Protein AF-A0A0G4FKI2-F1 (afdb_monomer_lite)

Organism: Vitrella brassicaformis (strain CCMP3155) (NCBI:txid1169540)

Structure (mmCIF, N/CA/C/O backbone):
data_AF-A0A0G4FKI2-F1
#
_entry.id   AF-A0A0G4FKI2-F1
#
loop_
_atom_site.group_PDB
_atom_site.id
_atom_site.type_symbol
_atom_site.label_atom_id
_atom_site.label_alt_id
_atom_site.label_comp_id
_atom_site.label_asym_id
_atom_site.label_entity_id
_atom_site.label_seq_id
_atom_site.pdbx_PDB_ins_code
_atom_site.Cartn_x
_atom_site.Cartn_y
_atom_site.Cartn_z
_atom_site.occupancy
_atom_site.B_iso_or_equiv
_atom_site.auth_seq_id
_atom_site.auth_comp_id
_atom_site.auth_asym_id
_atom_site.auth_atom_id
_atom_site.pdbx_PDB_model_num
ATOM 1 N N . MET A 1 1 ? -44.006 -4.034 19.458 1.00 37.88 1 MET A N 1
ATOM 2 C CA . MET A 1 1 ? -44.004 -4.702 20.776 1.00 37.88 1 MET A CA 1
ATOM 3 C C . MET A 1 1 ? -44.097 -3.619 21.831 1.00 37.88 1 MET A C 1
ATOM 5 O O . MET A 1 1 ? -43.308 -2.687 21.784 1.00 37.88 1 MET A O 1
ATOM 9 N N . SER A 1 2 ? -45.089 -3.683 22.710 1.00 34.66 2 SER A N 1
ATOM 10 C CA . SER A 1 2 ? -45.204 -2.807 23.878 1.00 34.66 2 SER A CA 1
ATOM 11 C C . SER A 1 2 ? -44.000 -3.041 24.798 1.00 34.66 2 SER A C 1
ATOM 13 O O . SER A 1 2 ? -43.858 -4.140 25.332 1.00 34.66 2 SER A O 1
ATOM 15 N N . ARG A 1 3 ? -43.107 -2.047 24.930 1.00 47.41 3 ARG A N 1
ATOM 16 C CA . ARG A 1 3 ? -42.022 -2.058 25.925 1.00 47.41 3 ARG A CA 1
ATOM 17 C C . ARG A 1 3 ? -42.677 -2.118 27.305 1.00 47.41 3 ARG A C 1
ATOM 19 O O . ARG A 1 3 ? -43.332 -1.163 27.707 1.00 47.41 3 ARG A O 1
ATOM 26 N N . LEU A 1 4 ? -42.561 -3.253 27.990 1.00 45.19 4 LEU A N 1
ATOM 27 C CA . LEU A 1 4 ? -42.877 -3.343 29.412 1.00 45.19 4 LEU A CA 1
ATOM 28 C C . LEU A 1 4 ? -41.845 -2.479 30.139 1.00 45.19 4 LEU A C 1
ATOM 30 O O . LEU A 1 4 ? -40.680 -2.856 30.227 1.00 45.19 4 LEU A O 1
ATOM 34 N N . GLU A 1 5 ? -42.261 -1.299 30.598 1.00 56.59 5 GLU A N 1
ATOM 35 C CA . GLU A 1 5 ? -41.474 -0.489 31.525 1.00 56.59 5 GLU A CA 1
ATOM 36 C C . GLU A 1 5 ? -41.411 -1.249 32.854 1.00 56.59 5 GLU A C 1
ATOM 38 O O . GLU A 1 5 ? -42.304 -1.165 33.697 1.00 56.59 5 GLU A O 1
ATOM 43 N N . VAL A 1 6 ? -40.372 -2.068 33.018 1.00 60.53 6 VAL A N 1
ATOM 44 C CA . VAL A 1 6 ? -40.040 -2.640 34.319 1.00 60.53 6 VAL A CA 1
ATOM 45 C C . VAL A 1 6 ? -39.485 -1.495 35.151 1.00 60.53 6 VAL A C 1
ATOM 47 O O . VAL A 1 6 ? -38.331 -1.101 35.000 1.00 60.53 6 VAL A O 1
ATOM 50 N N . VAL A 1 7 ? -40.330 -0.929 36.009 1.00 67.56 7 VAL A N 1
ATOM 51 C CA . VAL A 1 7 ? -39.899 0.041 37.014 1.00 67.56 7 VAL A CA 1
ATOM 52 C C . VAL A 1 7 ? -39.034 -0.716 38.016 1.00 67.56 7 VAL A C 1
ATOM 54 O O . VAL A 1 7 ? -39.537 -1.378 38.925 1.00 67.56 7 VAL A O 1
ATOM 57 N N . LEU A 1 8 ? -37.718 -0.669 37.818 1.00 68.62 8 LEU A N 1
ATOM 58 C CA . LEU A 1 8 ? -36.781 -1.134 38.824 1.00 68.62 8 LEU A CA 1
ATOM 59 C C . LEU A 1 8 ? -36.953 -0.262 40.065 1.00 68.62 8 LEU A C 1
ATOM 61 O O . LEU A 1 8 ? -36.817 0.957 40.008 1.00 68.62 8 LEU A O 1
ATOM 65 N N . THR A 1 9 ? -37.243 -0.886 41.203 1.00 75.75 9 THR A N 1
ATOM 66 C CA . THR A 1 9 ? -37.163 -0.182 42.483 1.00 75.75 9 THR A CA 1
ATOM 67 C C . THR A 1 9 ? -35.711 0.243 42.714 1.00 75.75 9 THR A C 1
ATOM 69 O O . THR A 1 9 ? -34.811 -0.558 42.442 1.00 75.75 9 THR A O 1
ATOM 72 N N . GLU A 1 10 ? -35.480 1.419 43.303 1.00 76.25 10 GLU A N 1
ATOM 73 C CA . GLU A 1 10 ? -34.148 1.957 43.673 1.00 76.25 10 GLU A CA 1
ATOM 74 C C . GLU A 1 10 ? -33.291 0.986 44.515 1.00 76.25 10 GLU A C 1
ATOM 76 O O . GLU A 1 10 ? -32.087 1.146 44.685 1.00 76.25 10 GLU A O 1
ATOM 81 N N . ARG A 1 11 ? -33.908 -0.067 45.057 1.00 82.94 11 ARG A N 1
ATOM 82 C CA . ARG A 1 11 ? -33.245 -1.111 45.843 1.00 82.94 11 ARG A CA 1
ATOM 83 C C . ARG A 1 11 ? -32.760 -2.310 45.032 1.00 82.94 11 ARG A C 1
ATOM 85 O O . ARG A 1 11 ? -32.169 -3.212 45.617 1.00 82.94 11 ARG A O 1
ATOM 92 N N . SER A 1 12 ? -33.029 -2.373 43.728 1.00 93.38 12 SER A N 1
ATOM 93 C CA . SER A 1 12 ? -32.546 -3.492 42.915 1.00 93.38 12 SER A CA 1
ATOM 94 C C . SER A 1 12 ? -31.028 -3.374 42.692 1.00 93.38 12 SER A C 1
ATOM 96 O O . SER A 1 12 ? -30.548 -2.277 42.397 1.00 93.38 12 SER A O 1
ATOM 98 N N . PRO A 1 13 ? -30.260 -4.476 42.786 1.00 95.19 13 PRO A N 1
ATOM 99 C CA . PRO A 1 13 ? -28.821 -4.456 42.515 1.00 95.19 13 PRO A CA 1
ATOM 100 C C . PRO A 1 13 ? -28.477 -3.931 41.114 1.00 95.19 13 PRO A C 1
ATOM 102 O O . PRO A 1 13 ? -27.499 -3.213 40.950 1.00 95.19 13 PRO A O 1
ATOM 105 N N . THR A 1 14 ? -29.312 -4.214 40.107 1.00 94.50 14 THR A N 1
ATOM 106 C CA . THR A 1 14 ? -29.141 -3.688 38.742 1.00 94.50 14 THR A CA 1
ATOM 107 C C . THR A 1 14 ? -29.259 -2.167 38.686 1.00 94.50 14 THR A C 1
ATOM 109 O O . THR A 1 14 ? -28.455 -1.524 38.018 1.00 94.50 14 THR A O 1
ATOM 112 N N . TRP A 1 15 ? -30.208 -1.576 39.420 1.00 92.25 15 TRP A N 1
ATOM 113 C CA . TRP A 1 15 ? -30.325 -0.120 39.513 1.00 92.25 15 TRP A CA 1
ATOM 114 C C . TRP A 1 15 ? -29.137 0.500 40.260 1.00 92.25 15 TRP A C 1
ATOM 116 O O . TRP A 1 15 ? -28.594 1.502 39.806 1.00 92.25 15 TRP A O 1
ATOM 126 N N . GLN A 1 16 ? -28.686 -0.121 41.357 1.00 94.38 16 GLN A N 1
ATOM 127 C CA . GLN A 1 16 ? -27.513 0.343 42.112 1.00 94.38 16 GLN A CA 1
ATOM 128 C C . GLN A 1 16 ? -26.242 0.326 41.259 1.00 94.38 16 GLN A C 1
ATOM 130 O O . GLN A 1 16 ? -25.488 1.296 41.270 1.00 94.38 16 GLN A O 1
ATOM 135 N N . LEU A 1 17 ? -26.035 -0.747 40.488 1.00 95.38 17 LEU A N 1
ATOM 136 C CA . LEU A 1 17 ? -24.935 -0.860 39.533 1.00 95.38 17 LEU A CA 1
ATOM 137 C C . LEU A 1 17 ? -24.999 0.263 38.498 1.00 95.38 17 LEU A C 1
ATOM 139 O O . LEU A 1 17 ? -24.032 0.986 38.292 1.00 95.38 17 LEU A O 1
ATOM 143 N N . ALA A 1 18 ? -26.162 0.428 37.877 1.00 92.94 18 ALA A N 1
ATOM 144 C CA . ALA A 1 18 ? -26.388 1.400 36.826 1.00 92.94 18 ALA A CA 1
ATOM 145 C C . ALA A 1 18 ? -26.214 2.855 37.271 1.00 92.94 18 ALA A C 1
ATOM 147 O O . ALA A 1 18 ? -25.455 3.593 36.649 1.00 92.94 18 ALA A O 1
ATOM 148 N N . SER A 1 19 ? -26.900 3.267 38.343 1.00 91.12 19 SER A N 1
ATOM 149 C CA . SER A 1 19 ? -26.770 4.622 38.891 1.00 91.12 19 SER A CA 1
ATOM 150 C C . SER A 1 19 ? -25.347 4.856 39.384 1.00 91.12 19 SER A C 1
ATOM 152 O O . SER A 1 19 ? -24.770 5.903 39.123 1.00 91.12 19 SER A O 1
ATOM 154 N N . GLY A 1 20 ? -24.746 3.854 40.033 1.00 94.38 20 GLY A N 1
ATOM 155 C CA . GLY A 1 20 ? -23.379 3.928 40.528 1.00 94.38 20 GLY A CA 1
ATOM 156 C C . GLY A 1 20 ? -22.346 4.176 39.427 1.00 94.38 20 GLY A C 1
ATOM 157 O O . GLY A 1 20 ? -21.466 5.023 39.591 1.00 94.38 20 GLY A O 1
ATOM 158 N N . ILE A 1 21 ? -22.471 3.464 38.301 1.00 93.38 21 ILE A N 1
ATOM 159 C CA . ILE A 1 21 ? -21.640 3.662 37.106 1.00 93.38 21 ILE A CA 1
ATOM 160 C C . ILE A 1 21 ? -21.891 5.050 36.518 1.00 93.38 21 ILE A C 1
ATOM 162 O O . ILE A 1 21 ? -20.947 5.812 36.325 1.00 93.38 21 ILE A O 1
ATOM 166 N N . GLU A 1 22 ? -23.155 5.390 36.257 1.00 89.38 22 GLU A N 1
ATOM 167 C CA . GLU A 1 22 ? -23.526 6.630 35.574 1.00 89.38 22 GLU A CA 1
ATOM 168 C C . GLU A 1 22 ? -23.114 7.873 36.359 1.00 89.38 22 GLU A C 1
ATOM 170 O O . GLU A 1 22 ? -22.601 8.822 35.773 1.00 89.38 22 GLU A O 1
ATOM 175 N N . ASP A 1 23 ? -23.285 7.864 37.679 1.00 89.69 23 ASP A N 1
ATOM 176 C CA . ASP A 1 23 ? -22.895 8.971 38.550 1.00 89.69 23 ASP A CA 1
ATOM 177 C C . ASP A 1 23 ? -21.381 8.960 38.860 1.00 89.69 23 ASP A C 1
ATOM 179 O O . ASP A 1 23 ? -20.876 9.868 39.518 1.00 89.69 23 ASP A O 1
ATOM 183 N N . GLY A 1 24 ? -20.640 7.935 38.410 1.00 91.31 24 GLY A N 1
ATOM 184 C CA . GLY A 1 24 ? -19.208 7.763 38.681 1.00 91.31 24 GLY A CA 1
ATOM 185 C C . GLY A 1 24 ? -18.881 7.484 40.153 1.00 91.31 24 GLY A C 1
ATOM 186 O O . GLY A 1 24 ? -17.737 7.635 40.576 1.00 91.31 24 GLY A O 1
ATOM 187 N N . THR A 1 25 ? -19.880 7.102 40.950 1.00 95.25 25 THR A N 1
ATOM 188 C CA . THR A 1 25 ? -19.738 6.859 42.395 1.00 95.25 25 THR A CA 1
ATOM 189 C C . THR A 1 25 ? -19.280 5.438 42.710 1.00 95.25 25 THR A C 1
ATOM 191 O O . THR A 1 25 ? -18.770 5.180 43.801 1.00 95.25 25 THR A O 1
ATOM 194 N N . LEU A 1 26 ? -19.438 4.513 41.762 1.00 95.81 26 LEU A N 1
ATOM 195 C CA . LEU A 1 26 ? -19.095 3.107 41.926 1.00 95.81 26 LEU A CA 1
ATOM 196 C C . LEU A 1 26 ? -17.753 2.792 41.259 1.00 95.81 26 LEU A C 1
ATOM 198 O O . LEU A 1 26 ? -17.617 2.915 40.041 1.00 95.81 26 LEU A O 1
ATOM 202 N N . SER A 1 27 ? -16.767 2.341 42.041 1.00 96.75 27 SER A N 1
ATOM 203 C CA . SER A 1 27 ? -15.491 1.866 41.486 1.00 96.75 27 SER A CA 1
ATOM 204 C C . SER A 1 27 ? -15.686 0.579 40.675 1.00 96.75 27 SER A C 1
ATOM 206 O O . SER A 1 27 ? -16.659 -0.151 40.874 1.00 96.75 27 SER A O 1
ATOM 208 N N . ALA A 1 28 ? -14.749 0.271 39.777 1.00 96.50 28 ALA A N 1
ATOM 209 C CA . ALA A 1 28 ? -14.812 -0.947 38.971 1.00 96.50 28 ALA A CA 1
ATOM 210 C C . ALA A 1 28 ? -14.780 -2.225 39.837 1.00 96.50 28 ALA A C 1
ATOM 212 O O . ALA A 1 28 ? -15.500 -3.178 39.554 1.00 96.50 28 ALA A O 1
ATOM 213 N N . GLU A 1 29 ? -14.013 -2.239 40.932 1.00 97.38 29 GLU A N 1
ATOM 214 C CA . GLU A 1 29 ? -13.969 -3.365 41.876 1.00 97.38 29 GLU A CA 1
ATOM 215 C C . GLU A 1 29 ? -15.298 -3.538 42.613 1.00 97.38 29 GLU A C 1
ATOM 217 O O . GLU A 1 29 ? -15.773 -4.660 42.774 1.00 97.38 29 GLU A O 1
ATOM 222 N N . ALA A 1 30 ? -15.920 -2.431 43.030 1.00 97.44 30 ALA A N 1
ATOM 223 C CA . ALA A 1 30 ? -17.227 -2.460 43.677 1.00 97.44 30 ALA A CA 1
ATOM 224 C C . ALA A 1 30 ? -18.325 -2.924 42.705 1.00 97.44 30 ALA A C 1
ATOM 226 O O . ALA A 1 30 ? -19.216 -3.676 43.094 1.00 97.44 30 ALA A O 1
ATOM 227 N N . ALA A 1 31 ? -18.236 -2.527 41.433 1.00 97.38 31 ALA A N 1
ATOM 228 C CA . ALA A 1 31 ? -19.122 -3.003 40.379 1.00 97.38 31 ALA A CA 1
ATOM 229 C C . ALA A 1 31 ? -18.983 -4.518 40.150 1.00 97.38 31 ALA A C 1
ATOM 231 O O . ALA A 1 31 ? -19.992 -5.218 40.064 1.00 97.38 31 ALA A O 1
ATOM 232 N N . LEU A 1 32 ? -17.749 -5.035 40.102 1.00 97.56 32 LEU A N 1
ATOM 233 C CA . LEU A 1 32 ? -17.469 -6.472 39.993 1.00 97.56 32 LEU A CA 1
ATOM 234 C C . LEU A 1 32 ? -18.019 -7.257 41.191 1.00 97.56 32 LEU A C 1
ATOM 236 O O . LEU A 1 32 ? -18.747 -8.227 40.998 1.00 97.56 32 LEU A O 1
ATOM 240 N N . ASP A 1 33 ? -17.753 -6.796 42.414 1.00 97.69 33 ASP A N 1
ATOM 241 C CA . ASP A 1 33 ? -18.260 -7.418 43.643 1.00 97.69 33 ASP A CA 1
ATOM 242 C C . ASP A 1 33 ? -19.799 -7.459 43.677 1.00 97.69 33 ASP A C 1
ATOM 244 O O . ASP A 1 33 ? -20.398 -8.466 44.065 1.00 97.69 33 ASP A O 1
ATOM 248 N N . LEU A 1 34 ? -20.456 -6.396 43.202 1.00 96.88 34 LEU A N 1
ATOM 249 C CA . LEU A 1 34 ? -21.912 -6.343 43.092 1.00 96.88 34 LEU A CA 1
ATOM 250 C C . LEU A 1 34 ? -22.448 -7.346 42.052 1.00 96.88 34 LEU A C 1
ATOM 252 O O . LEU A 1 34 ? -23.438 -8.025 42.326 1.00 96.88 34 LEU A O 1
ATOM 256 N N . MET A 1 35 ? -21.789 -7.472 40.893 1.00 97.50 35 MET A N 1
ATOM 257 C CA . MET A 1 35 ? -22.131 -8.457 39.853 1.00 97.50 35 MET A CA 1
ATOM 258 C C . MET A 1 35 ? -21.905 -9.907 40.303 1.00 97.50 35 MET A C 1
ATOM 260 O O . MET A 1 35 ? -22.603 -10.805 39.839 1.00 97.50 35 MET A O 1
ATOM 264 N N . ASP A 1 36 ? -20.956 -10.151 41.206 1.00 97.00 36 ASP A N 1
ATOM 265 C CA . ASP A 1 36 ? -20.682 -11.489 41.738 1.00 97.00 36 ASP A CA 1
ATOM 266 C C . ASP A 1 36 ? -21.651 -11.893 42.854 1.00 97.00 36 ASP A C 1
ATOM 268 O O . ASP A 1 36 ? -22.004 -13.068 42.982 1.00 97.00 36 ASP A O 1
ATOM 272 N N . LYS A 1 37 ? -22.116 -10.927 43.653 1.00 97.31 37 LYS A N 1
ATOM 273 C CA . LYS A 1 37 ? -23.054 -11.165 44.760 1.00 97.31 37 LYS A CA 1
ATOM 274 C C . LYS A 1 37 ? -24.515 -11.218 44.329 1.00 97.31 37 LYS A C 1
ATOM 276 O O . LYS A 1 37 ? -25.339 -11.782 45.054 1.00 97.31 37 LYS A O 1
ATOM 281 N N . HIS A 1 38 ? -24.857 -10.619 43.192 1.00 97.00 38 HIS A N 1
ATOM 282 C CA . HIS A 1 38 ? -26.243 -10.420 42.789 1.00 97.00 38 HIS A CA 1
ATOM 283 C C . HIS A 1 38 ? -26.492 -10.798 41.333 1.00 97.00 38 HIS A C 1
ATOM 285 O O . HIS A 1 38 ? -25.645 -10.636 40.464 1.00 97.00 38 HIS A O 1
ATOM 291 N N . THR A 1 39 ? -27.710 -11.259 41.047 1.00 95.44 39 THR A N 1
ATOM 292 C CA . THR A 1 39 ? -28.173 -11.424 39.668 1.00 95.44 39 THR A CA 1
ATOM 293 C C . THR A 1 39 ? -28.426 -10.047 39.066 1.00 95.44 39 THR A C 1
ATOM 295 O O . THR A 1 39 ? -29.318 -9.325 39.512 1.00 95.44 39 THR A O 1
ATOM 298 N N . ILE A 1 40 ? -27.629 -9.687 38.065 1.00 96.44 40 ILE A N 1
ATOM 299 C CA . ILE A 1 40 ? -27.759 -8.442 37.312 1.00 96.44 40 ILE A CA 1
ATOM 300 C C . ILE A 1 40 ? -28.384 -8.762 35.957 1.00 96.44 40 ILE A C 1
ATOM 302 O O . ILE A 1 40 ? -27.922 -9.671 35.273 1.00 96.44 40 ILE A O 1
ATOM 306 N N . ASP A 1 41 ? -29.413 -8.010 35.566 1.00 94.81 41 ASP A N 1
ATOM 307 C CA . ASP A 1 41 ? -29.927 -8.024 34.195 1.00 94.81 41 ASP A CA 1
ATOM 308 C C . ASP A 1 41 ? -29.173 -6.971 33.356 1.00 94.81 41 ASP A C 1
ATOM 310 O O . ASP A 1 41 ? -29.374 -5.769 33.563 1.00 94.81 41 ASP A O 1
ATOM 314 N N . PRO A 1 42 ? -28.294 -7.376 32.419 1.00 94.12 42 PRO A N 1
ATOM 315 C CA . PRO A 1 42 ? -27.523 -6.437 31.608 1.00 94.12 42 PRO A CA 1
ATOM 316 C C . PRO A 1 42 ? -28.345 -5.757 30.500 1.00 94.12 42 PRO A C 1
ATOM 318 O O . PRO A 1 42 ? -27.842 -4.847 29.837 1.00 94.12 42 PRO A O 1
ATOM 321 N N . HIS A 1 43 ? -29.587 -6.189 30.254 1.00 90.62 43 HIS A N 1
ATOM 322 C CA . HIS A 1 43 ? -30.409 -5.678 29.157 1.00 90.62 43 HIS A CA 1
ATOM 323 C C . HIS A 1 43 ? -31.273 -4.477 29.534 1.00 90.62 43 HIS A C 1
ATOM 325 O O . HIS A 1 43 ? -31.838 -3.846 28.628 1.00 90.62 43 HIS A O 1
ATOM 331 N N . VAL A 1 44 ? -31.362 -4.156 30.826 1.00 85.19 44 VAL A N 1
ATOM 332 C CA . VAL A 1 44 ? -32.157 -3.041 31.341 1.00 85.19 44 VAL A CA 1
ATOM 333 C C . VAL A 1 44 ? -31.707 -1.733 30.687 1.00 85.19 44 VAL A C 1
ATOM 335 O O . VAL A 1 44 ? -30.540 -1.351 30.750 1.00 85.19 44 VAL A O 1
ATOM 338 N N . GLU A 1 45 ? -32.658 -1.037 30.063 1.00 82.31 45 GLU A N 1
ATOM 339 C CA . GLU A 1 45 ? -32.495 0.370 29.697 1.00 82.31 45 GLU A CA 1
ATOM 340 C C . GLU A 1 45 ? -32.942 1.213 30.880 1.00 82.31 45 GLU A C 1
ATOM 342 O O . GLU A 1 45 ? -34.097 1.118 31.302 1.00 82.31 45 GLU A O 1
ATOM 347 N N . LEU A 1 46 ? -32.045 2.035 31.416 1.00 76.88 46 LEU A N 1
ATOM 348 C CA . LEU A 1 46 ? -32.425 2.945 32.486 1.00 76.88 46 LEU A CA 1
ATOM 349 C C . LEU A 1 46 ? -32.846 4.279 31.893 1.00 76.88 46 LEU A C 1
ATOM 351 O O . LEU A 1 46 ? -32.228 4.815 30.972 1.00 76.88 46 LEU A O 1
ATOM 355 N N . VAL A 1 47 ? -33.930 4.809 32.436 1.00 80.88 47 VAL A N 1
ATOM 356 C CA . VAL A 1 47 ? -34.446 6.125 32.091 1.00 80.88 47 VAL A CA 1
ATOM 357 C C . VAL A 1 47 ? -34.394 6.942 33.365 1.00 80.88 47 VAL A C 1
ATOM 359 O O . VAL A 1 47 ? -35.082 6.615 34.333 1.00 80.88 47 VAL A O 1
ATOM 362 N N . ARG A 1 48 ? -33.568 7.991 33.379 1.00 77.50 48 ARG A N 1
ATOM 363 C CA . ARG A 1 48 ? -33.555 8.932 34.495 1.00 77.50 48 ARG A CA 1
ATOM 364 C C . ARG A 1 48 ? -34.772 9.833 34.326 1.00 77.50 48 ARG A C 1
ATOM 366 O O . ARG A 1 48 ? -34.897 10.552 33.331 1.00 77.50 48 ARG A O 1
ATOM 373 N N . VAL A 1 49 ? -35.710 9.733 35.261 1.00 76.81 49 VAL A N 1
ATOM 374 C CA . VAL A 1 49 ? -36.825 10.676 35.348 1.00 76.81 49 VAL A CA 1
ATOM 375 C C . VAL A 1 49 ? -36.258 11.927 36.007 1.00 76.81 49 VAL A C 1
ATOM 377 O O . VAL A 1 49 ? -35.754 11.853 37.122 1.00 76.81 49 VAL A O 1
ATOM 380 N N . SER A 1 50 ? -36.242 13.036 35.273 1.00 76.31 50 SER A N 1
ATOM 381 C CA . SER A 1 50 ? -35.905 14.338 35.844 1.00 76.31 50 SER A CA 1
ATOM 382 C C . SER A 1 50 ? -37.003 14.751 36.826 1.00 76.31 50 SER A C 1
ATOM 384 O O . SER A 1 50 ? -38.183 14.571 36.525 1.00 76.31 50 SER A O 1
ATOM 386 N N . ASP A 1 51 ? -36.621 15.306 37.979 1.00 77.12 51 ASP A N 1
ATOM 387 C CA . ASP A 1 51 ? -37.557 15.873 38.963 1.00 77.12 51 ASP A CA 1
ATOM 388 C C . ASP A 1 51 ? -38.234 17.166 38.457 1.00 77.12 51 ASP A C 1
ATOM 390 O O . ASP A 1 51 ? -39.155 17.676 39.095 1.00 77.12 51 ASP A O 1
ATOM 394 N N . GLY A 1 52 ? -37.786 17.717 37.321 1.00 80.19 52 GLY A N 1
ATOM 395 C CA . GLY A 1 52 ? -38.385 18.884 36.679 1.00 80.19 52 GLY A CA 1
ATOM 396 C C . GLY A 1 52 ? -39.313 18.501 35.527 1.00 80.19 52 GLY A C 1
ATOM 397 O O . GLY A 1 52 ? -38.886 17.824 34.594 1.00 80.19 52 GLY A O 1
ATOM 398 N N . ASP A 1 53 ? -40.549 19.013 35.549 1.00 77.38 53 ASP A N 1
ATOM 399 C CA . ASP A 1 53 ? -41.584 18.775 34.523 1.00 77.38 53 ASP A CA 1
ATOM 400 C C . ASP A 1 53 ? -41.162 19.171 33.085 1.00 77.38 53 ASP A C 1
ATOM 402 O O . ASP A 1 53 ? -41.791 18.728 32.123 1.00 77.38 53 ASP A O 1
ATOM 406 N N . ASP A 1 54 ? -40.092 19.960 32.920 1.00 83.50 54 ASP A N 1
ATOM 407 C CA . ASP A 1 54 ? -39.649 20.507 31.629 1.00 83.50 54 ASP A CA 1
ATOM 408 C C . ASP A 1 54 ? -38.383 19.856 31.032 1.00 83.50 54 ASP A C 1
ATOM 410 O O . ASP A 1 54 ? -38.050 20.142 29.877 1.00 83.50 54 ASP A O 1
ATOM 414 N N . GLU A 1 55 ? -37.662 18.979 31.747 1.00 73.44 55 GLU A N 1
ATOM 415 C CA . GLU A 1 55 ? -36.482 18.331 31.155 1.00 73.44 55 GLU A CA 1
ATOM 416 C C . GLU A 1 55 ? -36.838 17.008 30.460 1.00 73.44 55 GLU A C 1
ATOM 418 O O . GLU A 1 55 ? -37.461 16.122 31.057 1.00 73.44 55 GLU A O 1
ATOM 423 N N . PRO A 1 56 ? -36.428 16.820 29.190 1.00 75.44 56 PRO A N 1
ATOM 424 C CA . PRO A 1 56 ? -36.676 15.574 28.484 1.00 75.44 56 PRO A CA 1
ATOM 425 C C . PRO A 1 56 ? -36.018 14.412 29.234 1.00 75.44 56 PRO A C 1
ATOM 427 O O . PRO A 1 56 ? -34.850 14.488 29.614 1.00 75.44 56 PRO A O 1
ATOM 430 N N . ARG A 1 57 ? -36.768 13.315 29.421 1.00 75.88 57 ARG A N 1
ATOM 431 C CA . ARG A 1 57 ? -36.265 12.071 30.026 1.00 75.88 57 ARG A CA 1
ATOM 432 C C . ARG A 1 57 ? -34.937 11.678 29.372 1.00 75.88 57 ARG A C 1
ATOM 434 O O . ARG A 1 57 ? -34.908 11.340 28.187 1.00 75.88 57 ARG A O 1
ATOM 441 N N . LYS A 1 58 ? -33.856 11.704 30.152 1.00 78.81 58 LYS A N 1
ATOM 442 C CA . LYS A 1 58 ? -32.517 11.325 29.699 1.00 78.81 58 LYS A CA 1
ATOM 443 C C . LYS A 1 58 ? -32.403 9.805 29.797 1.00 78.81 58 LYS A C 1
ATOM 445 O O . LYS A 1 58 ? -32.418 9.234 30.890 1.00 78.81 58 LYS A O 1
ATOM 450 N N . ALA A 1 59 ? -32.373 9.132 28.651 1.00 81.25 59 ALA A N 1
ATOM 451 C CA . ALA A 1 59 ? -32.110 7.699 28.607 1.00 81.25 59 ALA A CA 1
ATOM 452 C C . ALA A 1 59 ? -30.634 7.472 28.964 1.00 81.25 59 ALA A C 1
ATOM 454 O O . ALA A 1 59 ? -29.765 7.964 28.259 1.00 81.25 59 ALA A O 1
ATOM 455 N N . MET A 1 60 ? -30.347 6.722 30.028 1.00 74.56 60 MET A N 1
ATOM 456 C CA . MET A 1 60 ? -28.973 6.414 30.471 1.00 74.56 60 MET A CA 1
ATOM 457 C C . MET A 1 60 ? -28.286 5.364 29.575 1.00 74.56 60 MET A C 1
ATOM 459 O O . MET A 1 60 ? -27.127 5.018 29.771 1.00 74.56 60 MET A O 1
ATOM 463 N N . GLY A 1 61 ? -29.010 4.834 28.586 1.00 87.00 61 GLY A N 1
ATOM 464 C CA . GLY A 1 61 ? -28.528 3.797 27.685 1.00 87.00 61 GLY A CA 1
ATOM 465 C C . GLY A 1 61 ? -28.416 2.412 28.324 1.00 87.00 61 GLY A C 1
ATOM 466 O O . GLY A 1 61 ? -28.817 2.200 29.472 1.00 87.00 61 GLY A O 1
ATOM 467 N N . PRO A 1 62 ? -27.946 1.420 27.552 1.00 93.19 62 PRO A N 1
ATOM 468 C CA . PRO A 1 62 ? -27.640 0.092 28.062 1.00 93.19 62 PRO A CA 1
ATOM 469 C C . PRO A 1 62 ? -26.481 0.147 29.057 1.00 93.19 62 PRO A C 1
ATOM 471 O O . PRO A 1 62 ? -25.523 0.898 28.867 1.00 93.19 62 PRO A O 1
ATOM 474 N N . LEU A 1 63 ? -26.520 -0.721 30.070 1.00 94.56 63 LEU A N 1
ATOM 475 C CA . LEU A 1 63 ? -25.502 -0.782 31.125 1.00 94.56 63 LEU A CA 1
ATOM 476 C C . LEU A 1 63 ? -24.070 -0.932 30.579 1.00 94.56 63 LEU A C 1
ATOM 478 O O . LEU A 1 63 ? -23.128 -0.362 31.123 1.00 94.56 63 LEU A O 1
ATOM 482 N N . LEU A 1 64 ? -23.919 -1.661 29.468 1.00 95.94 64 LEU A N 1
ATOM 483 C CA . LEU A 1 64 ? -22.637 -1.857 28.795 1.00 95.94 64 LEU A CA 1
ATOM 484 C C . LEU A 1 64 ? -22.080 -0.553 28.187 1.00 95.94 64 LEU A C 1
ATOM 486 O O . LEU A 1 64 ? -20.877 -0.319 28.271 1.00 95.94 64 LEU A O 1
ATOM 490 N N . HIS A 1 65 ? -22.931 0.323 27.636 1.00 94.94 65 HIS A N 1
ATOM 491 C CA . HIS A 1 65 ? -22.521 1.639 27.122 1.00 94.94 65 HIS A CA 1
ATOM 492 C C . HIS A 1 65 ? -22.100 2.573 28.255 1.00 94.94 65 HIS A C 1
ATOM 494 O O . HIS A 1 65 ? -21.059 3.217 28.1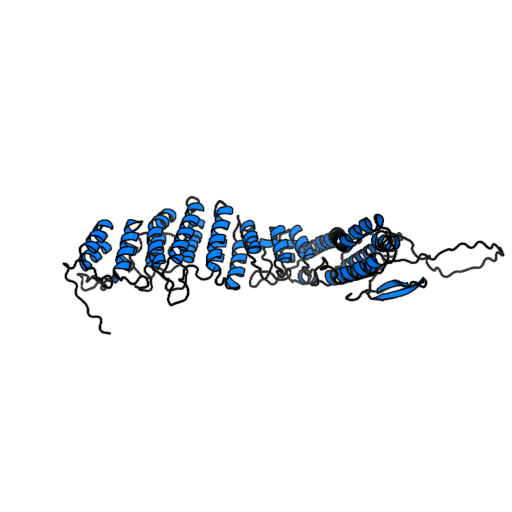45 1.00 94.94 65 HIS A O 1
ATOM 500 N N . ALA A 1 66 ? -22.860 2.603 29.355 1.00 93.12 66 ALA A N 1
ATOM 501 C CA . ALA A 1 66 ? -22.527 3.411 30.529 1.00 93.12 66 ALA A CA 1
ATOM 502 C C . ALA A 1 66 ? -21.185 2.977 31.148 1.00 93.12 66 ALA A C 1
ATOM 504 O O . ALA A 1 66 ? -20.317 3.809 31.417 1.00 93.12 66 ALA A O 1
ATOM 505 N N . ALA A 1 67 ? -20.965 1.665 31.295 1.00 95.19 67 ALA A N 1
ATOM 506 C CA . ALA A 1 67 ? -19.705 1.118 31.794 1.00 95.19 67 ALA A CA 1
ATOM 507 C C . ALA A 1 67 ? -18.520 1.460 30.877 1.00 95.19 67 ALA A C 1
ATOM 509 O O . ALA A 1 67 ? -17.461 1.853 31.362 1.00 95.19 67 ALA A O 1
ATOM 510 N N . ALA A 1 68 ? -18.706 1.349 29.559 1.00 94.81 68 ALA A N 1
ATOM 511 C CA . ALA A 1 68 ? -17.676 1.650 28.566 1.00 94.81 68 ALA A CA 1
ATOM 512 C C . ALA A 1 68 ? -17.324 3.141 28.495 1.00 94.81 68 ALA A C 1
ATOM 514 O O . ALA A 1 68 ? -16.200 3.494 28.149 1.00 94.81 68 ALA A O 1
ATOM 515 N N . HIS A 1 69 ? -18.281 4.007 28.823 1.00 91.06 69 HIS A N 1
ATOM 516 C CA . HIS A 1 69 ? -18.076 5.445 28.918 1.00 91.06 69 HIS A CA 1
ATOM 517 C C . HIS A 1 69 ? -17.305 5.840 30.187 1.00 91.06 69 HIS A C 1
ATOM 519 O O . HIS A 1 69 ? -16.447 6.720 30.155 1.00 91.06 69 HIS A O 1
ATOM 525 N N . ARG A 1 70 ? -17.617 5.195 31.317 1.00 91.81 70 ARG A N 1
ATOM 526 C CA . ARG A 1 70 ? -17.159 5.623 32.646 1.00 91.81 70 ARG A CA 1
ATOM 527 C C . ARG A 1 70 ? -15.872 4.962 33.106 1.00 91.81 70 ARG A C 1
ATOM 529 O O . ARG A 1 70 ? -15.070 5.605 33.780 1.00 91.81 70 ARG A O 1
ATOM 536 N N . TYR A 1 71 ? -15.669 3.693 32.773 1.00 94.25 71 TYR A N 1
ATOM 537 C CA . TYR A 1 71 ? -14.485 2.971 33.209 1.00 94.25 71 TYR A CA 1
ATOM 538 C C . TYR A 1 71 ? -13.366 3.011 32.175 1.00 94.25 71 TYR A C 1
ATOM 540 O O . TYR A 1 71 ? -13.592 3.122 30.976 1.00 94.25 71 TYR A O 1
ATOM 548 N N . GLN A 1 72 ? -12.132 2.895 32.662 1.00 93.56 72 GLN A N 1
ATOM 549 C CA . GLN A 1 72 ? -10.923 2.843 31.847 1.00 93.56 72 GLN A CA 1
ATOM 550 C C . GLN A 1 72 ? -9.964 1.776 32.388 1.00 93.56 72 GLN A C 1
ATOM 552 O O . GLN A 1 72 ? -10.108 1.279 33.511 1.00 93.56 72 GLN A O 1
ATOM 557 N N . GLY A 1 73 ? -8.964 1.428 31.586 1.00 95.06 73 GLY A N 1
ATOM 558 C CA . GLY A 1 73 ? -7.903 0.499 31.942 1.00 95.06 73 GLY A CA 1
ATOM 559 C C . GLY A 1 73 ? -8.386 -0.936 32.157 1.00 95.06 73 GLY A C 1
ATOM 560 O O . GLY A 1 73 ? -9.467 -1.343 31.737 1.00 95.06 73 GLY A O 1
ATOM 561 N N . GLN A 1 74 ? -7.558 -1.728 32.835 1.00 96.25 74 GLN A N 1
ATOM 562 C CA . GLN A 1 74 ? -7.822 -3.153 33.066 1.00 96.25 74 GLN A CA 1
ATOM 563 C C . GLN A 1 74 ? -9.067 -3.403 33.928 1.00 96.25 74 GLN A C 1
ATOM 565 O O . GLN A 1 74 ? -9.805 -4.353 33.681 1.00 96.25 74 GLN A O 1
ATOM 570 N N . ALA A 1 75 ? -9.331 -2.537 34.908 1.00 94.94 75 ALA A N 1
ATOM 571 C CA . ALA A 1 75 ? -10.499 -2.675 35.771 1.00 94.94 75 ALA A CA 1
ATOM 572 C C . ALA A 1 75 ? -11.804 -2.437 34.988 1.00 94.94 75 ALA A C 1
ATOM 574 O O . ALA A 1 75 ? -12.748 -3.213 35.114 1.00 94.94 75 ALA A O 1
ATOM 575 N N . GLY A 1 76 ? -11.831 -1.433 34.102 1.00 96.12 76 GLY A N 1
ATOM 576 C CA . GLY A 1 76 ? -12.959 -1.221 33.194 1.00 96.12 76 GLY A CA 1
ATOM 577 C C . GLY A 1 76 ? -13.161 -2.371 32.215 1.00 96.12 76 GLY A C 1
ATOM 578 O O . GLY A 1 76 ? -14.285 -2.832 32.033 1.00 96.12 76 GLY A O 1
ATOM 579 N N . ALA A 1 77 ? -12.073 -2.894 31.648 1.00 97.19 77 ALA A N 1
ATOM 580 C CA . ALA A 1 77 ? -12.123 -4.068 30.782 1.00 97.19 77 ALA A CA 1
ATOM 581 C C . ALA A 1 77 ? -12.735 -5.289 31.490 1.00 97.19 77 ALA A C 1
ATOM 583 O O . ALA A 1 77 ? -13.576 -5.965 30.904 1.00 97.19 77 ALA A O 1
ATOM 584 N N . ALA A 1 78 ? -12.386 -5.528 32.759 1.00 97.44 78 ALA A N 1
ATOM 585 C CA . ALA A 1 78 ? -12.969 -6.604 33.562 1.00 97.44 78 ALA A CA 1
ATOM 586 C C . ALA A 1 78 ? -14.476 -6.411 33.805 1.00 97.44 78 ALA A C 1
ATOM 588 O O . ALA A 1 78 ? -15.236 -7.377 33.736 1.00 97.44 78 ALA A O 1
ATOM 589 N N . VAL A 1 79 ? -14.931 -5.172 34.040 1.00 97.56 79 VAL A N 1
ATOM 590 C CA . VAL A 1 79 ? -16.367 -4.868 34.166 1.00 97.56 79 VAL A CA 1
ATOM 591 C C . VAL A 1 79 ? -17.106 -5.167 32.860 1.00 97.56 79 VAL A C 1
ATOM 593 O O . VAL A 1 79 ? -18.141 -5.832 32.892 1.00 97.56 79 VAL A O 1
ATOM 596 N N . LEU A 1 80 ? -16.577 -4.724 31.712 1.00 97.62 80 LEU A N 1
ATOM 597 C CA . LEU A 1 80 ? -17.182 -5.010 30.404 1.00 97.62 80 LEU A CA 1
ATOM 598 C C . LEU A 1 80 ? -17.233 -6.512 30.126 1.00 97.62 80 LEU A C 1
ATOM 600 O O . LEU A 1 80 ? -18.275 -7.023 29.724 1.00 97.62 80 LEU A O 1
ATOM 604 N N . ASP A 1 81 ? -16.135 -7.219 30.388 1.00 97.81 81 ASP A N 1
ATOM 605 C CA . ASP A 1 81 ? -16.046 -8.666 30.208 1.00 97.81 81 ASP A CA 1
ATOM 606 C C . ASP A 1 81 ? -17.114 -9.381 31.043 1.00 97.81 81 ASP A C 1
ATOM 608 O O . ASP A 1 81 ? -17.853 -10.224 30.532 1.00 97.81 81 ASP A O 1
ATOM 612 N N . ARG A 1 82 ? -17.277 -8.987 32.313 1.00 97.75 82 ARG A N 1
ATOM 613 C CA . ARG A 1 82 ? -18.294 -9.556 33.202 1.00 97.75 82 ARG A CA 1
ATOM 614 C C . ARG A 1 82 ? -19.714 -9.283 32.711 1.00 97.75 82 ARG A C 1
ATOM 616 O O . ARG A 1 82 ? -20.523 -10.207 32.699 1.00 97.75 82 ARG A O 1
ATOM 623 N N . LEU A 1 83 ? -20.012 -8.058 32.275 1.00 97.19 83 LEU A N 1
ATOM 624 C CA . LEU A 1 83 ? -21.323 -7.704 31.719 1.00 97.19 83 LEU A CA 1
ATOM 625 C C . LEU A 1 83 ? -21.652 -8.527 30.467 1.00 97.19 83 LEU A C 1
ATOM 627 O O . LEU A 1 83 ? -22.775 -9.015 30.337 1.00 97.19 83 LEU A O 1
ATOM 631 N N . ILE A 1 84 ? -20.681 -8.733 29.574 1.00 97.06 84 ILE A N 1
ATOM 632 C CA . ILE A 1 84 ? -20.861 -9.555 28.369 1.00 97.06 84 ILE A CA 1
ATOM 633 C C . ILE A 1 84 ? -21.115 -11.021 28.746 1.00 97.06 84 ILE A C 1
ATOM 635 O O . ILE A 1 84 ? -22.057 -11.625 28.236 1.00 97.06 84 ILE A O 1
ATOM 639 N N . HIS A 1 85 ? -20.373 -11.578 29.711 1.00 96.50 85 HIS A N 1
ATOM 640 C CA . HIS A 1 85 ? -20.618 -12.934 30.226 1.00 96.50 85 HIS A CA 1
ATOM 641 C C . HIS A 1 85 ? -21.986 -13.096 30.910 1.00 96.50 85 HIS A C 1
ATOM 643 O O . HIS A 1 85 ? -22.525 -14.202 30.943 1.00 96.50 85 HIS A O 1
ATOM 649 N N . LEU A 1 86 ? -22.560 -12.014 31.444 1.00 96.62 86 LEU A N 1
ATOM 650 C CA . LEU A 1 86 ? -23.927 -11.989 31.976 1.00 96.62 86 LEU A CA 1
ATOM 651 C C . LEU A 1 86 ? -25.001 -11.883 30.879 1.00 96.62 86 LEU A C 1
ATOM 653 O O . LEU A 1 86 ? -26.188 -11.944 31.19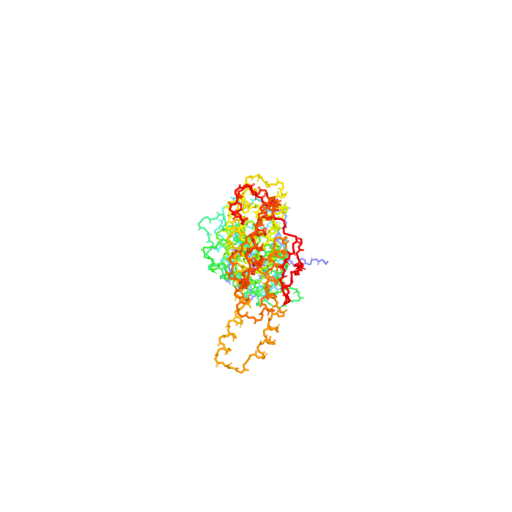1 1.00 96.62 86 LEU A O 1
ATOM 657 N N . GLY A 1 87 ? -24.606 -11.751 29.610 1.00 96.38 87 GLY A N 1
ATOM 658 C CA . GLY A 1 87 ? -25.501 -11.707 28.454 1.00 96.38 87 GLY A CA 1
ATOM 659 C C . GLY A 1 87 ? -25.635 -10.333 27.798 1.00 96.38 87 GLY A C 1
ATOM 660 O O . GLY A 1 87 ? -26.462 -10.191 26.901 1.00 96.38 87 GLY A O 1
ATOM 661 N N . ALA A 1 88 ? -24.857 -9.318 28.199 1.00 96.19 88 ALA A N 1
ATOM 662 C CA . ALA A 1 88 ? -24.906 -8.015 27.537 1.00 96.19 88 ALA A CA 1
ATOM 663 C C . ALA A 1 88 ? -24.585 -8.144 26.037 1.00 96.19 88 ALA A C 1
ATOM 665 O O . ALA A 1 88 ? -23.556 -8.698 25.653 1.00 96.19 88 ALA A O 1
ATOM 666 N N . ASP A 1 89 ? -25.449 -7.589 25.186 1.00 94.94 89 ASP A N 1
ATOM 667 C CA . ASP A 1 89 ? -25.225 -7.567 23.740 1.00 94.94 89 ASP A CA 1
ATOM 668 C C . ASP A 1 89 ? -24.158 -6.520 23.383 1.00 94.94 89 ASP A C 1
ATOM 670 O O . ASP A 1 89 ? -24.412 -5.312 23.407 1.00 94.94 89 ASP A O 1
ATOM 674 N N . VAL A 1 90 ? -22.962 -7.001 23.035 1.00 94.44 90 VAL A N 1
ATOM 675 C CA . VAL A 1 90 ? -21.801 -6.182 22.654 1.00 94.44 90 VAL A CA 1
ATOM 676 C C . VAL A 1 90 ? -22.053 -5.324 21.406 1.00 94.44 90 VAL A C 1
ATOM 678 O O . VAL A 1 90 ? -21.430 -4.276 21.231 1.00 94.44 90 VAL A O 1
ATOM 681 N N . ASN A 1 91 ? -22.993 -5.742 20.554 1.00 93.12 91 ASN A N 1
ATOM 682 C CA . ASN A 1 91 ? -23.348 -5.078 19.303 1.00 93.12 91 ASN A CA 1
ATOM 683 C C . ASN A 1 91 ? -24.624 -4.241 19.417 1.00 93.12 91 ASN A C 1
ATOM 685 O O . ASN A 1 91 ? -25.111 -3.713 18.413 1.00 93.12 91 ASN A O 1
ATOM 689 N N . ARG A 1 92 ? -25.158 -4.071 20.634 1.00 93.31 92 ARG A N 1
ATOM 690 C CA . ARG A 1 92 ? -26.326 -3.227 20.860 1.00 93.31 92 ARG A CA 1
ATOM 691 C C . ARG A 1 92 ? -26.025 -1.797 20.424 1.00 93.31 92 ARG A C 1
ATOM 693 O O . ARG A 1 92 ? -25.052 -1.179 20.854 1.00 93.31 92 ARG A O 1
ATOM 700 N N . VAL A 1 93 ? -26.899 -1.256 19.585 1.00 92.81 93 VAL A N 1
ATOM 701 C CA . VAL A 1 93 ? -26.818 0.133 19.134 1.00 92.81 93 VAL A CA 1
ATOM 702 C C . VAL A 1 93 ? -27.649 1.004 20.070 1.00 92.81 93 VAL A C 1
ATOM 704 O O . VAL A 1 93 ? -28.836 0.747 20.271 1.00 92.81 93 VAL A O 1
ATOM 707 N N . PHE A 1 94 ? -27.038 2.048 20.620 1.00 92.12 94 PHE A N 1
ATOM 708 C CA . PHE A 1 94 ? -27.702 3.077 21.412 1.00 92.12 94 PHE A CA 1
ATOM 709 C C . PHE A 1 94 ? -27.345 4.449 20.842 1.00 92.12 94 PHE A C 1
ATOM 711 O O . PHE A 1 94 ? -26.178 4.729 20.586 1.00 92.12 94 PHE A O 1
ATOM 718 N N . GLU A 1 95 ? -28.364 5.262 20.547 1.00 90.88 95 GLU A N 1
ATOM 719 C CA . GLU A 1 95 ? -28.205 6.578 19.901 1.00 90.88 95 GLU A CA 1
ATOM 720 C C . GLU A 1 95 ? -27.338 6.538 18.621 1.00 90.88 95 GLU A C 1
ATOM 722 O O . GLU A 1 95 ? -26.560 7.442 18.322 1.00 90.88 95 GLU A O 1
ATOM 727 N N . GLY A 1 96 ? -27.471 5.453 17.849 1.00 91.00 96 GLY A N 1
ATOM 728 C CA . GLY A 1 96 ? -26.728 5.250 16.603 1.00 91.00 96 GLY A CA 1
ATOM 729 C C . GLY A 1 96 ? -25.273 4.806 16.784 1.00 91.00 96 GLY A C 1
ATOM 730 O O . GLY A 1 96 ? -24.545 4.783 15.795 1.00 91.00 96 GLY A O 1
ATOM 731 N N . LYS A 1 97 ? -24.856 4.450 18.007 1.00 92.62 97 LYS A N 1
ATOM 732 C CA . LYS A 1 97 ? -23.495 4.009 18.333 1.00 92.62 97 LYS A CA 1
ATOM 733 C C . LYS A 1 97 ? -23.481 2.636 19.008 1.00 92.62 97 LYS A C 1
ATOM 735 O O . LYS A 1 97 ? -24.284 2.337 19.895 1.00 92.62 97 LYS A O 1
ATOM 740 N N . THR A 1 98 ? -22.536 1.802 18.612 1.00 93.81 9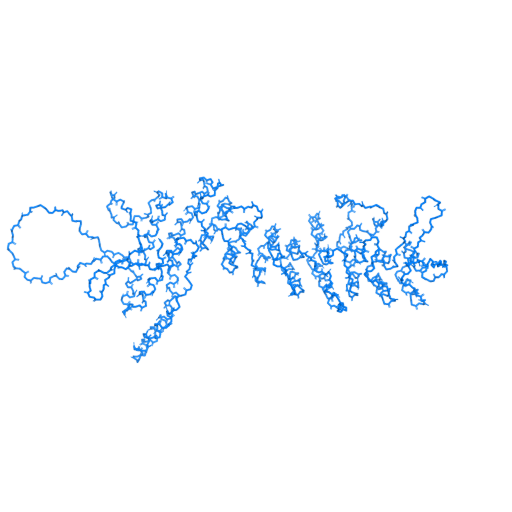8 THR A N 1
ATOM 741 C CA . THR A 1 98 ? -22.124 0.597 19.343 1.00 93.81 98 THR A CA 1
ATOM 742 C C . THR A 1 98 ? -21.303 0.963 20.580 1.00 93.81 98 THR A C 1
ATOM 744 O O . THR A 1 98 ? -20.783 2.073 20.696 1.00 93.81 98 THR A O 1
ATOM 747 N N . VAL A 1 99 ? -21.133 0.010 21.497 1.00 94.62 99 VAL A N 1
ATOM 748 C CA . VAL A 1 99 ? -20.256 0.177 22.670 1.00 94.62 99 VAL A CA 1
ATOM 749 C C . VAL A 1 99 ? -18.816 0.477 22.241 1.00 94.62 99 VAL A C 1
ATOM 751 O O . VAL A 1 99 ? -18.155 1.331 22.827 1.00 94.62 99 VAL A O 1
ATOM 754 N N . LEU A 1 100 ? -18.343 -0.175 21.177 1.00 93.88 100 LEU A N 1
ATOM 755 C CA . LEU A 1 100 ? -17.008 0.049 20.630 1.00 93.88 100 LEU A CA 1
ATOM 756 C C . LEU A 1 100 ? -16.831 1.482 20.104 1.00 93.88 100 LEU A C 1
ATOM 758 O O . LEU A 1 100 ? -15.804 2.109 20.360 1.00 93.88 100 LEU A O 1
ATOM 762 N N . GLU A 1 101 ? -17.846 2.035 19.435 1.00 92.50 101 GLU A N 1
ATOM 763 C CA . GLU A 1 101 ? -17.846 3.440 19.006 1.00 92.50 101 GLU A CA 1
ATOM 764 C C . GLU A 1 101 ? -17.833 4.405 20.194 1.00 92.50 101 GLU A C 1
ATOM 766 O O . GLU A 1 101 ? -17.156 5.428 20.120 1.00 92.50 101 GLU A O 1
ATOM 771 N N . VAL A 1 102 ? -18.519 4.081 21.297 1.00 92.81 102 VAL A N 1
ATOM 772 C CA . VAL A 1 102 ? -18.473 4.887 22.530 1.00 92.81 102 VAL A CA 1
ATOM 773 C C . VAL A 1 102 ? -17.057 4.927 23.108 1.00 92.81 102 VAL A C 1
ATOM 775 O O . VAL A 1 102 ? -16.552 6.018 23.367 1.00 92.81 102 VAL A O 1
ATOM 778 N N . VAL A 1 103 ? -16.376 3.781 23.229 1.00 93.25 103 VAL A N 1
ATOM 779 C CA . VAL A 1 103 ? -14.985 3.735 23.725 1.00 93.25 103 VAL A CA 1
ATOM 780 C C . VAL A 1 103 ? -14.046 4.527 22.811 1.00 93.25 103 VAL A C 1
ATOM 782 O O . VAL A 1 103 ? -13.231 5.316 23.284 1.00 93.25 103 VAL A O 1
ATOM 785 N N . LEU A 1 104 ? -14.172 4.370 21.491 1.00 90.94 104 LEU A N 1
ATOM 786 C CA . LEU A 1 104 ? -13.327 5.080 20.523 1.00 90.94 104 LEU A CA 1
ATOM 787 C C . LEU A 1 104 ? -13.574 6.595 20.508 1.00 90.94 104 LEU A C 1
ATOM 789 O O . LEU A 1 104 ? -12.645 7.364 20.263 1.00 90.94 104 LEU A O 1
ATOM 793 N N . LEU A 1 105 ? -14.805 7.040 20.765 1.00 88.69 105 LEU A N 1
ATOM 794 C CA . LEU A 1 105 ? -15.105 8.459 20.945 1.00 88.69 105 LEU A CA 1
ATOM 795 C C . LEU A 1 105 ? -14.526 8.992 22.256 1.00 88.69 105 LEU A C 1
ATOM 797 O O . LEU A 1 105 ? -14.005 10.104 22.258 1.00 88.69 105 LEU A O 1
ATOM 801 N N . ALA A 1 106 ? -14.530 8.198 23.331 1.00 88.06 106 ALA A N 1
ATOM 802 C CA . ALA A 1 106 ? -13.928 8.589 24.607 1.00 88.06 106 ALA A CA 1
ATOM 803 C C . ALA A 1 106 ? -12.412 8.785 24.499 1.00 88.06 106 ALA A C 1
ATOM 805 O O . ALA A 1 106 ? -11.868 9.702 25.111 1.00 88.06 106 ALA A O 1
ATOM 806 N N . VAL A 1 107 ? -11.735 8.007 23.647 1.00 86.00 107 VAL A N 1
ATOM 807 C CA . VAL A 1 107 ? -10.319 8.238 23.310 1.00 86.00 107 VAL A CA 1
ATOM 808 C C . VAL A 1 107 ? -10.109 9.601 22.643 1.00 86.00 107 VAL A C 1
ATOM 810 O O . VAL A 1 107 ? -9.109 10.266 22.901 1.00 86.00 107 VAL A O 1
ATOM 813 N N . ARG A 1 108 ? -11.041 10.024 21.781 1.00 83.88 108 ARG A N 1
ATOM 814 C CA . ARG A 1 108 ? -10.939 11.278 21.022 1.00 83.88 108 ARG A CA 1
ATOM 815 C C . ARG A 1 108 ? -11.268 12.503 21.872 1.00 83.88 108 ARG A C 1
ATOM 817 O O . ARG A 1 108 ? -10.566 13.507 21.795 1.00 83.88 108 ARG A O 1
ATOM 824 N N . GLU A 1 109 ? -12.379 12.448 22.593 1.00 82.44 109 GLU A N 1
ATOM 825 C CA . GLU A 1 109 ? -12.965 13.601 23.283 1.00 82.44 109 GLU A CA 1
ATOM 826 C C . GLU A 1 109 ? -12.503 13.684 24.746 1.00 82.44 109 GLU A C 1
ATOM 828 O O . GLU A 1 109 ? -12.566 14.744 25.357 1.00 82.44 109 GLU A O 1
ATOM 833 N N . GLY A 1 110 ? -11.947 12.603 25.296 1.00 76.56 110 GLY A N 1
ATOM 834 C CA . GLY A 1 110 ? -11.677 12.484 26.723 1.00 76.56 110 GLY A CA 1
ATOM 835 C C . GLY A 1 110 ? -12.953 12.167 27.519 1.00 76.56 110 GLY A C 1
ATOM 836 O O . GLY A 1 110 ? -14.067 12.364 27.030 1.00 76.56 110 GLY A O 1
ATOM 837 N N . PRO A 1 111 ? -12.809 11.666 28.758 1.00 66.00 111 PRO A N 1
ATOM 838 C CA . PRO A 1 111 ? -13.942 11.219 29.574 1.00 66.00 111 PRO A CA 1
ATOM 839 C C . PRO A 1 111 ? -14.891 12.352 29.994 1.00 66.00 111 PRO A C 1
ATOM 841 O O . PRO A 1 111 ? -16.058 12.093 30.268 1.00 66.00 111 PRO A O 1
ATOM 844 N N . ASP A 1 112 ? -14.411 13.599 30.028 1.00 62.22 112 ASP A N 1
ATOM 845 C CA . ASP A 1 112 ? -15.170 14.739 30.559 1.00 62.22 112 ASP A CA 1
ATOM 846 C C . ASP A 1 112 ? -16.003 15.483 29.496 1.00 62.22 112 ASP A C 1
ATOM 848 O O . ASP A 1 112 ? -16.846 16.306 29.848 1.00 62.22 112 ASP A O 1
ATOM 852 N N . ILE A 1 113 ? -15.777 15.228 28.198 1.00 54.22 113 ILE A N 1
ATOM 853 C CA . ILE A 1 113 ? -16.418 15.977 27.094 1.00 54.22 113 ILE A CA 1
ATOM 854 C C . ILE A 1 113 ? -17.647 15.245 26.530 1.00 54.22 113 ILE A C 1
ATOM 856 O O . ILE A 1 113 ? -18.532 15.870 25.941 1.00 54.22 113 ILE A O 1
ATOM 860 N N . LEU A 1 114 ? -17.761 13.940 26.771 1.00 52.38 114 LEU A N 1
ATOM 861 C CA . LEU A 1 114 ? -18.882 13.119 26.323 1.00 52.38 114 LEU A CA 1
ATOM 862 C C . LEU A 1 114 ? -20.078 13.216 27.281 1.00 52.38 114 LEU A C 1
ATOM 864 O O . LEU A 1 114 ? -20.522 12.229 27.859 1.00 52.38 114 LEU A O 1
ATOM 868 N N . ASP A 1 115 ? -20.687 14.395 27.404 1.00 58.75 115 ASP A N 1
ATOM 869 C CA . ASP A 1 115 ? -22.109 14.399 27.753 1.00 58.75 115 ASP A CA 1
ATOM 870 C C . ASP A 1 115 ? -22.871 13.960 26.494 1.00 58.75 115 ASP A C 1
ATOM 872 O O . ASP A 1 115 ? -23.200 14.780 25.634 1.00 58.75 115 ASP A O 1
ATOM 876 N N . ILE A 1 116 ? -23.069 12.640 26.359 1.00 51.62 116 ILE A N 1
ATOM 877 C CA . ILE A 1 116 ? -23.548 11.907 25.164 1.00 51.62 116 ILE A CA 1
ATOM 878 C C . ILE A 1 116 ? -24.834 12.519 24.566 1.00 51.62 116 ILE A C 1
ATOM 880 O O . ILE A 1 116 ? -25.123 12.360 23.382 1.00 51.62 116 ILE A O 1
ATOM 884 N N . HIS A 1 117 ? -25.552 13.319 25.353 1.00 53.38 117 HIS A N 1
ATOM 885 C CA . HIS A 1 117 ? -26.847 13.900 25.023 1.00 53.38 117 HIS A CA 1
ATOM 886 C C . HIS A 1 117 ? -26.788 15.373 24.562 1.00 53.38 117 HIS A C 1
ATOM 888 O O . HIS A 1 117 ? -27.811 15.954 24.187 1.00 53.38 117 HIS A O 1
ATOM 894 N N . SER A 1 118 ? -25.606 15.994 24.530 1.00 48.25 118 SER A N 1
ATOM 895 C CA . SER A 1 118 ? -25.426 17.418 24.210 1.00 48.25 118 SER A CA 1
ATOM 896 C C . SER A 1 118 ? -25.259 17.697 22.711 1.00 48.25 118 SER A C 1
ATOM 898 O O . SER A 1 118 ? -24.204 18.144 22.284 1.00 48.25 118 SER A O 1
ATOM 900 N N . ARG A 1 119 ? -26.330 17.514 21.920 1.00 45.75 119 ARG A N 1
ATOM 901 C CA . ARG A 1 119 ? -26.459 17.854 20.475 1.00 45.75 119 ARG A CA 1
ATOM 902 C C . ARG A 1 119 ? -25.418 17.208 19.523 1.00 45.75 119 ARG A C 1
ATOM 904 O O . ARG A 1 119 ? -24.259 17.010 19.860 1.00 45.75 119 ARG A O 1
ATOM 911 N N . PRO A 1 120 ? -25.789 16.919 18.259 1.00 42.94 120 PRO A N 1
ATOM 912 C CA . PRO A 1 120 ? -24.820 16.486 17.256 1.00 42.94 120 PRO A CA 1
ATOM 913 C C . PRO A 1 120 ? -23.822 17.619 16.988 1.00 42.94 120 PRO A C 1
ATOM 915 O O . PRO A 1 120 ? -24.150 18.600 16.319 1.00 42.94 120 PRO A O 1
ATOM 918 N N . VAL A 1 121 ? -22.604 17.504 17.520 1.00 46.38 121 VAL A N 1
ATOM 919 C CA . VAL A 1 121 ? -21.512 18.415 17.172 1.00 46.38 121 VAL A CA 1
ATOM 920 C C . VAL A 1 121 ? -21.124 18.128 15.716 1.00 46.38 121 VAL A C 1
ATOM 922 O O . VAL A 1 121 ? -20.799 16.983 15.387 1.00 46.38 121 VAL A O 1
ATOM 925 N N . PRO A 1 122 ? -21.177 19.119 14.806 1.00 41.25 122 PRO A N 1
ATOM 926 C CA . PRO A 1 122 ? -20.777 18.906 13.426 1.00 41.25 122 PRO A CA 1
ATOM 927 C C . PRO A 1 122 ? -19.313 18.434 13.370 1.00 41.25 122 PRO A C 1
ATOM 929 O O . PRO A 1 122 ? -18.473 18.997 14.079 1.00 41.25 122 PRO A O 1
ATOM 932 N N . PRO A 1 123 ? -18.961 17.466 12.500 1.00 42.62 123 PRO A N 1
ATOM 933 C CA . PRO A 1 123 ? -17.625 16.862 12.460 1.00 42.62 123 PRO A CA 1
ATOM 934 C C . PRO A 1 123 ? -16.467 17.858 12.254 1.00 42.62 123 PRO A C 1
ATOM 936 O O . PRO A 1 123 ? -15.315 17.517 12.503 1.00 42.62 123 PRO A O 1
ATOM 939 N N . HIS A 1 124 ? -16.766 19.082 11.818 1.00 39.56 124 HIS A N 1
ATOM 940 C CA . HIS A 1 124 ? -15.815 20.148 11.498 1.00 39.56 124 HIS A CA 1
ATOM 941 C C . HIS A 1 124 ? -15.468 21.063 12.694 1.00 39.56 124 HIS A C 1
ATOM 943 O O . HIS A 1 124 ? -14.536 21.851 12.583 1.00 39.56 124 HIS A O 1
ATOM 949 N N . PHE A 1 125 ? -16.186 20.983 13.825 1.00 40.53 125 PHE A N 1
ATOM 950 C CA . PHE A 1 125 ? -16.091 21.974 14.915 1.00 40.53 125 PHE A CA 1
ATOM 951 C C . PHE A 1 125 ? -15.147 21.613 16.082 1.00 40.53 125 PHE A C 1
ATOM 953 O O . PHE A 1 125 ? -15.020 22.394 17.020 1.00 40.53 125 PHE A O 1
ATOM 960 N N . LEU A 1 126 ? -14.446 20.474 16.035 1.00 46.47 126 LEU A N 1
ATOM 961 C CA . LEU A 1 126 ? -13.664 19.940 17.170 1.00 46.47 126 LEU A CA 1
ATOM 962 C C . LEU A 1 126 ? -12.133 20.098 17.053 1.00 46.47 126 LEU A C 1
ATOM 964 O O . LEU A 1 126 ? -11.393 19.407 17.743 1.00 46.47 126 LEU A O 1
ATOM 968 N N . LEU A 1 127 ? -11.629 20.994 16.199 1.00 47.44 127 LEU A N 1
ATOM 969 C CA . LEU A 1 127 ? -10.178 21.200 16.023 1.00 47.44 127 LEU A CA 1
ATOM 970 C C . LEU A 1 127 ? -9.541 22.176 17.039 1.00 47.44 127 LEU A C 1
ATOM 972 O O . LEU A 1 127 ? -8.346 22.441 16.942 1.00 47.44 127 LEU A O 1
ATOM 976 N N . HIS A 1 128 ? -10.299 22.724 18.001 1.00 44.34 128 HIS A N 1
ATOM 977 C CA . HIS A 1 128 ? -9.824 23.836 18.848 1.00 44.34 128 HIS A CA 1
ATOM 978 C C . HIS A 1 128 ? -9.963 23.663 20.370 1.00 44.34 128 HIS A C 1
ATOM 980 O O . HIS A 1 128 ? -9.567 24.559 21.111 1.00 44.34 128 HIS A O 1
ATOM 986 N N . SER A 1 129 ? -10.483 22.543 20.871 1.00 48.66 129 SER A N 1
ATOM 987 C CA . SER A 1 129 ? -10.545 22.269 22.315 1.00 48.66 129 SER A CA 1
ATOM 988 C C . SER A 1 129 ? -9.267 21.574 22.797 1.00 48.66 129 SER A C 1
ATOM 990 O O . SER A 1 129 ? -8.739 20.715 22.100 1.00 48.66 129 SER A O 1
ATOM 992 N N . SER A 1 130 ? -8.761 21.957 23.973 1.00 49.75 130 SER A N 1
ATOM 993 C CA . SER A 1 130 ? -7.542 21.421 24.597 1.00 49.75 130 SER A CA 1
ATOM 994 C C . SER A 1 130 ? -7.630 19.904 24.779 1.00 49.75 130 SER A C 1
ATOM 996 O O . SER A 1 130 ? -8.273 19.414 25.706 1.00 49.75 130 SER A O 1
ATOM 998 N N . VAL A 1 131 ? -7.020 19.167 23.857 1.00 57.09 131 VAL A N 1
ATOM 999 C CA . VAL A 1 131 ? -7.088 17.709 23.793 1.00 57.09 131 VAL A CA 1
ATOM 1000 C C . VAL A 1 131 ? -6.166 17.120 24.862 1.00 57.09 131 VAL A C 1
ATOM 1002 O O . VAL A 1 131 ? -4.991 17.479 24.935 1.00 57.09 131 VAL A O 1
ATOM 1005 N N . SER A 1 132 ? -6.692 16.207 25.681 1.00 57.88 132 SER A N 1
ATOM 1006 C CA . SER A 1 132 ? -5.877 15.294 26.495 1.00 57.88 132 SER A CA 1
ATOM 1007 C C . SER A 1 132 ? -4.829 14.592 25.609 1.00 57.88 132 SER A C 1
ATOM 1009 O O . SER A 1 132 ? -5.121 14.337 24.436 1.00 57.88 132 SER A O 1
ATOM 1011 N N . PRO A 1 133 ? -3.614 14.270 26.097 1.00 69.38 133 PRO A N 1
ATOM 1012 C CA . PRO A 1 133 ? -2.627 13.569 25.282 1.00 69.38 133 PRO A CA 1
ATOM 1013 C C . PRO A 1 133 ? -3.184 12.211 24.827 1.00 69.38 133 PRO A C 1
ATOM 1015 O O . PRO A 1 133 ? -3.294 11.270 25.610 1.00 69.38 133 PRO A O 1
ATOM 1018 N N . LEU A 1 134 ? -3.507 12.108 23.534 1.00 75.25 134 LEU A N 1
ATOM 1019 C CA . LEU A 1 134 ? -4.063 10.914 22.888 1.00 75.25 134 LEU A CA 1
ATOM 1020 C C . LEU A 1 134 ? -3.353 9.593 23.272 1.00 75.25 134 LEU A C 1
ATOM 1022 O O . LEU A 1 134 ? -4.060 8.597 23.431 1.00 75.25 134 LEU A O 1
ATOM 1026 N N . PRO A 1 135 ? -2.012 9.541 23.458 1.00 82.44 135 PRO A N 1
ATOM 1027 C CA . PRO A 1 135 ? -1.333 8.318 23.877 1.00 82.44 135 PRO A CA 1
ATOM 1028 C C . PRO A 1 135 ? -1.884 7.703 25.160 1.00 82.44 135 PRO A C 1
ATOM 1030 O O . PRO A 1 135 ? -2.208 6.518 25.166 1.00 82.44 135 PRO A O 1
ATOM 1033 N N . SER A 1 136 ? -2.076 8.498 26.215 1.00 86.81 136 SER A N 1
ATOM 1034 C CA . SER A 1 136 ? -2.555 7.968 27.495 1.00 86.81 136 SER A CA 1
ATOM 1035 C C . SER A 1 136 ? -4.024 7.556 27.430 1.00 86.81 136 SER A C 1
ATOM 1037 O O . SER A 1 136 ? -4.401 6.551 28.029 1.00 86.81 136 SER A O 1
ATOM 1039 N N . ALA A 1 137 ? -4.843 8.287 26.666 1.00 88.69 137 ALA A N 1
ATOM 1040 C CA . ALA A 1 137 ? -6.249 7.951 26.458 1.00 88.69 137 ALA A CA 1
ATOM 1041 C C . ALA A 1 137 ? -6.413 6.643 25.667 1.00 88.69 137 ALA A C 1
ATOM 1043 O O . ALA A 1 137 ? -7.260 5.816 26.001 1.00 88.69 137 ALA A O 1
ATOM 1044 N N . LEU A 1 138 ? -5.590 6.416 24.636 1.00 89.38 138 LEU A N 1
ATOM 1045 C CA . LEU A 1 138 ? -5.613 5.146 23.913 1.00 89.38 138 LEU A CA 1
ATOM 1046 C C . LEU A 1 138 ? -5.078 4.006 24.782 1.00 89.38 138 LEU A C 1
ATOM 1048 O O . LEU A 1 138 ? -5.670 2.934 24.777 1.00 89.38 138 LEU A O 1
ATOM 1052 N N . GLU A 1 139 ? -3.993 4.215 25.533 1.00 90.69 139 GLU A N 1
ATOM 1053 C CA . GLU A 1 139 ? -3.449 3.201 26.447 1.00 90.69 139 GLU A CA 1
ATOM 1054 C C . GLU A 1 139 ? -4.463 2.806 27.528 1.00 90.69 139 GLU A C 1
ATOM 1056 O O . GLU A 1 139 ? -4.592 1.621 27.844 1.00 90.69 139 GLU A O 1
ATOM 1061 N N . SER A 1 140 ? -5.230 3.767 28.055 1.00 91.94 140 SER A N 1
ATOM 1062 C CA . SER A 1 140 ? -6.287 3.489 29.027 1.00 91.94 140 SER A CA 1
ATOM 1063 C C . SER A 1 140 ? -7.503 2.806 28.391 1.00 91.94 140 SER A C 1
ATOM 1065 O O . SER A 1 140 ? -8.114 1.946 29.023 1.00 91.94 140 SER A O 1
ATOM 1067 N N . ALA A 1 141 ? -7.841 3.114 27.139 1.00 93.25 141 ALA A N 1
ATOM 1068 C CA . ALA A 1 141 ? -8.961 2.490 26.434 1.00 93.25 141 ALA A CA 1
ATOM 1069 C C . ALA A 1 141 ? -8.627 1.125 25.812 1.00 93.25 141 ALA A C 1
ATOM 1071 O O . ALA A 1 141 ? -9.527 0.308 25.614 1.00 93.25 141 ALA A O 1
ATOM 1072 N N . LEU A 1 142 ? -7.356 0.848 25.505 1.00 93.50 142 LEU A N 1
ATOM 1073 C CA . LEU A 1 142 ? -6.928 -0.356 24.789 1.00 93.50 142 LEU A CA 1
ATOM 1074 C C . LEU A 1 142 ? -7.433 -1.657 25.442 1.00 93.50 142 LEU A C 1
ATOM 1076 O O . LEU A 1 142 ? -7.973 -2.488 24.709 1.00 93.50 142 LEU A O 1
ATOM 1080 N N . PRO A 1 143 ? -7.372 -1.845 26.779 1.00 96.19 143 PRO A N 1
ATOM 1081 C CA . PRO A 1 143 ? -7.926 -3.037 27.420 1.00 96.19 143 PRO A CA 1
ATOM 1082 C C . PRO A 1 143 ? -9.430 -3.224 27.169 1.00 96.19 143 PRO A C 1
ATOM 1084 O O . PRO A 1 143 ? -9.877 -4.349 26.949 1.00 96.19 143 PRO A O 1
ATOM 1087 N N . LEU A 1 144 ? -10.207 -2.133 27.158 1.00 96.00 144 LEU A N 1
ATOM 1088 C CA . LEU A 1 144 ? -11.648 -2.175 26.892 1.00 96.00 144 LEU A CA 1
ATOM 1089 C C . LEU A 1 144 ? -11.905 -2.583 25.439 1.00 96.00 144 LEU A C 1
ATOM 1091 O O . LEU A 1 144 ? -12.713 -3.473 25.184 1.00 96.00 144 LEU A O 1
ATOM 1095 N N . ILE A 1 145 ? -11.182 -1.974 24.494 1.00 94.38 145 ILE A N 1
ATOM 1096 C CA . ILE A 1 145 ? -11.288 -2.292 23.063 1.00 94.38 145 ILE A CA 1
ATOM 1097 C C . ILE A 1 145 ? -10.945 -3.769 22.819 1.00 94.38 145 ILE A C 1
ATOM 1099 O O . ILE A 1 145 ? -11.664 -4.451 22.093 1.00 94.38 145 ILE A O 1
ATOM 1103 N N . VAL A 1 146 ? -9.886 -4.280 23.453 1.00 94.62 146 VAL A N 1
ATOM 1104 C CA . VAL A 1 146 ? -9.467 -5.688 23.359 1.00 94.62 146 VAL A CA 1
ATOM 1105 C C . VAL A 1 146 ? -10.564 -6.636 23.843 1.00 94.62 146 VAL A C 1
ATOM 1107 O O . VAL A 1 146 ? -10.864 -7.608 23.152 1.00 94.62 146 VAL A O 1
ATOM 1110 N N . VAL A 1 147 ? -11.195 -6.360 24.989 1.00 95.94 147 VAL A N 1
ATOM 1111 C CA . VAL A 1 147 ? -12.319 -7.172 25.488 1.00 95.94 147 VAL A CA 1
ATOM 1112 C C . VAL A 1 147 ? -13.491 -7.138 24.511 1.00 95.94 147 VAL A C 1
ATOM 1114 O O . VAL A 1 147 ? -13.998 -8.190 24.131 1.00 95.94 147 VAL A O 1
ATOM 1117 N N . LEU A 1 148 ? -13.888 -5.954 24.042 1.00 94.62 148 LEU A N 1
ATOM 1118 C CA . LEU A 1 148 ? -14.994 -5.817 23.092 1.00 94.62 148 LEU A CA 1
ATOM 1119 C C . LEU A 1 148 ? -14.727 -6.593 21.791 1.00 94.62 148 LEU A C 1
ATOM 1121 O O . LEU A 1 148 ? -15.596 -7.329 21.325 1.00 94.62 148 LEU A O 1
ATOM 1125 N N . LEU A 1 149 ? -13.518 -6.492 21.226 1.00 92.50 149 LEU A N 1
ATOM 1126 C CA . LEU A 1 149 ? -13.142 -7.223 20.012 1.00 92.50 149 LEU A CA 1
ATOM 1127 C C . LEU A 1 149 ? -13.123 -8.742 20.221 1.00 92.50 149 LEU A C 1
ATOM 1129 O O . LEU A 1 149 ? -13.649 -9.453 19.369 1.00 92.50 149 LEU A O 1
ATOM 1133 N N . ARG A 1 150 ? -12.609 -9.239 21.359 1.00 93.69 150 ARG A N 1
ATOM 1134 C CA . ARG A 1 150 ? -12.661 -10.674 21.722 1.00 93.69 150 ARG A CA 1
ATOM 1135 C C . ARG A 1 150 ? -14.079 -11.227 21.791 1.00 93.69 150 ARG A C 1
ATOM 1137 O O . ARG A 1 150 ? -14.279 -12.414 21.570 1.00 93.69 150 ARG A O 1
ATOM 1144 N N . HIS A 1 151 ? -15.061 -10.380 22.077 1.00 93.25 151 HIS A N 1
ATOM 1145 C CA . HIS A 1 151 ? -16.474 -10.761 22.106 1.00 93.25 151 HIS A CA 1
ATOM 1146 C C . HIS A 1 151 ? -17.207 -10.493 20.787 1.00 93.25 151 HIS A C 1
ATOM 1148 O O . HIS A 1 151 ? -18.423 -10.640 20.717 1.00 93.25 151 HIS A O 1
ATOM 1154 N N . GLY A 1 152 ? -16.490 -10.133 19.717 1.00 91.00 152 GLY A N 1
ATOM 1155 C CA . GLY A 1 152 ? -17.080 -9.924 18.394 1.00 91.00 152 GLY A CA 1
ATOM 1156 C C . GLY A 1 152 ? -17.814 -8.589 18.248 1.00 91.00 152 GLY A C 1
ATOM 1157 O O . GLY A 1 152 ? -18.794 -8.508 17.502 1.00 91.00 152 GLY A O 1
ATOM 1158 N N . ALA A 1 153 ? -17.364 -7.544 18.950 1.00 91.12 153 ALA A N 1
ATOM 1159 C CA . ALA A 1 153 ? -17.865 -6.191 18.738 1.00 91.12 153 ALA A CA 1
ATOM 1160 C C . ALA A 1 153 ? -17.680 -5.740 17.280 1.00 91.12 153 ALA A C 1
ATOM 1162 O O . ALA A 1 153 ? -16.638 -5.949 16.653 1.00 91.12 153 ALA A O 1
ATOM 1163 N N . THR A 1 154 ? -18.697 -5.068 16.757 1.00 89.75 154 THR A N 1
ATOM 1164 C CA . THR A 1 154 ? -18.763 -4.502 15.411 1.00 89.75 154 THR A CA 1
ATOM 1165 C C . THR A 1 154 ? -19.032 -3.000 15.486 1.00 89.75 154 THR A C 1
ATOM 1167 O O . THR A 1 154 ? -19.342 -2.458 16.543 1.00 89.75 154 THR A O 1
ATOM 1170 N N . MET A 1 155 ? -18.875 -2.318 14.354 1.00 87.25 155 MET A N 1
ATOM 1171 C CA . MET A 1 155 ? -19.088 -0.877 14.204 1.00 87.25 155 MET A CA 1
ATOM 1172 C C . MET A 1 155 ? -20.282 -0.661 13.268 1.00 87.25 155 MET A C 1
ATOM 1174 O O . MET A 1 155 ? -20.399 -1.383 12.274 1.00 87.25 155 MET A O 1
ATOM 1178 N N . VAL A 1 156 ? -21.136 0.340 13.519 1.00 83.00 156 VAL A N 1
ATOM 1179 C CA . VAL A 1 156 ? -22.372 0.543 12.730 1.00 83.00 156 VAL A CA 1
ATOM 1180 C C . VAL A 1 156 ? -22.060 0.908 11.274 1.00 83.00 156 VAL A C 1
ATOM 1182 O O . VAL A 1 156 ? -22.788 0.524 10.362 1.00 83.00 156 VAL A O 1
ATOM 1185 N N . GLN A 1 157 ? -20.969 1.640 11.032 1.00 78.81 157 GLN A N 1
ATOM 1186 C CA . GLN A 1 157 ? -20.671 2.231 9.719 1.00 78.81 157 GLN A CA 1
ATOM 1187 C C . GLN A 1 157 ? -19.660 1.445 8.869 1.00 78.81 157 GLN A C 1
ATOM 1189 O O . GLN A 1 157 ? -19.135 1.988 7.897 1.00 78.81 157 GLN A O 1
ATOM 1194 N N . GLY A 1 158 ? -19.302 0.211 9.245 1.00 73.81 158 GLY A N 1
ATOM 1195 C CA . GLY A 1 158 ? -18.237 -0.543 8.557 1.00 73.81 158 GLY A CA 1
ATOM 1196 C C . GLY A 1 158 ? -16.862 0.149 8.589 1.00 73.81 158 GLY A C 1
ATOM 1197 O O . GLY A 1 158 ? -15.927 -0.240 7.884 1.00 73.81 158 GLY A O 1
ATOM 1198 N N . MET A 1 159 ? -16.724 1.206 9.396 1.00 76.81 159 MET A N 1
ATOM 1199 C CA . MET A 1 159 ? -15.451 1.836 9.703 1.00 76.81 159 MET A CA 1
ATOM 1200 C C . MET A 1 159 ? -14.733 0.901 10.662 1.00 76.81 159 MET A C 1
ATOM 1202 O O . MET A 1 159 ? -15.113 0.789 11.819 1.00 76.81 159 MET A O 1
ATOM 1206 N N . GLY A 1 160 ? -13.740 0.183 10.154 1.00 83.62 160 GLY A N 1
ATOM 1207 C CA . GLY A 1 160 ? -12.949 -0.760 10.929 1.00 83.62 160 GLY A CA 1
ATOM 1208 C C . GLY A 1 160 ? -12.514 -0.203 12.290 1.00 83.62 160 GLY A C 1
ATOM 1209 O O . GLY A 1 160 ? -12.126 0.964 12.357 1.00 83.62 160 GLY A O 1
ATOM 1210 N N . ALA A 1 161 ? -12.512 -1.000 13.360 1.00 83.56 161 ALA A N 1
ATOM 1211 C CA . ALA A 1 161 ? -11.972 -0.557 14.650 1.00 83.56 161 ALA A CA 1
ATOM 1212 C C . ALA A 1 161 ? -10.504 -0.102 14.516 1.00 83.56 161 ALA A C 1
ATOM 1214 O O . ALA A 1 161 ? -10.143 0.987 14.966 1.00 83.56 161 ALA A O 1
ATOM 1215 N N . LEU A 1 162 ? -9.679 -0.878 13.792 1.00 85.25 162 LEU A N 1
ATOM 1216 C CA . LEU A 1 162 ? -8.298 -0.492 13.475 1.00 85.25 162 LEU A CA 1
ATOM 1217 C C . LEU A 1 162 ? -8.257 0.766 12.617 1.00 85.25 162 LEU A C 1
ATOM 1219 O O . LEU A 1 162 ? -7.423 1.637 12.851 1.00 85.25 162 LEU A O 1
ATOM 1223 N N . ARG A 1 163 ? -9.176 0.905 11.655 1.00 87.94 163 ARG A N 1
ATOM 1224 C CA . ARG A 1 163 ? -9.251 2.107 10.818 1.00 87.94 163 ARG A CA 1
ATOM 1225 C C . ARG A 1 163 ? -9.503 3.347 11.652 1.00 87.94 163 ARG A C 1
ATOM 1227 O O . ARG A 1 163 ? -8.870 4.359 11.382 1.00 87.94 163 ARG A O 1
ATOM 1234 N N . MET A 1 164 ? -10.396 3.289 12.633 1.00 86.81 164 MET A N 1
ATOM 1235 C CA . MET A 1 164 ? -10.671 4.424 13.512 1.00 86.81 164 MET A CA 1
ATOM 1236 C C . MET A 1 164 ? -9.463 4.770 14.377 1.00 86.81 164 MET A C 1
ATOM 1238 O O . MET A 1 164 ? -9.104 5.939 14.470 1.00 86.81 164 MET A O 1
ATOM 1242 N N . ILE A 1 165 ? -8.788 3.769 14.939 1.00 85.88 165 ILE A N 1
ATOM 1243 C CA . ILE A 1 165 ? -7.586 3.984 15.754 1.00 85.88 165 ILE A CA 1
ATOM 1244 C C . ILE A 1 165 ? -6.465 4.600 14.909 1.00 85.88 165 ILE A C 1
ATOM 1246 O O . ILE A 1 165 ? -5.949 5.658 15.258 1.00 85.88 165 ILE A O 1
ATOM 1250 N N . ILE A 1 166 ? -6.153 4.017 13.747 1.00 86.62 166 ILE A N 1
ATOM 1251 C CA . ILE A 1 166 ? -5.155 4.557 12.809 1.00 86.62 166 ILE A CA 1
ATOM 1252 C C . ILE A 1 166 ? -5.572 5.938 12.288 1.00 86.62 166 ILE A C 1
ATOM 1254 O O . ILE A 1 166 ? -4.727 6.809 12.088 1.00 86.62 166 ILE A O 1
ATOM 1258 N N . TYR A 1 167 ? -6.866 6.176 12.067 1.00 87.31 167 TYR A N 1
ATOM 1259 C CA . TYR A 1 167 ? -7.380 7.486 11.679 1.00 87.31 167 TYR A CA 1
ATOM 1260 C C . TYR A 1 167 ? -7.125 8.529 12.766 1.00 87.31 167 TYR A C 1
ATOM 1262 O O . TYR A 1 167 ? -6.605 9.595 12.452 1.00 87.31 167 TYR A O 1
ATOM 1270 N N . TYR A 1 168 ? -7.444 8.229 14.026 1.00 82.88 168 TYR A N 1
ATOM 1271 C CA . TYR A 1 168 ? -7.200 9.154 15.129 1.00 82.88 168 TYR A CA 1
ATOM 1272 C C . TYR A 1 168 ? -5.716 9.411 15.338 1.00 82.88 168 TYR A C 1
ATOM 1274 O O . TYR A 1 168 ? -5.328 10.562 15.505 1.00 82.88 168 TYR A O 1
ATOM 1282 N N . ILE A 1 169 ? -4.877 8.383 15.235 1.00 81.94 169 ILE A N 1
ATOM 1283 C CA . ILE A 1 169 ? -3.426 8.554 15.324 1.00 81.94 169 ILE A CA 1
ATOM 1284 C C . ILE A 1 169 ? -2.917 9.445 14.192 1.00 81.94 169 ILE A C 1
ATOM 1286 O O . ILE A 1 169 ? -2.174 10.378 14.459 1.00 81.94 169 ILE A O 1
ATOM 1290 N N . ASN A 1 170 ? -3.357 9.228 12.950 1.00 81.50 170 ASN A N 1
ATOM 1291 C CA . ASN A 1 170 ? -2.959 10.073 11.821 1.00 81.50 170 ASN A CA 1
ATOM 1292 C C . ASN A 1 170 ? -3.430 11.520 11.971 1.00 81.50 170 ASN A C 1
ATOM 1294 O O . ASN A 1 170 ? -2.663 12.450 11.742 1.00 81.50 170 ASN A O 1
ATOM 1298 N N . VAL A 1 171 ? -4.705 11.725 12.316 1.00 80.81 171 VAL A N 1
ATOM 1299 C CA . VAL A 1 171 ? -5.259 13.074 12.453 1.00 80.81 171 VAL A CA 1
ATOM 1300 C C . VAL A 1 171 ? -4.531 13.805 13.568 1.00 80.81 171 VAL A C 1
ATOM 1302 O O . VAL A 1 171 ? -4.088 14.919 13.347 1.00 80.81 171 VAL A O 1
ATOM 1305 N N . MET A 1 172 ? -4.360 13.184 14.730 1.00 72.31 172 MET A N 1
ATOM 1306 C CA . MET A 1 172 ? -3.869 13.868 15.925 1.00 72.31 172 MET A CA 1
ATOM 1307 C C . MET A 1 172 ? -2.341 13.904 16.017 1.00 72.31 172 MET A C 1
ATOM 1309 O 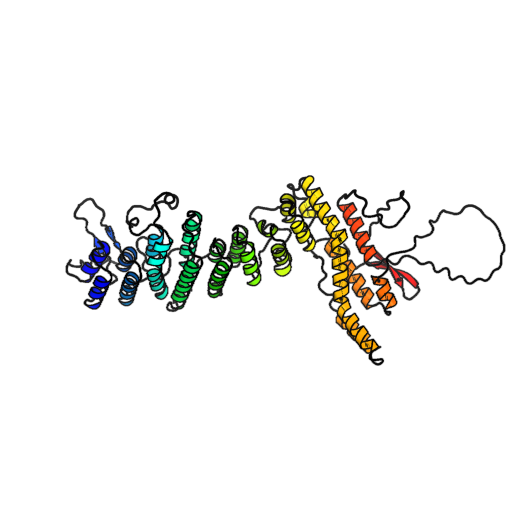O . MET A 1 172 ? -1.790 14.898 16.482 1.00 72.31 172 MET A O 1
ATOM 1313 N N . GLY A 1 173 ? -1.655 12.858 15.547 1.00 69.56 173 GLY A N 1
ATOM 1314 C CA . GLY A 1 173 ? -0.193 12.785 15.507 1.00 69.56 173 GLY A CA 1
ATOM 1315 C C . GLY A 1 173 ? 0.413 13.875 14.626 1.00 69.56 173 GLY A C 1
ATOM 1316 O O . GLY A 1 173 ? 1.421 14.465 14.991 1.00 69.56 173 GLY A O 1
ATOM 1317 N N . ASN A 1 174 ? -0.270 14.248 13.540 1.00 66.00 174 ASN A N 1
ATOM 1318 C CA . ASN A 1 174 ? 0.149 15.358 12.681 1.00 66.00 174 ASN A CA 1
ATOM 1319 C C . ASN A 1 174 ? 0.030 16.744 13.344 1.00 66.00 174 ASN A C 1
ATOM 1321 O O . ASN A 1 174 ? 0.621 17.700 12.846 1.00 66.00 174 ASN A O 1
ATOM 1325 N N . PHE A 1 175 ? -0.727 16.885 14.440 1.00 64.19 175 PHE A N 1
ATOM 1326 C CA . PHE A 1 175 ? -0.933 18.172 15.118 1.00 64.19 175 PHE A CA 1
ATOM 1327 C C . PHE A 1 175 ? -0.075 18.368 16.372 1.00 64.19 175 PHE A C 1
ATOM 1329 O O . PHE A 1 175 ? -0.043 19.483 16.894 1.00 64.19 175 PHE A O 1
ATOM 1336 N N . SER A 1 176 ? 0.614 17.336 16.870 1.00 65.44 176 SER A N 1
ATOM 1337 C CA . SER A 1 176 ? 1.402 17.440 18.101 1.00 65.44 176 SER A CA 1
ATOM 1338 C C . SER A 1 176 ? 2.900 17.258 17.829 1.00 65.44 176 SER A C 1
ATOM 1340 O O . SER A 1 176 ? 3.341 16.123 17.662 1.00 65.44 176 SER A O 1
ATOM 1342 N N . PRO A 1 177 ? 3.703 18.340 17.816 1.00 62.50 177 PRO A N 1
ATOM 1343 C CA . PRO A 1 177 ? 5.152 18.243 17.614 1.00 62.50 177 PRO A CA 1
ATOM 1344 C C . PRO A 1 177 ? 5.875 17.481 18.740 1.00 62.50 177 PRO A C 1
ATOM 1346 O O . PRO A 1 177 ? 6.945 16.934 18.498 1.00 62.50 177 PRO A O 1
ATOM 1349 N N . ASP A 1 178 ? 5.271 17.396 19.932 1.00 66.31 178 ASP A N 1
ATOM 1350 C CA . ASP A 1 178 ? 5.849 16.749 21.122 1.00 66.31 178 ASP A CA 1
ATOM 1351 C C . ASP A 1 178 ? 5.131 15.437 21.514 1.00 66.31 178 ASP A C 1
ATOM 1353 O O . ASP A 1 178 ? 5.502 14.787 22.490 1.00 66.31 178 ASP A O 1
ATOM 1357 N N . GLY A 1 179 ? 4.076 15.054 20.785 1.00 58.53 179 GLY A N 1
ATOM 1358 C CA . GLY A 1 179 ? 3.140 13.984 21.157 1.00 58.53 179 GLY A CA 1
ATOM 1359 C C . GLY A 1 179 ? 3.098 12.808 20.185 1.00 58.53 179 GLY A C 1
ATOM 1360 O O . GLY A 1 179 ? 2.070 12.130 20.108 1.00 58.53 179 GLY A O 1
ATOM 1361 N N . ALA A 1 180 ? 4.171 12.584 19.422 1.00 64.44 180 ALA A N 1
ATOM 1362 C CA . ALA A 1 180 ? 4.255 11.458 18.502 1.00 64.44 180 ALA A CA 1
ATOM 1363 C C . ALA A 1 180 ? 4.039 10.142 19.266 1.00 64.44 180 ALA A C 1
ATOM 1365 O O . ALA A 1 180 ? 4.688 9.858 20.277 1.00 64.44 180 ALA A O 1
ATOM 1366 N N . PHE A 1 181 ? 3.092 9.334 18.792 1.00 75.19 181 PHE A N 1
ATOM 1367 C CA . PHE A 1 181 ? 2.953 7.966 19.269 1.00 75.19 181 PHE A CA 1
ATOM 1368 C C . PHE A 1 181 ? 4.269 7.240 19.020 1.00 75.19 181 PHE A C 1
ATOM 1370 O O . PHE A 1 181 ? 4.711 7.167 17.874 1.00 75.19 181 PHE A O 1
ATOM 1377 N N . SER A 1 182 ? 4.864 6.653 20.063 1.00 85.69 182 SER A N 1
ATOM 1378 C CA . SER A 1 182 ? 6.006 5.776 19.827 1.00 85.69 182 SER A CA 1
ATOM 1379 C C . SER A 1 182 ? 5.545 4.634 18.920 1.00 85.69 182 SER A C 1
ATOM 1381 O O . SER A 1 182 ? 4.500 4.012 19.159 1.00 85.69 182 SER A O 1
ATOM 1383 N N . ALA A 1 183 ? 6.309 4.364 17.868 1.00 85.19 183 ALA A N 1
ATOM 1384 C CA . ALA A 1 183 ? 5.977 3.325 16.904 1.00 85.19 183 ALA A CA 1
ATOM 1385 C C . ALA A 1 183 ? 5.822 1.951 17.591 1.00 85.19 183 ALA A C 1
ATOM 1387 O O . ALA A 1 183 ? 4.914 1.185 17.268 1.00 85.19 183 ALA A O 1
ATOM 1388 N N . LYS A 1 184 ? 6.586 1.719 18.666 1.00 88.56 184 LYS A N 1
ATOM 1389 C CA . LYS A 1 184 ? 6.447 0.576 19.577 1.00 88.56 184 LYS A CA 1
ATOM 1390 C C . LYS A 1 184 ? 5.083 0.500 20.275 1.00 88.56 184 LYS A C 1
ATOM 1392 O O . LYS A 1 184 ? 4.504 -0.585 20.334 1.00 88.56 184 LYS A O 1
ATOM 1397 N N . THR A 1 185 ? 4.560 1.609 20.806 1.00 88.56 185 THR A N 1
ATOM 1398 C CA . THR A 1 185 ? 3.222 1.650 21.432 1.00 88.56 185 THR A CA 1
ATOM 1399 C C . THR A 1 185 ? 2.146 1.331 20.399 1.00 88.56 185 THR A C 1
ATOM 1401 O O . THR A 1 185 ? 1.250 0.532 20.671 1.00 88.56 185 THR A O 1
ATOM 1404 N N . LEU A 1 186 ? 2.258 1.896 19.193 1.00 88.56 186 LEU A N 1
ATOM 1405 C CA . LEU A 1 186 ? 1.312 1.625 18.114 1.00 88.56 186 LEU A CA 1
ATOM 1406 C C . LEU A 1 186 ? 1.360 0.164 17.662 1.00 88.56 186 LEU A C 1
ATOM 1408 O O . LEU A 1 186 ? 0.321 -0.485 17.573 1.00 88.56 186 LEU A O 1
ATOM 1412 N N . LEU A 1 187 ? 2.554 -0.376 17.426 1.00 89.81 187 LEU A N 1
ATOM 1413 C CA . LEU A 1 187 ? 2.749 -1.773 17.052 1.00 89.81 187 LEU A CA 1
ATOM 1414 C C . LEU A 1 187 ? 2.193 -2.724 18.120 1.00 89.81 187 LEU A C 1
ATOM 1416 O O . LEU A 1 187 ? 1.554 -3.728 17.789 1.00 89.81 187 LEU A O 1
ATOM 1420 N N . HIS A 1 188 ? 2.399 -2.400 19.398 1.00 90.50 188 HIS A N 1
ATOM 1421 C CA . HIS A 1 188 ? 1.836 -3.153 20.509 1.00 90.50 188 HIS A CA 1
ATOM 1422 C C . HIS A 1 188 ? 0.304 -3.114 20.503 1.00 90.50 188 HIS A C 1
ATOM 1424 O O . HIS A 1 188 ? -0.324 -4.169 20.575 1.00 90.50 188 HIS A O 1
ATOM 1430 N N . ALA A 1 189 ? -0.293 -1.927 20.352 1.00 90.50 189 ALA A N 1
ATOM 1431 C CA . ALA A 1 189 ? -1.740 -1.763 20.270 1.00 90.50 189 ALA A CA 1
ATOM 1432 C C . ALA A 1 189 ? -2.327 -2.527 19.076 1.00 90.50 189 ALA A C 1
ATOM 1434 O O . ALA A 1 189 ? -3.230 -3.336 19.255 1.00 90.50 189 ALA A O 1
ATOM 1435 N N . VAL A 1 190 ? -1.771 -2.345 17.874 1.00 91.00 190 VAL A N 1
ATOM 1436 C CA . VAL A 1 190 ? -2.190 -3.056 16.657 1.00 91.00 190 VAL A CA 1
ATOM 1437 C C . VAL A 1 190 ? -2.110 -4.564 16.872 1.00 91.00 190 VAL A C 1
ATOM 1439 O O . VAL A 1 190 ? -3.096 -5.249 16.635 1.00 91.00 190 VAL A O 1
ATOM 1442 N N . THR A 1 191 ? -1.005 -5.080 17.415 1.00 91.62 191 THR A N 1
ATOM 1443 C CA . THR A 1 191 ? -0.862 -6.516 17.709 1.00 91.62 191 THR A CA 1
ATOM 1444 C C . THR A 1 191 ? -1.939 -7.019 18.671 1.00 91.62 191 THR A C 1
ATOM 1446 O O . THR A 1 191 ? -2.597 -8.008 18.370 1.00 91.62 191 THR A O 1
ATOM 1449 N N . GLN A 1 192 ? -2.186 -6.323 19.786 1.00 92.56 192 GLN A N 1
ATOM 1450 C CA . GLN A 1 192 ? -3.225 -6.741 20.733 1.00 92.56 192 GLN A CA 1
ATOM 1451 C C . GLN A 1 192 ? -4.623 -6.762 20.104 1.00 92.56 192 GLN A C 1
ATOM 1453 O O . GLN A 1 192 ? -5.412 -7.659 20.388 1.00 92.56 192 GLN A O 1
ATOM 1458 N N . LEU A 1 193 ? -4.941 -5.774 19.266 1.00 90.69 193 LEU A N 1
ATOM 1459 C CA . LEU A 1 193 ? -6.245 -5.660 18.608 1.00 90.69 193 LEU A CA 1
ATOM 1460 C C . LEU A 1 193 ? -6.452 -6.763 17.568 1.00 90.69 193 LEU A C 1
ATOM 1462 O O . LEU A 1 193 ? -7.550 -7.302 17.451 1.00 90.69 193 LEU A O 1
ATOM 1466 N N . ILE A 1 194 ? -5.390 -7.103 16.842 1.00 89.25 194 ILE A N 1
ATOM 1467 C CA . ILE A 1 194 ? -5.345 -8.225 15.907 1.00 89.25 194 ILE A CA 1
ATOM 1468 C C . ILE A 1 194 ? -5.605 -9.536 16.649 1.00 89.25 194 ILE A C 1
ATOM 1470 O O . ILE A 1 194 ? -6.540 -10.256 16.300 1.00 89.25 194 ILE A O 1
ATOM 1474 N N . ASP A 1 195 ? -4.831 -9.809 17.702 1.00 90.69 195 ASP A N 1
ATOM 1475 C CA . ASP A 1 195 ? -4.938 -11.044 18.482 1.00 90.69 195 ASP A CA 1
ATOM 1476 C C . ASP A 1 195 ? -6.332 -11.168 19.116 1.00 90.69 195 ASP A C 1
ATOM 1478 O O . ASP A 1 195 ? -6.945 -12.236 19.107 1.00 90.69 195 ASP A O 1
ATOM 1482 N N . ALA A 1 196 ? -6.866 -10.058 19.634 1.00 90.62 196 ALA A N 1
ATOM 1483 C CA . ALA A 1 196 ? -8.211 -9.979 20.190 1.00 90.62 196 ALA A CA 1
ATOM 1484 C C . ALA A 1 196 ? -9.287 -10.322 19.153 1.00 90.62 196 ALA A C 1
ATOM 1486 O O . ALA A 1 196 ? -10.185 -11.112 19.431 1.00 90.62 196 ALA A O 1
ATOM 1487 N N . ALA A 1 197 ? -9.183 -9.759 17.949 1.00 86.50 197 ALA A N 1
ATOM 1488 C CA . ALA A 1 197 ? -10.138 -10.010 16.879 1.00 86.50 197 ALA A CA 1
ATOM 1489 C C . ALA A 1 197 ? -10.036 -11.431 16.303 1.00 86.50 197 ALA A C 1
ATOM 1491 O O . ALA A 1 197 ? -11.048 -11.985 15.886 1.00 86.50 197 ALA A O 1
ATOM 1492 N N . GLN A 1 198 ? -8.847 -12.040 16.300 1.00 86.75 198 GLN A N 1
ATOM 1493 C CA . GLN A 1 198 ? -8.659 -13.442 15.907 1.00 86.75 198 GLN A CA 1
ATOM 1494 C C . GLN A 1 198 ? -9.213 -14.426 16.948 1.00 86.75 198 GLN A C 1
ATOM 1496 O O . GLN A 1 198 ? -9.651 -15.516 16.590 1.00 86.75 198 GLN A O 1
ATOM 1501 N N . GLN A 1 199 ? -9.206 -14.045 18.229 1.00 90.00 199 GLN A N 1
ATOM 1502 C CA . GLN A 1 199 ? -9.814 -14.816 19.319 1.00 90.00 199 GLN A CA 1
ATOM 1503 C C . GLN A 1 199 ? -11.341 -14.704 19.351 1.00 90.00 199 GLN A C 1
ATOM 1505 O O . GLN A 1 199 ? -11.984 -15.487 20.052 1.00 90.00 199 GLN A O 1
ATOM 1510 N N . ALA A 1 200 ? -11.915 -13.743 18.619 1.00 87.19 200 ALA A N 1
ATOM 1511 C CA . ALA A 1 200 ? -13.353 -13.567 18.569 1.00 87.19 200 ALA A CA 1
ATOM 1512 C C . ALA A 1 200 ? -14.034 -14.849 18.074 1.00 87.19 200 ALA A C 1
ATOM 1514 O O . ALA A 1 200 ? -13.560 -15.465 17.111 1.00 87.19 200 ALA A O 1
ATOM 1515 N N . PRO A 1 201 ? -15.148 -15.267 18.701 1.00 85.38 201 PRO A N 1
ATOM 1516 C CA . PRO A 1 201 ? -15.889 -16.428 18.238 1.00 85.38 201 PRO A CA 1
ATOM 1517 C C . PRO A 1 201 ? -16.245 -16.230 16.756 1.00 85.38 201 PRO A C 1
ATOM 1519 O O . PRO A 1 201 ? -16.692 -15.139 16.386 1.00 85.38 201 PRO A O 1
ATOM 1522 N N . PRO A 1 202 ? -16.019 -17.244 15.893 1.00 76.19 202 PRO A N 1
ATOM 1523 C CA . PRO A 1 202 ? -16.220 -17.111 14.458 1.00 76.19 202 PRO A CA 1
ATOM 1524 C C . PRO A 1 202 ? -17.657 -16.639 14.209 1.00 76.19 202 PRO A C 1
ATOM 1526 O O . PRO A 1 202 ? -18.600 -17.315 14.634 1.00 76.19 202 PRO A O 1
ATOM 1529 N N . PRO A 1 203 ? -17.851 -15.465 13.590 1.00 63.53 203 PRO A N 1
ATOM 1530 C CA . PRO A 1 203 ? -19.185 -14.913 13.433 1.00 63.53 203 PRO A CA 1
ATOM 1531 C C . PRO A 1 203 ? -20.042 -15.800 12.524 1.00 63.53 203 PRO A C 1
ATOM 1533 O O . PRO A 1 203 ? -19.554 -16.431 11.588 1.00 63.53 203 PRO A O 1
ATOM 1536 N N . ALA A 1 204 ? -21.358 -15.776 12.747 1.00 54.69 204 ALA A N 1
ATOM 1537 C CA . ALA A 1 204 ? -22.350 -16.305 11.805 1.00 54.69 204 ALA A CA 1
ATOM 1538 C C . ALA A 1 204 ? -22.502 -15.428 10.531 1.00 54.69 204 ALA A C 1
ATOM 1540 O O . ALA A 1 204 ? -23.331 -15.715 9.671 1.00 54.69 204 ALA A O 1
ATOM 1541 N N . SER A 1 205 ? -21.719 -14.350 10.412 1.00 52.66 205 SER A N 1
ATOM 1542 C CA . SER A 1 205 ? -21.717 -13.332 9.349 1.00 52.66 205 SER A CA 1
ATOM 1543 C C . SER A 1 205 ? -20.261 -12.995 8.962 1.00 52.66 205 SER A C 1
ATOM 1545 O O . SER A 1 205 ? -19.365 -13.406 9.691 1.00 52.66 205 SER A O 1
ATOM 1547 N N . PRO A 1 206 ? -19.951 -12.290 7.852 1.00 56.84 206 PRO A N 1
ATOM 1548 C CA . PRO A 1 206 ? -18.558 -12.055 7.449 1.00 56.84 206 PRO A CA 1
ATOM 1549 C C . PRO A 1 206 ? -17.756 -11.354 8.557 1.00 56.84 206 PRO A C 1
ATOM 1551 O O . PRO A 1 206 ? -18.328 -10.595 9.342 1.00 56.84 206 PRO A O 1
ATOM 1554 N N . ARG A 1 207 ? -16.454 -11.684 8.632 1.00 58.62 207 ARG A N 1
ATOM 1555 C CA . ARG A 1 207 ? -15.493 -11.299 9.684 1.00 58.62 207 ARG A CA 1
ATOM 1556 C C . ARG A 1 207 ? -15.709 -9.860 10.187 1.00 58.62 207 ARG A C 1
ATOM 1558 O O . ARG A 1 207 ? -16.026 -8.987 9.378 1.00 58.62 207 ARG A O 1
ATOM 1565 N N . PRO A 1 208 ? -15.520 -9.604 11.499 1.00 53.81 208 PRO A N 1
ATOM 1566 C CA . PRO A 1 208 ? -15.806 -8.309 12.097 1.00 53.81 208 PRO A CA 1
ATOM 1567 C C . PRO A 1 208 ? -15.142 -7.167 11.326 1.00 53.81 208 PRO A C 1
ATOM 1569 O O . PRO A 1 208 ? -14.067 -7.331 10.747 1.00 53.81 208 PRO A O 1
ATOM 1572 N N . SER A 1 209 ? -15.791 -6.000 11.375 1.00 66.50 209 SER A N 1
ATOM 1573 C CA . SER A 1 209 ? -15.313 -4.688 10.919 1.00 66.50 209 SER A CA 1
ATOM 1574 C C . SER A 1 209 ? -14.051 -4.270 11.692 1.00 66.50 209 SER A C 1
ATOM 1576 O O . SER A 1 209 ? -14.036 -3.270 12.404 1.00 66.50 209 SER A O 1
ATOM 1578 N N . LEU A 1 210 ? -12.986 -5.060 11.614 1.00 75.00 210 LEU A N 1
ATOM 1579 C CA . LEU A 1 210 ? -11.681 -4.749 12.167 1.00 75.00 210 LEU A CA 1
ATOM 1580 C C . LEU A 1 210 ? -10.932 -3.878 11.167 1.00 75.00 210 LEU A C 1
ATOM 1582 O O . LEU A 1 210 ? -10.474 -2.793 11.517 1.00 75.00 210 LEU A O 1
ATOM 1586 N N . MET A 1 211 ? -10.882 -4.344 9.915 1.00 77.44 211 MET A N 1
ATOM 1587 C CA . MET A 1 211 ? -10.100 -3.720 8.860 1.00 77.44 211 MET A CA 1
ATOM 1588 C C . MET A 1 211 ? -10.794 -2.456 8.350 1.00 77.44 211 MET A C 1
ATOM 1590 O O . MET A 1 211 ? -10.262 -1.362 8.487 1.00 77.44 211 MET A O 1
ATOM 1594 N N . GLY A 1 212 ? -12.043 -2.560 7.891 1.00 76.88 212 GLY A N 1
ATOM 1595 C CA . GLY A 1 212 ? -12.737 -1.450 7.235 1.00 76.88 212 GLY A CA 1
ATOM 1596 C C . GLY A 1 212 ? -12.062 -1.037 5.923 1.00 76.88 212 GLY A C 1
ATOM 1597 O O . GLY A 1 212 ? -10.871 -1.255 5.709 1.00 76.88 212 GLY A O 1
ATOM 1598 N N . GLU A 1 213 ? -12.815 -0.409 5.023 1.00 81.25 213 GLU A N 1
ATOM 1599 C CA . GLU A 1 213 ? -12.243 0.039 3.745 1.00 81.25 213 GLU A CA 1
ATOM 1600 C C . GLU A 1 213 ? -11.083 1.016 3.971 1.00 81.25 213 GLU A C 1
ATOM 1602 O O . GLU A 1 213 ? -11.159 1.850 4.879 1.00 81.25 213 GLU A O 1
ATOM 1607 N N . LYS A 1 214 ? -10.069 1.014 3.100 1.00 87.12 214 LYS A N 1
ATOM 1608 C CA . LYS A 1 214 ? -8.968 1.997 3.107 1.00 87.12 214 LYS A CA 1
ATOM 1609 C C . LYS A 1 214 ? -8.008 1.898 4.297 1.00 87.12 214 LYS A C 1
ATOM 1611 O O . LYS A 1 214 ? -7.173 2.797 4.437 1.00 87.12 214 LYS A O 1
ATOM 1616 N N . LEU A 1 215 ? -8.079 0.868 5.145 1.00 89.38 215 LEU A N 1
ATOM 1617 C CA . LEU A 1 215 ? -7.162 0.745 6.286 1.00 89.38 215 LEU A CA 1
ATOM 1618 C C . LEU A 1 215 ? -5.705 0.785 5.857 1.00 89.38 215 LEU A C 1
ATOM 1620 O O . LEU A 1 215 ? -4.948 1.587 6.394 1.00 89.38 215 LEU A O 1
ATOM 1624 N N . LEU A 1 216 ? -5.338 -0.038 4.870 1.00 91.69 216 LEU A N 1
ATOM 1625 C CA . LEU A 1 216 ? -3.965 -0.110 4.385 1.00 91.69 216 LEU A CA 1
ATOM 1626 C C . LEU A 1 216 ? -3.487 1.264 3.914 1.00 91.69 216 LEU A C 1
ATOM 1628 O O . LEU A 1 216 ? -2.430 1.715 4.330 1.00 91.69 216 LEU A O 1
ATOM 1632 N N . SER A 1 217 ? -4.311 1.991 3.153 1.00 91.25 217 SER A N 1
ATOM 1633 C CA . SER A 1 217 ? -3.957 3.346 2.720 1.00 91.25 217 SER A CA 1
ATOM 1634 C C . SER A 1 217 ? -3.756 4.320 3.878 1.00 91.25 217 SER A C 1
ATOM 1636 O O . SER A 1 217 ? -2.854 5.145 3.837 1.00 91.25 217 SER A O 1
ATOM 1638 N N . ARG A 1 218 ? -4.535 4.201 4.959 1.00 91.06 218 ARG A N 1
ATOM 1639 C CA . ARG A 1 218 ? -4.332 5.011 6.166 1.00 91.06 218 ARG A CA 1
ATOM 1640 C C . ARG A 1 218 ? -3.094 4.584 6.942 1.00 91.06 218 ARG A C 1
ATOM 1642 O O . ARG A 1 218 ? -2.426 5.444 7.501 1.00 91.06 218 ARG A O 1
ATOM 1649 N N . ALA A 1 219 ? -2.784 3.295 6.968 1.00 92.19 219 ALA A N 1
ATOM 1650 C CA . ALA A 1 219 ? -1.575 2.789 7.592 1.00 92.19 219 ALA A CA 1
ATOM 1651 C C . ALA A 1 219 ? -0.325 3.239 6.826 1.00 92.19 219 ALA A C 1
ATOM 1653 O O . ALA A 1 219 ? 0.640 3.656 7.453 1.00 92.19 219 ALA A O 1
ATOM 1654 N N . CYS A 1 220 ? -0.359 3.266 5.490 1.00 92.69 220 CYS A N 1
ATOM 1655 C CA . CYS A 1 220 ? 0.704 3.848 4.666 1.00 92.69 220 CYS A CA 1
ATOM 1656 C C . CYS A 1 220 ? 0.940 5.331 4.980 1.00 92.69 220 CYS A C 1
ATOM 1658 O O . CYS A 1 220 ? 2.066 5.790 4.844 1.00 92.69 220 CYS A O 1
ATOM 1660 N N . ALA A 1 221 ? -0.088 6.052 5.445 1.00 91.12 221 ALA A N 1
ATOM 1661 C CA . ALA A 1 221 ? 0.014 7.465 5.799 1.00 91.12 221 ALA A CA 1
ATOM 1662 C C . ALA A 1 221 ? 0.665 7.754 7.159 1.00 91.12 221 ALA A C 1
ATOM 1664 O O . ALA A 1 221 ? 0.863 8.924 7.486 1.00 91.12 221 ALA A O 1
ATOM 1665 N N . LEU A 1 222 ? 0.927 6.720 7.966 1.00 89.44 222 LEU A N 1
ATOM 1666 C CA . LEU A 1 222 ? 1.488 6.896 9.299 1.00 89.44 222 LEU A CA 1
ATOM 1667 C C . LEU A 1 222 ? 2.888 7.507 9.206 1.00 89.44 222 LEU A C 1
ATOM 1669 O O . LEU A 1 222 ? 3.748 7.009 8.484 1.00 89.44 222 LEU A O 1
ATOM 1673 N N . ILE A 1 223 ? 3.110 8.570 9.975 1.00 87.12 223 ILE A N 1
ATOM 1674 C CA . ILE A 1 223 ? 4.426 9.177 10.165 1.00 87.12 223 ILE A CA 1
ATOM 1675 C C . ILE A 1 223 ? 4.972 8.633 11.483 1.00 87.12 223 ILE A C 1
ATOM 1677 O O . ILE A 1 223 ? 4.481 8.987 12.553 1.00 87.12 223 ILE A O 1
ATOM 1681 N N . LEU A 1 224 ? 5.936 7.721 11.392 1.00 86.31 22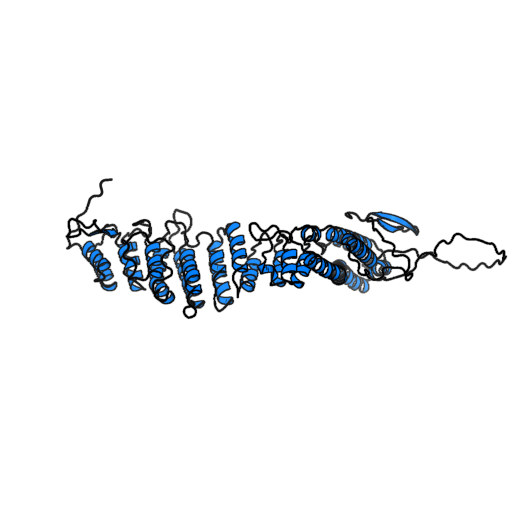4 LEU A N 1
ATOM 1682 C CA . LEU A 1 224 ? 6.612 7.093 12.528 1.00 86.31 224 LEU A CA 1
ATOM 1683 C C . LEU A 1 224 ? 8.100 7.421 12.463 1.00 86.31 224 LEU A C 1
ATOM 1685 O O . LEU A 1 224 ? 8.614 7.615 11.373 1.00 86.31 224 LEU A O 1
ATOM 1689 N N . ASP A 1 225 ? 8.790 7.454 13.602 1.00 86.75 225 ASP A N 1
ATOM 1690 C CA . ASP A 1 225 ? 10.213 7.826 13.636 1.00 86.75 225 ASP A CA 1
ATOM 1691 C C . ASP A 1 225 ? 11.132 6.782 12.970 1.00 86.75 225 ASP A C 1
ATOM 1693 O O . ASP A 1 225 ? 12.175 7.134 12.416 1.00 86.75 225 ASP A O 1
ATOM 1697 N N . ASP A 1 226 ? 10.752 5.499 13.028 1.00 88.88 226 ASP A N 1
ATOM 1698 C CA . ASP A 1 226 ? 11.510 4.379 12.463 1.00 88.88 226 ASP A CA 1
ATOM 1699 C C . ASP A 1 226 ? 10.723 3.706 11.321 1.00 88.88 226 ASP A C 1
ATOM 1701 O O . ASP A 1 226 ? 9.628 3.171 11.555 1.00 88.88 226 ASP A O 1
ATOM 1705 N N . PRO A 1 227 ? 11.261 3.668 10.084 1.00 91.00 227 PRO A N 1
ATOM 1706 C CA . PRO A 1 227 ? 10.622 2.953 8.986 1.00 91.00 227 PRO A CA 1
ATOM 1707 C C . PRO A 1 227 ? 10.453 1.453 9.269 1.00 91.00 227 PRO A C 1
ATOM 1709 O O . PRO A 1 227 ? 9.490 0.866 8.784 1.00 91.00 227 PRO A O 1
ATOM 1712 N N . ALA A 1 228 ? 11.325 0.810 10.053 1.00 92.88 228 ALA A N 1
ATOM 1713 C CA . ALA A 1 228 ? 11.217 -0.620 10.349 1.00 92.88 228 ALA A CA 1
ATOM 1714 C C . ALA A 1 228 ? 9.944 -0.953 11.147 1.00 92.88 228 ALA A C 1
ATOM 1716 O O . ALA A 1 228 ? 9.259 -1.938 10.849 1.00 92.88 228 ALA A O 1
ATOM 1717 N N . ASP A 1 229 ? 9.579 -0.104 12.109 1.00 90.75 229 ASP A N 1
ATOM 1718 C CA . ASP A 1 229 ? 8.338 -0.261 12.867 1.00 90.75 229 ASP A CA 1
ATOM 1719 C C . ASP A 1 229 ? 7.113 -0.011 11.975 1.00 90.75 229 ASP A C 1
ATOM 1721 O O . ASP A 1 229 ? 6.123 -0.743 12.062 1.00 90.75 229 ASP A O 1
ATOM 1725 N N . HIS A 1 230 ? 7.191 0.963 11.057 1.00 91.25 230 HIS A N 1
ATOM 1726 C CA . HIS A 1 230 ? 6.141 1.207 10.060 1.00 91.25 230 HIS A CA 1
ATOM 1727 C C . HIS A 1 230 ? 5.903 -0.017 9.180 1.00 91.25 230 HIS A C 1
ATOM 1729 O O . HIS A 1 230 ? 4.763 -0.466 9.046 1.00 91.25 230 HIS A O 1
ATOM 1735 N N . LEU A 1 231 ? 6.973 -0.606 8.642 1.00 94.31 231 LEU A N 1
ATOM 1736 C CA . LEU A 1 231 ? 6.883 -1.818 7.833 1.00 94.31 231 LEU A CA 1
ATOM 1737 C C . LEU A 1 231 ? 6.347 -3.004 8.640 1.00 94.31 231 LEU A C 1
ATOM 1739 O O . LEU A 1 231 ? 5.527 -3.755 8.124 1.00 94.31 231 LEU A O 1
ATOM 1743 N N . THR A 1 232 ? 6.728 -3.140 9.913 1.00 94.50 232 THR A N 1
ATOM 1744 C CA . THR A 1 232 ? 6.218 -4.205 10.795 1.00 94.50 232 THR A CA 1
ATOM 1745 C C . THR A 1 232 ? 4.714 -4.063 11.048 1.00 94.50 232 THR A C 1
ATOM 1747 O O . THR A 1 232 ? 3.984 -5.057 11.064 1.00 94.50 232 THR A O 1
ATOM 1750 N N . ILE A 1 233 ? 4.221 -2.831 11.220 1.00 91.75 233 ILE A N 1
ATOM 1751 C CA . ILE A 1 233 ? 2.782 -2.564 11.336 1.00 91.75 233 ILE A CA 1
ATOM 1752 C C . ILE A 1 233 ? 2.072 -2.940 10.035 1.00 91.75 233 ILE A C 1
ATOM 1754 O O . ILE A 1 233 ? 1.059 -3.634 10.083 1.00 91.75 233 ILE A O 1
ATOM 1758 N N . LEU A 1 234 ? 2.593 -2.517 8.879 1.00 94.12 234 LEU A N 1
ATOM 1759 C CA . LEU A 1 234 ? 2.003 -2.854 7.581 1.00 94.12 234 LEU A CA 1
ATOM 1760 C C . LEU A 1 234 ? 1.976 -4.368 7.341 1.00 94.12 234 LEU A C 1
ATOM 1762 O O . LEU A 1 234 ? 0.961 -4.880 6.879 1.00 94.12 234 LEU A O 1
ATOM 1766 N N . ASP A 1 235 ? 3.042 -5.082 7.701 1.00 94.00 235 ASP A N 1
ATOM 1767 C CA . ASP A 1 235 ? 3.140 -6.537 7.574 1.00 94.00 235 ASP A CA 1
ATOM 1768 C C . ASP A 1 235 ? 2.039 -7.248 8.364 1.00 94.00 235 ASP A C 1
ATOM 1770 O O . ASP A 1 235 ? 1.246 -7.992 7.790 1.00 94.00 235 ASP A O 1
ATOM 1774 N N . LYS A 1 236 ? 1.883 -6.898 9.645 1.00 91.19 236 LYS A N 1
ATOM 1775 C CA . LYS A 1 236 ? 0.807 -7.420 10.501 1.00 91.19 236 LYS A CA 1
ATOM 1776 C C . LYS A 1 236 ? -0.593 -7.093 9.990 1.00 91.19 236 LYS A C 1
ATOM 1778 O O . LYS A 1 236 ? -1.512 -7.892 10.149 1.00 91.19 236 LYS A O 1
ATOM 1783 N N . LEU A 1 237 ? -0.790 -5.909 9.410 1.00 90.94 237 LEU A N 1
ATOM 1784 C CA . LEU A 1 237 ? -2.081 -5.549 8.822 1.00 90.94 237 LEU A CA 1
ATOM 1785 C C . LEU A 1 237 ? -2.388 -6.397 7.582 1.00 90.94 237 LEU A C 1
ATOM 1787 O O . LEU A 1 237 ? -3.541 -6.786 7.393 1.00 90.94 237 LEU A O 1
ATOM 1791 N N . LEU A 1 238 ? -1.377 -6.702 6.763 1.00 90.62 238 LEU A N 1
ATOM 1792 C CA . LEU A 1 238 ? -1.530 -7.556 5.586 1.00 90.62 238 LEU A CA 1
ATOM 1793 C C . LEU A 1 238 ? -1.818 -9.016 5.951 1.00 90.62 238 LEU A C 1
ATOM 1795 O O . LEU A 1 238 ? -2.689 -9.599 5.317 1.00 90.62 238 LEU A O 1
ATOM 1799 N N . GLU A 1 239 ? -1.197 -9.562 7.005 1.00 88.38 239 GLU A N 1
ATOM 1800 C CA . GLU A 1 239 ? -1.436 -10.944 7.482 1.00 88.38 239 GLU A CA 1
ATOM 1801 C C . GLU A 1 239 ? -2.921 -11.262 7.736 1.00 88.38 239 GLU A C 1
ATOM 1803 O O . GLU A 1 239 ? -3.346 -12.413 7.696 1.00 88.38 239 GLU A O 1
ATOM 1808 N N . ILE A 1 240 ? -3.736 -10.247 8.016 1.00 83.94 240 ILE A N 1
ATOM 1809 C CA . ILE A 1 240 ? -5.162 -10.421 8.329 1.00 83.94 240 ILE A CA 1
ATOM 1810 C C . ILE A 1 240 ? -6.040 -9.952 7.172 1.00 83.94 240 ILE A C 1
ATOM 1812 O O . ILE A 1 240 ? -7.213 -10.319 7.087 1.00 83.94 240 ILE A O 1
ATOM 1816 N N . ALA A 1 241 ? -5.479 -9.138 6.278 1.00 82.56 241 ALA A N 1
ATOM 1817 C CA . ALA A 1 241 ? -6.139 -8.675 5.070 1.00 82.56 241 ALA A CA 1
ATOM 1818 C C . ALA A 1 241 ? -6.125 -9.723 3.938 1.00 82.56 241 ALA A C 1
ATOM 1820 O O . ALA A 1 241 ? -6.733 -9.470 2.897 1.00 82.56 241 ALA A O 1
ATOM 1821 N N . ASP A 1 242 ? -5.494 -10.888 4.153 1.00 64.31 242 ASP A N 1
ATOM 1822 C CA . ASP A 1 242 ? -5.339 -12.006 3.202 1.00 64.31 242 ASP A CA 1
ATOM 1823 C C . ASP A 1 242 ? -6.649 -12.471 2.519 1.00 64.31 242 ASP A C 1
ATOM 1825 O O . ASP A 1 242 ? -6.602 -13.075 1.450 1.00 64.31 242 ASP A O 1
ATOM 1829 N N . ASP A 1 243 ? -7.825 -12.119 3.055 1.00 61.00 243 ASP A N 1
ATOM 1830 C CA . ASP A 1 243 ? -9.133 -12.441 2.458 1.00 61.00 243 ASP A CA 1
ATOM 1831 C C . ASP A 1 243 ? -9.660 -11.406 1.437 1.00 61.00 243 ASP A C 1
ATOM 1833 O O . ASP A 1 243 ? -10.780 -11.547 0.941 1.00 61.00 243 ASP A O 1
ATOM 1837 N N . GLY A 1 244 ? -8.883 -10.378 1.080 1.00 55.69 244 GLY A N 1
ATOM 1838 C CA . GLY A 1 244 ? -9.197 -9.525 -0.068 1.00 55.69 244 GLY A CA 1
ATOM 1839 C C . GLY A 1 244 ? -9.071 -8.038 0.203 1.00 55.69 244 GLY A C 1
ATOM 1840 O O . GLY A 1 244 ? -10.068 -7.325 0.344 1.00 55.69 244 GLY A O 1
ATOM 1841 N N . LEU A 1 245 ? -7.841 -7.532 0.133 1.00 68.38 245 LEU A N 1
ATOM 1842 C CA . LEU A 1 245 ? -7.667 -6.148 -0.285 1.00 68.38 245 LEU A CA 1
ATOM 1843 C C . LEU A 1 245 ? -8.252 -6.030 -1.688 1.00 68.38 245 LEU A C 1
ATOM 1845 O O . LEU A 1 245 ? -7.678 -6.530 -2.655 1.00 68.38 245 LEU A O 1
ATOM 1849 N N . GLY A 1 246 ? -9.426 -5.410 -1.792 1.00 72.00 246 GLY A N 1
ATOM 1850 C CA . GLY A 1 246 ? -9.999 -5.104 -3.095 1.00 72.00 246 GLY A CA 1
ATOM 1851 C C . GLY A 1 246 ? -8.970 -4.342 -3.930 1.00 72.00 246 GLY A C 1
ATOM 1852 O O . GLY A 1 246 ? -8.212 -3.539 -3.382 1.00 72.00 246 GLY A O 1
ATOM 1853 N N . GLU A 1 247 ? -8.946 -4.562 -5.246 1.00 74.06 247 GLU A N 1
ATOM 1854 C CA . GLU A 1 247 ? -7.980 -3.926 -6.163 1.00 74.06 247 GLU A CA 1
ATOM 1855 C C . GLU A 1 247 ? -7.863 -2.402 -5.938 1.00 74.06 247 GLU A C 1
ATOM 1857 O O . GLU A 1 247 ? -6.779 -1.823 -6.025 1.00 74.06 247 GLU A O 1
ATOM 1862 N N . GLY A 1 248 ? -8.967 -1.750 -5.551 1.00 82.50 248 GLY A N 1
ATOM 1863 C CA . GLY A 1 248 ? -9.003 -0.322 -5.237 1.00 82.50 248 GLY A CA 1
ATOM 1864 C C . GLY A 1 248 ? -8.256 0.099 -3.963 1.00 82.50 248 GLY A C 1
ATOM 1865 O O . GLY A 1 248 ? -7.780 1.233 -3.896 1.00 82.50 248 GLY A O 1
ATOM 1866 N N . ASP A 1 249 ? -8.127 -0.768 -2.958 1.00 83.56 249 ASP A N 1
ATOM 1867 C CA . ASP A 1 249 ? -7.408 -0.443 -1.721 1.00 83.56 249 ASP A CA 1
ATOM 1868 C C . ASP A 1 249 ? -5.890 -0.511 -1.913 1.00 83.56 249 ASP A C 1
ATOM 1870 O O . ASP A 1 249 ? -5.181 0.316 -1.341 1.00 83.56 249 ASP A O 1
ATOM 1874 N N . GLY A 1 250 ? -5.395 -1.396 -2.786 1.00 87.44 250 GLY A N 1
ATOM 1875 C CA . GLY A 1 250 ? -3.983 -1.432 -3.175 1.00 87.44 250 GLY A CA 1
ATOM 1876 C C . GLY A 1 250 ? -3.543 -0.167 -3.917 1.00 87.44 250 GLY A C 1
ATOM 1877 O O . GLY A 1 250 ? -2.560 0.463 -3.531 1.00 87.44 250 GLY A O 1
ATOM 1878 N N . ALA A 1 251 ? -4.314 0.265 -4.921 1.00 86.50 251 ALA A N 1
ATOM 1879 C CA . ALA A 1 251 ? -4.031 1.502 -5.657 1.00 86.50 251 ALA A CA 1
ATOM 1880 C C . ALA A 1 251 ? -4.083 2.746 -4.751 1.00 86.50 251 ALA A C 1
ATOM 1882 O O . ALA A 1 251 ? -3.243 3.639 -4.854 1.00 86.50 251 ALA A O 1
ATOM 1883 N N . ARG A 1 252 ? -5.035 2.797 -3.808 1.00 88.12 252 ARG A N 1
ATOM 1884 C CA . ARG A 1 252 ? -5.097 3.875 -2.808 1.00 88.12 252 ARG A CA 1
ATOM 1885 C C . ARG A 1 252 ? -3.932 3.828 -1.832 1.00 88.12 252 ARG A C 1
ATOM 1887 O O . ARG A 1 252 ? -3.418 4.881 -1.477 1.00 88.12 252 ARG A O 1
ATOM 1894 N N . ALA A 1 253 ? -3.539 2.642 -1.373 1.00 91.44 253 ALA A N 1
ATOM 1895 C CA . ALA A 1 253 ? -2.401 2.492 -0.475 1.00 91.44 253 ALA A CA 1
ATOM 1896 C C . ALA A 1 253 ? -1.109 2.975 -1.122 1.00 91.44 253 ALA A C 1
ATOM 1898 O O . ALA A 1 253 ? -0.372 3.735 -0.502 1.00 91.44 253 ALA A O 1
ATOM 1899 N N . TRP A 1 254 ? -0.914 2.624 -2.390 1.00 91.25 254 TRP A N 1
ATOM 1900 C CA . TRP A 1 254 ? 0.174 3.131 -3.208 1.00 91.25 254 TRP A CA 1
ATOM 1901 C C . TRP A 1 254 ? 0.168 4.662 -3.308 1.00 91.25 254 TRP A C 1
ATOM 1903 O O . TRP A 1 254 ? 1.132 5.308 -2.906 1.00 91.25 254 TRP A O 1
ATOM 1913 N N . SER A 1 255 ? -0.951 5.244 -3.747 1.00 88.88 255 SER A N 1
ATOM 1914 C CA . SER A 1 255 ? -1.086 6.698 -3.908 1.00 88.88 255 SER A CA 1
ATOM 1915 C C . SER A 1 255 ? -0.860 7.460 -2.596 1.00 88.88 255 SER A C 1
ATOM 1917 O O . SER A 1 255 ? -0.248 8.527 -2.578 1.00 88.88 255 SER A O 1
ATOM 1919 N N . VAL A 1 256 ? -1.308 6.905 -1.466 1.00 90.38 256 VAL A N 1
ATOM 1920 C CA . VAL A 1 256 ? -1.061 7.516 -0.156 1.00 90.38 256 VAL A CA 1
ATOM 1921 C C . VAL A 1 256 ? 0.399 7.370 0.268 1.00 90.38 256 VAL A C 1
ATOM 1923 O O . VAL A 1 256 ? 0.969 8.357 0.723 1.00 90.38 256 VAL A O 1
ATOM 1926 N N . ALA A 1 257 ? 1.018 6.201 0.071 1.00 91.50 257 ALA A N 1
ATOM 1927 C CA . ALA A 1 257 ? 2.438 5.988 0.362 1.00 91.50 257 ALA A CA 1
ATOM 1928 C C . ALA A 1 257 ? 3.337 6.966 -0.411 1.00 91.50 257 ALA A C 1
ATOM 1930 O O . ALA A 1 257 ? 4.292 7.497 0.149 1.00 91.50 257 ALA A O 1
ATOM 1931 N N . CYS A 1 258 ? 2.991 7.247 -1.670 1.00 87.56 258 CYS A N 1
ATOM 1932 C CA . CYS A 1 258 ? 3.625 8.273 -2.493 1.00 87.56 258 CYS A CA 1
ATOM 1933 C C . CYS A 1 258 ? 3.584 9.657 -1.829 1.00 87.56 258 CYS A C 1
ATOM 1935 O O . CYS A 1 258 ? 4.607 10.333 -1.745 1.00 87.56 258 CYS A O 1
ATOM 1937 N N . GLY A 1 259 ? 2.419 10.068 -1.322 1.00 85.62 259 GLY A N 1
ATOM 1938 C CA . GLY A 1 259 ? 2.215 11.396 -0.738 1.00 85.62 259 GLY A CA 1
ATOM 1939 C C . GLY A 1 259 ? 2.814 11.603 0.658 1.00 85.62 259 GLY A C 1
ATOM 1940 O O . GLY A 1 259 ? 2.892 12.743 1.119 1.00 85.62 259 GLY A O 1
ATOM 1941 N N . THR A 1 260 ? 3.227 10.540 1.353 1.00 80.00 260 THR A N 1
ATOM 1942 C CA . THR A 1 260 ? 3.679 10.613 2.751 1.00 80.00 260 THR A CA 1
ATOM 1943 C C . THR A 1 260 ? 5.199 10.563 2.874 1.00 80.00 260 THR A C 1
ATOM 1945 O O . THR A 1 260 ? 5.807 9.515 3.092 1.00 80.00 260 THR A O 1
ATOM 1948 N N . ALA A 1 261 ? 5.837 11.728 2.765 1.00 73.44 261 ALA A N 1
ATOM 1949 C CA . ALA A 1 261 ? 7.205 11.917 3.247 1.00 73.44 261 ALA A CA 1
ATOM 1950 C C . ALA A 1 261 ? 7.234 11.849 4.794 1.00 73.44 261 ALA A C 1
ATOM 1952 O O . ALA A 1 261 ? 6.258 12.275 5.416 1.00 73.44 261 ALA A O 1
ATOM 1953 N N . PRO A 1 262 ? 8.314 11.362 5.443 1.00 76.88 262 PRO A N 1
ATOM 1954 C CA . PRO A 1 262 ? 9.641 11.049 4.893 1.00 76.88 262 PRO A CA 1
ATOM 1955 C C . PRO A 1 262 ? 9.891 9.571 4.520 1.00 76.88 262 PRO A C 1
ATOM 1957 O O . PRO A 1 262 ? 10.921 9.277 3.918 1.00 76.88 262 PRO A O 1
ATOM 1960 N N . HIS A 1 263 ? 8.983 8.639 4.831 1.00 81.94 263 HIS A N 1
ATOM 1961 C CA . HIS A 1 263 ? 9.226 7.192 4.664 1.00 81.94 263 HIS A CA 1
ATOM 1962 C C . HIS A 1 263 ? 8.651 6.565 3.385 1.00 81.94 263 HIS A C 1
ATOM 1964 O O . HIS A 1 263 ? 8.750 5.348 3.221 1.00 81.94 263 HIS A O 1
ATOM 1970 N N . ALA A 1 264 ? 8.125 7.380 2.463 1.00 87.31 264 ALA A N 1
ATOM 1971 C CA . ALA A 1 264 ? 7.522 6.952 1.197 1.00 87.31 264 ALA A CA 1
ATOM 1972 C C . ALA A 1 264 ? 8.297 5.823 0.491 1.00 87.31 264 ALA A C 1
ATOM 1974 O O . ALA A 1 264 ? 7.725 4.769 0.233 1.00 87.31 264 ALA A O 1
ATOM 1975 N N . THR A 1 265 ? 9.610 5.977 0.269 1.00 91.38 265 THR A N 1
ATOM 1976 C CA . THR A 1 265 ? 10.446 4.969 -0.417 1.00 91.38 265 THR A CA 1
ATOM 1977 C C . THR A 1 265 ? 10.370 3.578 0.227 1.00 91.38 265 THR A C 1
ATOM 1979 O O . THR A 1 265 ? 10.189 2.584 -0.475 1.00 91.38 265 THR A O 1
ATOM 1982 N N . HIS A 1 266 ? 10.473 3.483 1.557 1.00 93.62 266 HIS A N 1
ATOM 1983 C CA . HIS A 1 266 ? 10.471 2.190 2.256 1.00 93.62 266 HIS A CA 1
ATOM 1984 C C . HIS A 1 266 ? 9.104 1.514 2.153 1.00 93.62 266 HIS A C 1
ATOM 1986 O O . HIS A 1 266 ? 9.021 0.321 1.859 1.00 93.62 266 HIS A O 1
ATOM 1992 N N . VAL A 1 267 ? 8.031 2.289 2.337 1.00 93.44 267 VAL A N 1
ATOM 1993 C CA . VAL A 1 267 ? 6.653 1.800 2.209 1.00 93.44 267 VAL A CA 1
ATOM 1994 C C . VAL A 1 267 ? 6.374 1.351 0.774 1.00 93.44 267 VAL A C 1
ATOM 1996 O O . VAL A 1 267 ? 5.791 0.292 0.567 1.00 93.44 267 VAL A O 1
ATOM 1999 N N . MET A 1 268 ? 6.829 2.105 -0.227 1.00 93.75 268 MET A N 1
ATOM 2000 C CA . MET A 1 268 ? 6.661 1.753 -1.638 1.00 93.75 268 MET A CA 1
ATOM 2001 C C . MET A 1 268 ? 7.402 0.462 -1.998 1.00 93.75 268 MET A C 1
ATOM 2003 O O . MET A 1 268 ? 6.816 -0.410 -2.637 1.00 93.75 268 MET A O 1
ATOM 2007 N N . HIS A 1 269 ? 8.651 0.293 -1.554 1.00 93.94 269 HIS A N 1
ATOM 2008 C CA . HIS A 1 269 ? 9.375 -0.967 -1.738 1.00 93.94 269 HIS A CA 1
ATOM 2009 C C . HIS A 1 269 ? 8.656 -2.141 -1.079 1.00 93.94 269 HIS A C 1
ATOM 2011 O O . HIS A 1 269 ? 8.454 -3.164 -1.730 1.00 93.94 269 HIS A O 1
ATOM 2017 N N . PHE A 1 270 ? 8.193 -1.965 0.159 1.00 94.75 270 PHE A N 1
ATOM 2018 C CA . PHE A 1 270 ? 7.412 -2.977 0.859 1.00 94.75 270 PHE A CA 1
ATOM 2019 C C . PHE A 1 270 ? 6.140 -3.365 0.090 1.00 94.75 270 PHE A C 1
ATOM 2021 O O . PHE A 1 270 ? 5.869 -4.550 -0.089 1.00 94.75 270 PHE A O 1
ATOM 2028 N N . LEU A 1 271 ? 5.381 -2.393 -0.427 1.00 93.75 271 LEU A N 1
ATOM 2029 C CA . LEU A 1 271 ? 4.193 -2.672 -1.239 1.00 93.75 271 LEU A CA 1
ATOM 2030 C C . LEU A 1 271 ? 4.560 -3.449 -2.519 1.00 93.75 271 LEU A C 1
ATOM 2032 O O . LEU A 1 271 ? 3.900 -4.432 -2.851 1.00 93.75 271 LEU A O 1
ATOM 2036 N N . LEU A 1 272 ? 5.634 -3.085 -3.222 1.00 93.00 272 LEU A N 1
ATOM 2037 C CA . LEU A 1 272 ? 6.073 -3.832 -4.411 1.00 93.00 272 LEU A CA 1
ATOM 2038 C C . LEU A 1 272 ? 6.469 -5.278 -4.076 1.00 93.00 272 LEU A C 1
ATOM 2040 O O . LEU A 1 272 ? 6.078 -6.200 -4.804 1.00 93.00 272 LEU A O 1
ATOM 2044 N N . ASP A 1 273 ? 7.189 -5.474 -2.966 1.00 94.12 273 ASP A N 1
ATOM 2045 C CA . ASP A 1 273 ? 7.626 -6.784 -2.462 1.00 94.12 273 ASP A CA 1
ATOM 2046 C C . ASP A 1 273 ? 6.437 -7.669 -2.074 1.00 94.12 273 ASP A C 1
ATOM 2048 O O . ASP A 1 273 ? 6.448 -8.877 -2.312 1.00 94.12 273 ASP A O 1
ATOM 2052 N N . LYS A 1 274 ? 5.366 -7.062 -1.553 1.00 92.12 274 LYS A N 1
ATOM 2053 C CA . LYS A 1 274 ? 4.092 -7.729 -1.245 1.00 92.12 274 LYS A CA 1
ATOM 2054 C C . LYS A 1 274 ? 3.210 -7.974 -2.469 1.00 92.12 274 LYS A C 1
ATOM 2056 O O . LYS A 1 274 ? 2.082 -8.434 -2.331 1.00 92.12 274 LYS A O 1
ATOM 2061 N N . GLY A 1 275 ? 3.713 -7.704 -3.672 1.00 91.44 275 GLY A N 1
ATOM 2062 C CA . GLY A 1 275 ? 3.003 -8.008 -4.908 1.00 91.44 275 GLY A CA 1
ATOM 2063 C C . GLY A 1 275 ? 2.023 -6.924 -5.351 1.00 91.44 275 GLY A C 1
ATOM 2064 O O . GLY A 1 275 ? 1.311 -7.143 -6.327 1.00 91.44 275 GLY A O 1
ATOM 2065 N N . PHE A 1 276 ? 1.990 -5.754 -4.703 1.00 90.25 276 PHE A N 1
ATOM 2066 C CA . PHE A 1 276 ? 1.144 -4.656 -5.164 1.00 90.25 276 PHE A CA 1
ATOM 2067 C C . PHE A 1 276 ? 1.646 -4.143 -6.516 1.00 90.25 276 PHE A C 1
ATOM 2069 O O . PHE A 1 276 ? 2.851 -4.055 -6.778 1.00 90.25 276 PHE A O 1
ATOM 2076 N N . ARG A 1 277 ? 0.697 -3.849 -7.403 1.00 89.38 277 ARG A N 1
ATOM 2077 C CA . ARG A 1 277 ? 0.948 -3.411 -8.776 1.00 89.38 277 ARG A CA 1
ATOM 2078 C C . ARG A 1 277 ? 0.191 -2.107 -9.001 1.00 89.38 277 ARG A C 1
ATOM 2080 O O . ARG A 1 277 ? -1.024 -2.156 -9.192 1.00 89.38 277 ARG A O 1
ATOM 2087 N N . PRO A 1 278 ? 0.847 -0.940 -8.903 1.00 88.75 278 PRO A N 1
ATOM 2088 C CA . PRO A 1 278 ? 0.170 0.308 -9.211 1.00 88.75 278 PRO A CA 1
ATOM 2089 C C . PRO A 1 278 ? -0.199 0.340 -10.702 1.00 88.75 278 PRO A C 1
ATOM 2091 O O . PRO A 1 278 ? 0.593 -0.097 -11.538 1.00 88.75 278 PRO A O 1
ATOM 2094 N N . PRO A 1 279 ? -1.386 0.854 -11.059 1.00 84.31 279 PRO A N 1
ATOM 2095 C CA . PRO A 1 279 ? -1.821 0.895 -12.454 1.00 84.31 279 PRO A CA 1
ATOM 2096 C C . PRO A 1 279 ? -1.029 1.908 -13.299 1.00 84.31 279 PRO A C 1
ATOM 2098 O O . PRO A 1 279 ? -0.980 1.785 -14.520 1.00 84.31 279 PRO A O 1
ATOM 2101 N N . ALA A 1 280 ? -0.415 2.907 -12.664 1.00 88.62 280 ALA A N 1
ATOM 2102 C CA . ALA A 1 280 ? 0.224 4.043 -13.317 1.00 88.62 280 ALA A CA 1
ATOM 2103 C C . ALA A 1 280 ? 1.361 4.611 -12.452 1.00 88.62 280 ALA A C 1
ATOM 2105 O O . ALA A 1 280 ? 1.474 4.289 -11.265 1.00 88.62 280 ALA A O 1
ATOM 2106 N N . ILE A 1 281 ? 2.205 5.456 -13.049 1.00 88.25 281 ILE A N 1
ATOM 2107 C CA . ILE A 1 281 ? 3.302 6.119 -12.335 1.00 88.25 281 ILE A CA 1
ATOM 2108 C C . ILE A 1 281 ? 2.764 7.351 -11.600 1.00 88.25 281 ILE A C 1
ATOM 2110 O O . ILE A 1 281 ? 2.284 8.301 -12.220 1.00 88.25 281 ILE A O 1
ATOM 2114 N N . ASP A 1 282 ? 2.885 7.353 -10.274 1.00 87.75 282 ASP A N 1
ATOM 2115 C CA . ASP A 1 282 ? 2.632 8.539 -9.455 1.00 87.75 282 ASP A CA 1
ATOM 2116 C C . ASP A 1 282 ? 3.823 9.503 -9.490 1.00 87.75 282 ASP A C 1
ATOM 2118 O O . ASP A 1 282 ? 4.984 9.102 -9.619 1.00 87.75 282 ASP A O 1
ATOM 2122 N N . ARG A 1 283 ? 3.540 10.801 -9.353 1.00 86.69 283 ARG A N 1
ATOM 2123 C CA . ARG A 1 283 ? 4.555 11.863 -9.430 1.00 86.69 283 ARG A CA 1
ATOM 2124 C C . ARG A 1 283 ? 5.639 11.689 -8.373 1.00 86.69 283 ARG A C 1
ATOM 2126 O O . ARG A 1 283 ? 6.803 11.972 -8.637 1.00 86.69 283 ARG A O 1
ATOM 2133 N N . GLU A 1 284 ? 5.278 11.221 -7.188 1.00 85.19 284 GLU A N 1
ATOM 2134 C CA . GLU A 1 284 ? 6.203 11.041 -6.077 1.00 85.19 284 GLU A CA 1
ATOM 2135 C C . GLU A 1 284 ? 7.141 9.846 -6.308 1.00 85.19 284 GLU A C 1
ATOM 2137 O O . GLU A 1 284 ? 8.296 9.888 -5.886 1.00 85.19 284 GLU A O 1
ATOM 2142 N N . ALA A 1 285 ? 6.724 8.843 -7.094 1.00 83.06 285 ALA A N 1
ATOM 2143 C CA . ALA A 1 285 ? 7.616 7.770 -7.539 1.00 83.06 285 ALA A CA 1
ATOM 2144 C C . ALA A 1 285 ? 8.774 8.299 -8.407 1.00 83.06 285 ALA A C 1
ATOM 2146 O O . ALA A 1 285 ? 9.835 7.688 -8.453 1.00 83.06 285 ALA A O 1
ATOM 2147 N N . LEU A 1 286 ? 8.622 9.462 -9.057 1.00 87.19 286 LEU A N 1
ATOM 2148 C CA . LEU A 1 286 ? 9.679 10.081 -9.871 1.00 87.19 286 LEU A CA 1
ATOM 2149 C C . LEU A 1 286 ? 10.871 10.591 -9.046 1.00 87.19 286 LEU A C 1
ATOM 2151 O O . LEU A 1 286 ? 11.909 10.932 -9.619 1.00 87.19 286 LEU A O 1
ATOM 2155 N N . PHE A 1 287 ? 10.732 10.688 -7.722 1.00 87.31 287 PHE A N 1
ATOM 2156 C CA . PHE A 1 287 ? 11.805 11.153 -6.842 1.00 87.31 287 PHE A CA 1
ATOM 2157 C C . PHE A 1 287 ? 12.813 10.052 -6.511 1.00 87.31 287 PHE A C 1
ATOM 2159 O O . PHE A 1 287 ? 13.930 10.370 -6.102 1.00 87.31 287 PHE A O 1
ATOM 2166 N N . ASP A 1 288 ? 12.450 8.792 -6.749 1.00 92.56 288 ASP A N 1
ATOM 2167 C CA . ASP A 1 288 ? 13.268 7.626 -6.459 1.00 92.56 288 ASP A CA 1
ATOM 2168 C C . ASP A 1 288 ? 13.355 6.724 -7.699 1.00 92.56 288 ASP A C 1
ATOM 2170 O O . ASP A 1 288 ? 12.389 6.087 -8.118 1.00 92.56 288 ASP A O 1
ATOM 2174 N N . VAL A 1 289 ? 14.531 6.704 -8.331 1.00 93.19 289 VAL A N 1
ATOM 2175 C CA . VAL A 1 289 ? 14.749 5.989 -9.598 1.00 93.19 289 VAL A CA 1
ATOM 2176 C C . VAL A 1 289 ? 14.648 4.474 -9.418 1.00 93.19 289 VAL A C 1
ATOM 2178 O O . VAL A 1 289 ? 14.231 3.793 -10.358 1.00 93.19 289 VAL A O 1
ATOM 2181 N N . ASP A 1 290 ? 14.985 3.951 -8.238 1.00 93.56 290 ASP A N 1
ATOM 2182 C CA . ASP A 1 290 ? 14.922 2.518 -7.960 1.00 93.56 290 ASP A CA 1
ATOM 2183 C C . ASP A 1 290 ? 13.464 2.083 -7.826 1.00 93.56 290 ASP A C 1
ATOM 2185 O O . ASP A 1 290 ? 13.034 1.127 -8.479 1.00 93.56 290 ASP A O 1
ATOM 2189 N N . VAL A 1 291 ? 12.670 2.848 -7.073 1.00 93.50 291 VAL A N 1
ATOM 2190 C CA . VAL A 1 291 ? 11.219 2.654 -6.986 1.00 93.50 291 VAL A CA 1
ATOM 2191 C C . VAL A 1 291 ? 10.576 2.768 -8.368 1.00 93.50 291 VAL A C 1
ATOM 2193 O O . VAL A 1 291 ? 9.878 1.850 -8.792 1.00 93.50 291 VAL A O 1
ATOM 2196 N N . LEU A 1 292 ? 10.861 3.836 -9.117 1.00 94.06 292 LEU A N 1
ATOM 2197 C CA . LEU A 1 292 ? 10.349 4.034 -10.474 1.00 94.06 292 LEU A CA 1
ATOM 2198 C C . LEU A 1 292 ? 10.709 2.874 -11.410 1.00 94.06 292 LEU A C 1
ATOM 2200 O O . LEU A 1 292 ? 9.861 2.410 -12.171 1.00 94.06 292 LEU A O 1
ATOM 2204 N N . SER A 1 293 ? 11.949 2.383 -11.349 1.00 93.56 293 SER A N 1
ATOM 2205 C CA . SER A 1 293 ? 12.400 1.276 -12.192 1.00 93.56 293 SER A CA 1
ATOM 2206 C C . SER A 1 293 ? 11.663 -0.023 -11.871 1.00 93.56 293 SER A C 1
ATOM 2208 O O . SER A 1 293 ? 11.300 -0.760 -12.788 1.00 93.56 293 SER A O 1
ATOM 2210 N N . ARG A 1 294 ? 11.412 -0.308 -10.588 1.00 93.81 294 ARG A N 1
ATOM 2211 C CA . ARG A 1 294 ? 10.634 -1.483 -10.175 1.00 93.81 294 ARG A CA 1
ATOM 2212 C C . ARG A 1 294 ? 9.164 -1.349 -10.560 1.00 93.81 294 ARG A C 1
ATOM 2214 O O . ARG A 1 294 ? 8.569 -2.304 -11.044 1.00 93.81 294 ARG A O 1
ATOM 2221 N N . VAL A 1 295 ? 8.588 -0.161 -10.416 1.00 92.31 295 VAL A N 1
ATOM 2222 C CA . VAL A 1 295 ? 7.196 0.106 -10.791 1.00 92.31 295 VAL A CA 1
ATOM 2223 C C . VAL A 1 295 ? 6.981 -0.062 -12.300 1.00 92.31 295 VAL A C 1
ATOM 2225 O O . VAL A 1 295 ? 6.071 -0.769 -12.727 1.00 92.31 295 VAL A O 1
ATOM 2228 N N . ALA A 1 296 ? 7.841 0.547 -13.114 1.00 91.25 296 ALA A N 1
ATOM 2229 C CA . ALA A 1 296 ? 7.747 0.462 -14.566 1.00 91.25 296 ALA A CA 1
ATOM 2230 C C . ALA A 1 296 ? 8.112 -0.937 -15.099 1.00 91.25 296 ALA A C 1
ATOM 2232 O O . ALA A 1 296 ? 7.480 -1.430 -16.030 1.00 91.25 296 ALA A O 1
ATOM 2233 N N . GLY A 1 297 ? 9.116 -1.587 -14.501 1.00 88.50 297 GLY A N 1
ATOM 2234 C CA . GLY A 1 297 ? 9.628 -2.882 -14.946 1.00 88.50 297 GLY A CA 1
ATOM 2235 C C . GLY A 1 297 ? 8.918 -4.087 -14.326 1.00 88.50 297 GLY A C 1
ATOM 2236 O O . GLY A 1 297 ? 8.292 -4.870 -15.033 1.00 88.50 297 GLY A O 1
ATOM 2237 N N . GLU A 1 298 ? 9.041 -4.265 -13.008 1.00 88.81 298 GLU A N 1
ATOM 2238 C CA . GLU A 1 298 ? 8.525 -5.442 -12.288 1.00 88.81 298 GLU A CA 1
ATOM 2239 C C . GLU A 1 298 ? 7.005 -5.403 -12.141 1.00 88.81 298 GLU A C 1
ATOM 2241 O O . GLU A 1 298 ? 6.344 -6.436 -12.269 1.00 88.81 298 GLU A O 1
ATOM 2246 N N . ALA A 1 299 ? 6.449 -4.221 -11.856 1.00 88.19 299 ALA A N 1
ATOM 2247 C CA . ALA A 1 299 ? 5.014 -4.082 -11.669 1.00 88.19 299 ALA A CA 1
ATOM 2248 C C . ALA A 1 299 ? 4.237 -3.873 -12.977 1.00 88.19 299 ALA A C 1
ATOM 2250 O O . ALA A 1 299 ? 3.023 -4.073 -12.990 1.00 88.19 299 ALA A O 1
ATOM 2251 N N . GLY A 1 300 ? 4.928 -3.514 -14.064 1.00 89.00 300 GLY A N 1
ATOM 2252 C CA . GLY A 1 300 ? 4.321 -3.286 -15.373 1.00 89.00 300 GLY A CA 1
ATOM 2253 C C . GLY A 1 300 ? 3.373 -2.088 -15.405 1.00 89.00 300 GLY A C 1
ATOM 2254 O O . GLY A 1 300 ? 2.445 -2.077 -16.212 1.00 89.00 300 GLY A O 1
ATOM 2255 N N . ALA A 1 301 ? 3.578 -1.107 -14.521 1.00 91.00 301 ALA A N 1
ATOM 2256 C CA . ALA A 1 301 ? 2.775 0.107 -14.507 1.00 91.00 301 ALA A CA 1
ATOM 2257 C C . ALA A 1 301 ? 2.903 0.853 -15.838 1.00 91.00 301 ALA A C 1
ATOM 2259 O O . ALA A 1 301 ? 3.964 0.865 -16.474 1.00 91.00 301 ALA A O 1
ATOM 2260 N N . ASP A 1 302 ? 1.824 1.510 -16.252 1.00 91.12 302 ASP A N 1
ATOM 2261 C CA . ASP A 1 302 ? 1.843 2.266 -17.490 1.00 91.12 302 ASP A CA 1
ATOM 2262 C C . ASP A 1 302 ? 2.710 3.537 -17.345 1.00 91.12 302 ASP A C 1
ATOM 2264 O O . ASP A 1 302 ? 2.352 4.470 -16.631 1.00 91.12 302 ASP A O 1
ATOM 2268 N N . VAL A 1 303 ? 3.852 3.573 -18.043 1.00 93.88 303 VAL A N 1
ATOM 2269 C CA . VAL A 1 303 ? 4.808 4.698 -18.047 1.00 93.88 303 VAL A CA 1
ATOM 2270 C C . VAL A 1 303 ? 4.328 5.948 -18.794 1.00 93.88 303 VAL A C 1
ATOM 2272 O O . VAL A 1 303 ? 4.973 6.991 -18.685 1.00 93.88 303 VAL A O 1
ATOM 2275 N N . ASP A 1 304 ? 3.222 5.854 -19.536 1.00 93.12 304 ASP A N 1
ATOM 2276 C CA . ASP A 1 304 ? 2.614 6.967 -20.276 1.00 93.12 304 ASP A CA 1
ATOM 2277 C C . ASP A 1 304 ? 1.383 7.550 -19.566 1.00 93.12 304 ASP A C 1
ATOM 2279 O O . ASP A 1 304 ? 0.935 8.640 -19.919 1.00 93.12 304 ASP A O 1
ATOM 2283 N N . VAL A 1 305 ? 0.842 6.853 -18.562 1.00 90.19 305 VAL A N 1
ATOM 2284 C CA . VAL A 1 305 ? -0.347 7.273 -17.810 1.00 90.19 305 VAL A CA 1
ATOM 2285 C C . VAL A 1 305 ? 0.074 7.770 -16.432 1.00 90.19 305 VAL A C 1
ATOM 2287 O O . VAL A 1 305 ? 0.848 7.120 -15.727 1.00 90.19 305 VAL A O 1
ATOM 2290 N N . SER A 1 306 ? -0.442 8.932 -16.034 1.00 85.50 306 SER A N 1
ATOM 2291 C CA . SER A 1 306 ? -0.246 9.444 -14.679 1.00 85.50 306 SER A CA 1
ATOM 2292 C C . SER A 1 306 ? -1.179 8.728 -13.689 1.00 85.50 306 SER A C 1
ATOM 2294 O O . SER A 1 306 ? -2.329 8.416 -14.007 1.00 85.50 306 SER A O 1
ATOM 2296 N N . GLY A 1 307 ? -0.699 8.463 -12.471 1.00 77.44 307 GLY A N 1
ATOM 2297 C CA . GLY A 1 307 ? -1.523 7.881 -11.401 1.00 77.44 307 GLY A CA 1
ATOM 2298 C C . GLY A 1 307 ? -2.550 8.845 -10.798 1.00 77.44 307 GLY A C 1
ATOM 2299 O O . GLY A 1 307 ? -3.466 8.422 -10.085 1.00 77.44 307 GLY A O 1
ATOM 2300 N N . ARG A 1 308 ? -2.463 10.143 -11.114 1.00 78.94 308 ARG A N 1
ATOM 2301 C CA . ARG A 1 308 ? -3.305 11.168 -10.504 1.00 78.94 308 ARG A CA 1
ATOM 2302 C C . ARG A 1 308 ? -4.616 11.337 -11.268 1.00 78.94 308 ARG A C 1
ATOM 2304 O O . ARG A 1 308 ? -4.655 11.642 -12.455 1.00 78.94 308 ARG A O 1
ATOM 2311 N N . GLN A 1 309 ? -5.730 11.202 -10.554 1.00 77.88 309 GLN A N 1
ATOM 2312 C CA . GLN A 1 309 ? -7.055 11.354 -11.148 1.00 77.88 309 GLN A CA 1
ATOM 2313 C C . GLN A 1 309 ? -7.241 12.757 -11.756 1.00 77.88 309 GLN A C 1
ATOM 2315 O O . GLN A 1 309 ? -7.144 13.763 -11.052 1.00 77.88 309 GLN A O 1
ATOM 2320 N N . GLY A 1 310 ? -7.550 12.803 -13.055 1.00 84.62 310 GLY A N 1
ATOM 2321 C CA . GLY A 1 310 ? -7.765 14.041 -13.815 1.00 84.62 310 GLY A CA 1
ATOM 2322 C C . GLY A 1 310 ? -6.504 14.632 -14.446 1.00 84.62 310 GLY A C 1
ATOM 2323 O O . GLY A 1 310 ? -6.604 15.638 -15.141 1.00 84.62 310 GLY A O 1
ATOM 2324 N N . ASP A 1 311 ? -5.347 14.012 -14.229 1.00 86.19 311 ASP A N 1
ATOM 2325 C CA . ASP A 1 311 ? -4.085 14.418 -14.825 1.00 86.19 311 ASP A CA 1
ATOM 2326 C C . ASP A 1 311 ? -3.775 13.537 -16.044 1.00 86.19 311 ASP A C 1
ATOM 2328 O O . ASP A 1 311 ? -3.579 12.324 -15.937 1.00 86.19 311 ASP A O 1
ATOM 2332 N N . THR A 1 312 ? -3.797 14.145 -17.227 1.00 89.06 312 THR A N 1
ATOM 2333 C CA . THR A 1 312 ? -3.555 13.462 -18.502 1.00 89.06 312 THR A CA 1
ATOM 2334 C C . THR A 1 312 ? -2.103 13.535 -18.949 1.00 89.06 312 THR A C 1
ATOM 2336 O O . THR A 1 312 ? -1.768 12.928 -19.965 1.00 89.06 312 THR A O 1
ATOM 2339 N N . SER A 1 313 ? -1.251 14.277 -18.240 1.00 92.44 313 SER A N 1
ATOM 2340 C CA . SER A 1 313 ? 0.103 14.514 -18.714 1.00 92.44 313 SER A CA 1
ATOM 2341 C C . SER A 1 313 ? 1.011 13.309 -18.456 1.00 92.44 313 SER A C 1
ATOM 2343 O O . SER A 1 313 ? 1.024 12.763 -17.347 1.00 92.44 313 SER A O 1
ATOM 2345 N N . PRO A 1 314 ? 1.811 12.879 -19.451 1.00 94.44 314 PRO A N 1
ATOM 2346 C CA . PRO A 1 314 ? 2.692 11.731 -19.293 1.00 94.44 314 PRO A CA 1
ATOM 2347 C C . PRO A 1 314 ? 3.711 11.931 -18.154 1.00 94.44 314 PRO A C 1
ATOM 2349 O O . PRO A 1 314 ? 4.310 13.008 -18.052 1.00 94.44 314 PRO A O 1
ATOM 2352 N N . PRO A 1 315 ? 4.014 10.898 -17.344 1.00 95.44 315 PRO A N 1
ATOM 2353 C CA . PRO A 1 315 ? 4.992 10.972 -16.249 1.00 95.44 315 PRO A CA 1
ATOM 2354 C C . PRO A 1 315 ? 6.361 11.552 -16.644 1.00 95.44 315 PRO A C 1
ATOM 2356 O O . PRO A 1 315 ? 7.011 12.244 -15.857 1.00 95.44 315 PRO A O 1
ATOM 2359 N N . ILE A 1 316 ? 6.799 11.322 -17.887 1.00 96.31 316 ILE A N 1
ATOM 2360 C CA . ILE A 1 316 ? 8.063 11.852 -18.417 1.00 96.31 316 ILE A CA 1
ATOM 2361 C C . ILE A 1 316 ? 8.073 13.387 -18.498 1.00 96.31 316 ILE A C 1
ATOM 2363 O O . ILE A 1 316 ? 9.119 14.002 -18.270 1.00 96.31 316 ILE A O 1
ATOM 2367 N N . LEU A 1 317 ? 6.919 14.014 -18.754 1.00 95.38 317 LEU A N 1
ATOM 2368 C CA . LEU A 1 317 ? 6.782 15.468 -18.775 1.00 95.38 317 LEU A CA 1
ATOM 2369 C C . LEU A 1 317 ? 6.949 16.044 -17.365 1.00 95.38 317 LEU A C 1
ATOM 2371 O O . LEU A 1 317 ? 7.717 16.989 -17.179 1.00 95.38 317 LEU A O 1
ATOM 2375 N N . TYR A 1 318 ? 6.330 15.420 -16.358 1.00 93.81 318 TYR A N 1
ATOM 2376 C CA . TYR A 1 318 ? 6.509 15.794 -14.952 1.00 93.81 318 TYR A CA 1
ATOM 2377 C C . TYR A 1 318 ? 7.953 15.645 -14.485 1.00 93.81 318 TYR A C 1
ATOM 2379 O O . TYR A 1 318 ? 8.499 16.555 -13.860 1.00 93.81 318 TYR A O 1
ATOM 2387 N N . ALA A 1 319 ? 8.609 14.538 -14.834 1.00 95.25 319 ALA A N 1
ATOM 2388 C CA . ALA A 1 319 ? 10.015 14.335 -14.504 1.00 95.25 319 ALA A CA 1
ATOM 2389 C C . ALA A 1 319 ? 10.907 15.426 -15.129 1.00 95.25 319 ALA A C 1
ATOM 2391 O O . ALA A 1 319 ? 11.829 15.921 -14.479 1.00 95.25 319 ALA A O 1
ATOM 2392 N N . ALA A 1 320 ? 10.623 15.847 -16.366 1.00 95.31 320 ALA A N 1
ATOM 2393 C CA . ALA A 1 320 ? 11.353 16.924 -17.033 1.00 95.31 320 ALA A CA 1
ATOM 2394 C C . ALA A 1 320 ? 11.067 18.312 -16.426 1.00 95.31 320 ALA A C 1
ATOM 2396 O O . ALA A 1 320 ? 11.990 19.126 -16.295 1.00 95.31 320 ALA A O 1
ATOM 2397 N N . PHE A 1 321 ? 9.815 18.568 -16.033 1.00 93.81 321 PHE A N 1
ATOM 2398 C CA . PHE A 1 321 ? 9.386 19.781 -15.334 1.00 93.81 321 PHE A CA 1
ATOM 2399 C C . PHE A 1 321 ? 10.131 19.943 -14.001 1.00 93.81 321 PHE A C 1
ATOM 2401 O O . PHE A 1 321 ? 10.762 20.972 -13.759 1.00 93.81 321 PHE A O 1
ATOM 2408 N N . GLU A 1 322 ? 10.176 18.871 -13.207 1.00 93.31 322 GLU A N 1
ATOM 2409 C CA . GLU A 1 322 ? 10.876 18.791 -11.917 1.00 93.31 322 GLU A CA 1
ATOM 2410 C C . GLU A 1 322 ? 12.404 18.640 -12.040 1.00 93.31 322 GLU A C 1
ATOM 2412 O O . GLU A 1 322 ? 13.098 18.465 -11.038 1.00 93.31 322 GLU A O 1
ATOM 2417 N N . GLN A 1 323 ? 12.953 18.686 -13.261 1.00 95.31 323 GLN A N 1
ATOM 2418 C CA . GLN A 1 323 ? 14.391 18.543 -13.544 1.00 95.31 323 GLN A CA 1
ATOM 2419 C C . GLN A 1 323 ? 14.996 17.215 -13.047 1.00 95.31 323 GLN A C 1
ATOM 2421 O O . GLN A 1 323 ? 16.189 17.115 -12.754 1.00 95.31 323 GLN A O 1
ATOM 2426 N N . ARG A 1 324 ? 14.184 16.157 -12.990 1.00 94.81 324 ARG A N 1
ATOM 2427 C CA . ARG A 1 324 ? 14.568 14.800 -12.582 1.00 94.81 324 ARG A CA 1
ATOM 2428 C C . ARG A 1 324 ? 15.046 13.996 -13.788 1.00 94.81 324 ARG A C 1
ATOM 2430 O O . ARG A 1 324 ? 14.421 13.025 -14.204 1.00 94.81 324 ARG A O 1
ATOM 2437 N N . TYR A 1 325 ? 16.181 14.384 -14.364 1.00 94.88 325 TYR A N 1
ATOM 2438 C CA . TYR A 1 325 ? 16.680 13.773 -15.605 1.00 94.88 325 TYR A CA 1
ATOM 2439 C C . TYR A 1 325 ? 16.974 12.269 -15.489 1.00 94.88 325 TYR A C 1
ATOM 2441 O O . TYR A 1 325 ? 16.803 11.545 -16.467 1.00 94.88 325 TYR A O 1
ATOM 2449 N N . SER A 1 326 ? 17.348 11.776 -14.303 1.00 95.50 326 SER A N 1
ATOM 2450 C CA . SER A 1 326 ? 17.500 10.335 -14.055 1.00 95.50 326 SER A CA 1
ATOM 2451 C C . SER A 1 326 ? 16.166 9.586 -14.150 1.00 95.50 326 SER A C 1
ATOM 2453 O O . SER A 1 326 ? 16.125 8.483 -14.688 1.00 95.50 326 SER A O 1
ATOM 2455 N N . ALA A 1 327 ? 15.065 10.198 -13.699 1.00 95.38 327 ALA A N 1
ATOM 2456 C CA . ALA A 1 327 ? 13.723 9.638 -13.845 1.00 95.38 327 ALA A CA 1
ATOM 2457 C C . ALA A 1 327 ? 13.252 9.689 -15.306 1.00 95.38 327 ALA A C 1
ATOM 2459 O O . ALA A 1 327 ? 12.733 8.696 -15.802 1.00 95.38 327 ALA A O 1
ATOM 2460 N N . VAL A 1 328 ? 13.519 10.786 -16.031 1.00 96.31 328 VAL A N 1
ATOM 2461 C CA . VAL A 1 328 ? 13.269 10.875 -17.487 1.00 96.31 328 VAL A CA 1
ATOM 2462 C C . VAL A 1 328 ? 13.996 9.746 -18.223 1.00 96.31 328 VAL A C 1
ATOM 2464 O O . VAL A 1 328 ? 13.395 9.041 -19.025 1.00 96.31 328 VAL A O 1
ATOM 2467 N N . HIS A 1 329 ? 15.281 9.534 -17.925 1.00 94.75 329 HIS A N 1
ATOM 2468 C CA . HIS A 1 329 ? 16.074 8.456 -18.522 1.00 94.75 329 HIS A CA 1
ATOM 2469 C C . HIS A 1 329 ? 15.505 7.068 -18.190 1.00 94.75 329 HIS A C 1
ATOM 2471 O O . HIS A 1 329 ? 15.361 6.241 -19.090 1.00 94.75 329 HIS A O 1
ATOM 2477 N N . CYS A 1 330 ? 15.113 6.840 -16.933 1.00 94.38 330 CYS A N 1
ATOM 2478 C CA . CYS A 1 330 ? 14.477 5.599 -16.489 1.00 94.38 330 CYS A CA 1
ATOM 2479 C C . CYS A 1 330 ? 13.149 5.332 -17.223 1.00 94.38 330 CYS A C 1
ATOM 2481 O O . CYS A 1 330 ? 12.943 4.238 -17.746 1.00 94.38 330 CYS A O 1
ATOM 2483 N N . LEU A 1 331 ? 12.285 6.341 -17.353 1.00 95.25 331 LEU A N 1
ATOM 2484 C CA . LEU A 1 331 ? 11.019 6.238 -18.085 1.00 95.25 331 LEU A CA 1
ATOM 2485 C C . LEU A 1 331 ? 11.240 5.914 -19.567 1.00 95.25 331 LEU A C 1
ATOM 2487 O O . LEU A 1 331 ? 10.594 5.014 -20.098 1.00 95.25 331 LEU A O 1
ATOM 2491 N N . ILE A 1 332 ? 12.193 6.581 -20.227 1.00 93.94 332 ILE A N 1
ATOM 2492 C CA . ILE A 1 332 ? 12.560 6.291 -21.625 1.00 93.94 332 ILE A CA 1
ATOM 2493 C C . ILE A 1 332 ? 13.046 4.849 -21.767 1.00 93.94 332 ILE A C 1
ATOM 2495 O O . ILE A 1 332 ? 12.637 4.144 -22.690 1.00 93.94 332 ILE A O 1
ATOM 2499 N N . ARG A 1 333 ? 13.891 4.388 -20.837 1.00 91.00 333 ARG A N 1
ATOM 2500 C CA . ARG A 1 333 ? 14.387 3.008 -20.811 1.00 91.00 333 ARG A CA 1
ATOM 2501 C C . ARG A 1 333 ? 13.246 1.994 -20.721 1.00 91.00 333 ARG A C 1
ATOM 2503 O O . ARG A 1 333 ? 13.302 0.974 -21.403 1.00 91.00 333 ARG A O 1
ATOM 2510 N N . HIS A 1 334 ? 12.219 2.291 -19.929 1.00 91.75 334 HIS A N 1
ATOM 2511 C CA . HIS A 1 334 ? 11.018 1.460 -19.788 1.00 91.75 334 HIS A CA 1
ATOM 2512 C C . HIS A 1 334 ? 9.955 1.714 -20.872 1.00 91.75 334 HIS A C 1
ATOM 2514 O O . HIS A 1 334 ? 8.904 1.076 -20.885 1.00 91.75 334 HIS A O 1
ATOM 2520 N N . GLY A 1 335 ? 10.252 2.569 -21.855 1.00 92.38 335 GLY A N 1
ATOM 2521 C CA . GLY A 1 335 ? 9.432 2.748 -23.049 1.00 92.38 335 GLY A CA 1
ATOM 2522 C C . GLY A 1 335 ? 8.368 3.824 -22.968 1.00 92.38 335 GLY A C 1
ATOM 2523 O O . GLY A 1 335 ? 7.360 3.687 -23.656 1.00 92.38 335 GLY A O 1
ATOM 2524 N N . ALA A 1 336 ? 8.578 4.866 -22.168 1.00 94.31 336 ALA A N 1
ATOM 2525 C CA . ALA A 1 336 ? 7.739 6.053 -22.234 1.00 94.31 336 ALA A CA 1
ATOM 2526 C C . ALA A 1 336 ? 7.788 6.669 -23.642 1.00 94.31 336 ALA A C 1
ATOM 2528 O O . ALA A 1 336 ? 8.852 6.788 -24.263 1.00 94.31 336 ALA A O 1
ATOM 2529 N N . SER A 1 337 ? 6.624 7.057 -24.147 1.00 93.81 337 SER A N 1
ATOM 2530 C CA . SER A 1 337 ? 6.436 7.632 -25.467 1.00 93.81 337 SER A CA 1
ATOM 2531 C C . SER A 1 337 ? 6.869 9.094 -25.489 1.00 93.81 337 SER A C 1
ATOM 2533 O O . SER A 1 337 ? 6.214 9.980 -24.935 1.00 93.81 337 SER A O 1
ATOM 2535 N N . ILE A 1 338 ? 7.975 9.356 -26.187 1.00 93.62 338 ILE A N 1
ATOM 2536 C CA . ILE A 1 338 ? 8.445 10.720 -26.446 1.00 93.62 338 ILE A CA 1
ATOM 2537 C C . ILE A 1 338 ? 7.399 11.501 -27.246 1.00 93.62 338 ILE A C 1
ATOM 2539 O O . ILE A 1 338 ? 7.150 12.661 -26.943 1.00 93.62 338 ILE A O 1
ATOM 2543 N N . ASP A 1 339 ? 6.744 10.869 -28.223 1.00 91.88 339 ASP A N 1
ATOM 2544 C CA . ASP A 1 339 ? 5.729 11.528 -29.049 1.00 91.88 339 ASP A CA 1
ATOM 2545 C C . ASP A 1 339 ? 4.557 12.046 -28.209 1.00 91.88 339 ASP A C 1
ATOM 2547 O O . ASP A 1 339 ? 4.158 13.197 -28.373 1.00 91.88 339 ASP A O 1
ATOM 2551 N N . LEU A 1 340 ? 4.042 11.228 -27.278 1.00 92.94 340 LEU A N 1
ATOM 2552 C CA . LEU A 1 340 ? 2.956 11.645 -26.381 1.00 92.94 340 LEU A CA 1
ATOM 2553 C C . LEU A 1 340 ? 3.388 12.824 -25.508 1.00 92.94 340 LEU A C 1
ATOM 2555 O O . LEU A 1 340 ? 2.657 13.800 -25.384 1.00 92.94 340 LEU A O 1
ATOM 2559 N N . ALA A 1 341 ? 4.603 12.770 -24.960 1.00 94.00 341 ALA A N 1
ATOM 2560 C CA . ALA A 1 341 ? 5.138 13.848 -24.138 1.00 94.00 341 ALA A CA 1
ATOM 2561 C C . ALA A 1 341 ? 5.341 15.160 -24.909 1.00 94.00 341 ALA A C 1
ATOM 2563 O O . ALA A 1 341 ? 5.201 16.236 -24.339 1.00 94.00 341 ALA A O 1
ATOM 2564 N N . LEU A 1 342 ? 5.711 15.088 -26.191 1.00 93.44 342 LEU A N 1
ATOM 2565 C CA . LEU A 1 342 ? 5.942 16.264 -27.034 1.00 93.44 342 LEU A CA 1
ATOM 2566 C C . LEU A 1 342 ? 4.667 16.842 -27.655 1.00 93.44 342 LEU A C 1
ATOM 2568 O O . LEU A 1 342 ? 4.689 18.010 -28.060 1.00 93.44 342 LEU A O 1
ATOM 2572 N N . ALA A 1 343 ? 3.615 16.027 -27.754 1.00 93.50 343 ALA A N 1
ATOM 2573 C CA . ALA A 1 343 ? 2.289 16.409 -28.229 1.00 93.50 343 ALA A CA 1
ATOM 2574 C C . ALA A 1 343 ? 1.389 16.981 -27.121 1.00 93.50 343 ALA A C 1
ATOM 2576 O O . ALA A 1 343 ? 0.371 17.586 -27.442 1.00 93.50 343 ALA A O 1
ATOM 2577 N N . ASP A 1 344 ? 1.745 16.792 -25.848 1.00 93.94 344 ASP A N 1
ATOM 2578 C CA . ASP A 1 344 ? 1.019 17.359 -24.710 1.00 93.94 344 ASP A CA 1
ATOM 2579 C C . ASP A 1 344 ? 1.062 18.900 -24.733 1.00 93.94 344 ASP A C 1
ATOM 2581 O O . ASP A 1 344 ? 2.126 19.505 -24.896 1.00 93.94 344 ASP A O 1
ATOM 2585 N N . ASP A 1 345 ? -0.095 19.538 -24.542 1.00 91.94 345 ASP A N 1
ATOM 2586 C CA . ASP A 1 345 ? -0.254 20.998 -24.579 1.00 91.94 345 ASP A CA 1
ATOM 2587 C C . ASP A 1 345 ? 0.571 21.726 -23.498 1.00 91.94 345 ASP A C 1
ATOM 2589 O O . ASP A 1 345 ? 0.932 22.895 -23.663 1.00 91.94 345 ASP A O 1
ATOM 2593 N N . LEU A 1 346 ? 0.902 21.053 -22.390 1.00 90.06 346 LEU A N 1
ATOM 2594 C CA . LEU A 1 346 ? 1.742 21.587 -21.314 1.00 90.06 346 LEU A CA 1
ATOM 2595 C C . LEU A 1 346 ? 3.245 21.483 -21.626 1.00 90.06 346 LEU A C 1
ATOM 2597 O O . LEU A 1 346 ? 4.073 22.026 -20.882 1.00 90.06 346 LEU A O 1
ATOM 2601 N N . CYS A 1 347 ? 3.628 20.820 -22.721 1.00 93.12 347 CYS A N 1
ATOM 2602 C CA . CYS A 1 347 ? 5.017 20.656 -23.134 1.00 93.12 347 CYS A CA 1
ATOM 2603 C C . CYS A 1 347 ? 5.578 21.939 -23.763 1.00 93.12 347 CYS A C 1
ATOM 2605 O O . CYS A 1 347 ? 5.750 22.066 -24.977 1.00 93.12 347 CYS A O 1
ATOM 2607 N N . ALA A 1 348 ? 5.906 22.907 -22.906 1.00 91.81 348 ALA A N 1
ATOM 2608 C CA . ALA A 1 348 ? 6.619 24.111 -23.313 1.00 91.81 348 ALA A CA 1
ATOM 2609 C C . ALA A 1 348 ? 7.963 23.770 -23.990 1.00 91.81 348 ALA A C 1
ATOM 2611 O O . ALA A 1 348 ? 8.620 22.785 -23.639 1.00 91.81 348 ALA A O 1
ATOM 2612 N N . ASP A 1 349 ? 8.428 24.638 -24.896 1.00 88.56 349 ASP A N 1
ATOM 2613 C CA . ASP A 1 349 ? 9.662 24.427 -25.676 1.00 88.56 349 ASP A CA 1
ATOM 2614 C C . ASP A 1 349 ? 10.892 24.110 -24.810 1.00 88.56 349 ASP A C 1
ATOM 2616 O O . ASP A 1 349 ? 11.743 23.299 -25.184 1.00 88.56 349 ASP A O 1
ATOM 2620 N N . LEU A 1 350 ? 10.957 24.694 -23.609 1.00 86.69 350 LEU A N 1
ATOM 2621 C CA . LEU A 1 350 ? 12.003 24.404 -22.629 1.00 86.69 350 LEU A CA 1
ATOM 2622 C C . LEU A 1 350 ? 12.025 22.922 -22.214 1.00 86.69 350 LEU A C 1
ATOM 2624 O O . LEU A 1 350 ? 13.099 22.325 -22.115 1.00 86.69 350 LEU A O 1
ATOM 2628 N N . TYR A 1 351 ? 10.861 22.322 -21.957 1.00 91.25 351 TYR A N 1
ATOM 2629 C CA . TYR A 1 351 ? 10.750 20.920 -21.544 1.00 91.25 351 TYR A CA 1
ATOM 2630 C C . TYR A 1 351 ? 10.946 19.977 -22.724 1.00 91.25 351 TYR A C 1
ATOM 2632 O O . TYR A 1 351 ? 11.657 18.985 -22.578 1.00 91.25 351 TYR A O 1
ATOM 2640 N N . ARG A 1 352 ? 10.441 20.343 -23.910 1.00 92.12 352 ARG A N 1
ATOM 2641 C CA . ARG A 1 352 ? 10.725 19.648 -25.174 1.00 92.12 352 ARG A CA 1
ATOM 2642 C C . ARG A 1 352 ? 12.228 19.481 -25.389 1.00 92.12 352 ARG A C 1
ATOM 2644 O O . ARG A 1 352 ? 12.699 18.360 -25.570 1.00 92.12 352 ARG A O 1
ATOM 2651 N N . HIS A 1 353 ? 12.996 20.566 -25.283 1.00 89.69 353 HIS A N 1
ATOM 2652 C CA . HIS A 1 353 ? 14.452 20.508 -25.428 1.00 89.69 353 HIS A CA 1
ATOM 2653 C C . HIS A 1 353 ? 15.107 19.589 -24.381 1.00 89.69 353 HIS A C 1
ATOM 2655 O O . HIS A 1 353 ? 16.004 18.809 -24.702 1.00 89.69 353 HIS A O 1
ATOM 2661 N N . ARG A 1 354 ? 14.656 19.643 -23.121 1.00 91.94 354 ARG A N 1
ATOM 2662 C CA . ARG A 1 354 ? 15.184 18.793 -22.040 1.00 91.94 354 ARG A CA 1
ATOM 2663 C C . ARG A 1 354 ? 14.901 17.309 -22.272 1.00 91.94 354 ARG A C 1
ATOM 2665 O O . ARG A 1 354 ? 15.823 16.505 -22.153 1.00 91.94 354 ARG A O 1
ATOM 2672 N N . ILE A 1 355 ? 13.667 16.952 -22.629 1.00 92.62 355 ILE A N 1
ATOM 2673 C CA . ILE A 1 355 ? 13.272 15.569 -22.932 1.00 92.62 355 ILE A CA 1
ATOM 2674 C C . ILE A 1 355 ? 14.106 15.041 -24.103 1.00 92.62 355 ILE A C 1
ATOM 2676 O O . ILE A 1 355 ? 14.724 13.985 -23.982 1.00 92.62 355 ILE A O 1
ATOM 2680 N N . LEU A 1 356 ? 14.207 15.808 -25.195 1.00 90.62 356 LEU A N 1
ATOM 2681 C CA . LEU A 1 356 ? 14.994 15.426 -26.370 1.00 90.62 356 LEU A CA 1
ATOM 2682 C C . LEU A 1 356 ? 16.490 15.296 -26.069 1.00 90.62 356 LEU A C 1
ATOM 2684 O O . LEU A 1 356 ? 17.137 14.384 -26.580 1.00 90.62 356 LEU A O 1
ATOM 2688 N N . SER A 1 357 ? 17.042 16.147 -25.203 1.00 89.88 357 SER A N 1
ATOM 2689 C CA . SER A 1 357 ? 18.437 16.038 -24.764 1.00 89.88 357 SER A CA 1
ATOM 2690 C C . SER A 1 357 ? 18.694 14.735 -23.994 1.00 89.88 357 SER A C 1
ATOM 2692 O O . SER A 1 357 ? 19.651 14.013 -24.293 1.00 89.88 357 SER A O 1
ATOM 2694 N N . VAL A 1 358 ? 17.814 14.380 -23.047 1.00 92.31 358 VAL A N 1
ATOM 2695 C CA . VAL A 1 358 ? 17.920 13.114 -22.298 1.00 92.31 358 VAL A CA 1
ATOM 2696 C C . VAL A 1 358 ? 17.717 11.914 -23.223 1.00 92.31 358 VAL A C 1
ATOM 2698 O O . VAL A 1 358 ? 18.482 10.953 -23.146 1.00 92.31 358 VAL A O 1
ATOM 2701 N N . TYR A 1 359 ? 16.752 11.986 -24.139 1.00 89.31 359 TYR A N 1
ATOM 2702 C CA . TYR A 1 359 ? 16.502 10.958 -25.147 1.00 89.31 359 TYR A CA 1
ATOM 2703 C C . TYR A 1 359 ? 17.714 10.732 -26.054 1.00 89.31 359 TYR A C 1
ATOM 2705 O O . TYR A 1 359 ? 18.170 9.602 -26.220 1.00 89.31 359 TYR A O 1
ATOM 2713 N N . HIS A 1 360 ? 18.319 11.804 -26.562 1.00 86.00 360 HIS A N 1
ATOM 2714 C CA . HIS A 1 360 ? 19.537 11.724 -27.360 1.00 86.00 360 HIS A CA 1
ATOM 2715 C C . HIS A 1 360 ? 20.692 11.088 -26.570 1.00 86.00 360 HIS A C 1
ATOM 2717 O O . HIS A 1 360 ? 21.401 10.222 -27.087 1.00 86.00 360 HIS A O 1
ATOM 2723 N N . SER A 1 361 ? 20.857 11.452 -25.294 1.00 87.50 361 SER A N 1
ATOM 2724 C CA . SER A 1 361 ? 21.833 10.815 -24.400 1.00 87.50 361 SER A CA 1
ATOM 2725 C C . SER A 1 361 ? 21.566 9.313 -24.230 1.00 87.50 361 SER A C 1
ATOM 2727 O O . SER A 1 361 ? 22.495 8.509 -24.347 1.00 87.50 361 SER A O 1
ATOM 2729 N N . PHE A 1 362 ? 20.302 8.921 -24.030 1.00 87.50 362 PHE A N 1
ATOM 2730 C CA . PHE A 1 362 ? 19.881 7.524 -23.913 1.00 87.50 362 PHE A CA 1
ATOM 2731 C C . PHE A 1 362 ? 20.225 6.717 -25.170 1.00 87.50 362 PHE A C 1
ATOM 2733 O O . PHE A 1 362 ? 20.872 5.672 -25.062 1.00 87.50 362 PHE A O 1
ATOM 2740 N N . ILE A 1 363 ? 19.882 7.212 -26.365 1.00 79.88 363 ILE A N 1
ATOM 2741 C CA . ILE A 1 363 ? 20.193 6.487 -27.604 1.00 79.88 363 ILE A CA 1
ATOM 2742 C C . ILE A 1 363 ? 21.711 6.409 -27.829 1.00 79.88 363 ILE A C 1
ATOM 2744 O O . ILE A 1 363 ? 22.233 5.396 -28.292 1.00 79.88 363 ILE A O 1
ATOM 2748 N N . ASN A 1 364 ? 22.459 7.457 -27.485 1.00 78.75 364 ASN A N 1
ATOM 2749 C CA . ASN A 1 364 ? 23.896 7.490 -27.745 1.00 78.75 364 ASN A CA 1
ATOM 2750 C C . ASN A 1 364 ? 24.716 6.623 -26.785 1.00 78.75 364 ASN A C 1
ATOM 2752 O O . ASN A 1 364 ? 25.750 6.094 -27.194 1.00 78.75 364 ASN A O 1
ATOM 2756 N N . ARG A 1 365 ? 24.295 6.520 -25.521 1.00 83.62 365 ARG A N 1
ATOM 2757 C CA . ARG A 1 365 ? 25.059 5.851 -24.456 1.00 83.62 365 ARG A CA 1
ATOM 2758 C C . ARG A 1 365 ? 24.436 4.518 -24.060 1.00 83.62 365 ARG A C 1
ATOM 2760 O O . ARG A 1 365 ? 25.092 3.488 -24.142 1.00 83.62 365 ARG A O 1
ATOM 2767 N N . SER A 1 366 ? 23.156 4.529 -23.701 1.00 84.19 366 SER A N 1
ATOM 2768 C CA . SER A 1 366 ? 22.493 3.379 -23.082 1.00 84.19 366 SER A CA 1
ATOM 2769 C C . SER A 1 366 ? 22.050 2.320 -24.086 1.00 84.19 366 SER A C 1
ATOM 2771 O O . SER A 1 366 ? 22.171 1.135 -23.796 1.00 84.19 366 SER A O 1
ATOM 2773 N N . VAL A 1 367 ? 21.578 2.700 -25.279 1.00 79.44 367 VAL A N 1
ATOM 2774 C CA . VAL A 1 367 ? 21.157 1.714 -26.295 1.00 79.44 367 VAL A CA 1
ATOM 2775 C C . VAL A 1 367 ? 22.308 0.778 -26.697 1.00 79.44 367 VAL A C 1
ATOM 2777 O O . VAL A 1 367 ? 22.099 -0.433 -26.638 1.00 79.44 367 VAL A O 1
ATOM 2780 N N . PRO A 1 368 ? 23.525 1.255 -27.039 1.00 78.31 368 PRO A N 1
ATOM 2781 C CA . PRO A 1 368 ? 24.653 0.369 -27.328 1.00 78.31 368 PRO A CA 1
ATOM 2782 C C . PRO A 1 368 ? 25.003 -0.571 -26.171 1.00 78.31 368 PRO A C 1
ATOM 2784 O O . PRO A 1 368 ? 25.263 -1.750 -26.402 1.00 78.31 368 PRO A O 1
ATOM 2787 N N . GLU A 1 369 ? 24.990 -0.071 -24.934 1.00 78.69 369 GLU A N 1
ATOM 2788 C CA . GLU A 1 369 ? 25.277 -0.870 -23.739 1.00 78.69 369 GLU A CA 1
ATOM 2789 C C . GLU A 1 369 ? 24.238 -1.980 -23.542 1.00 78.69 369 GLU A C 1
ATOM 2791 O O . GLU A 1 369 ? 24.612 -3.146 -23.413 1.00 78.69 369 GLU A O 1
ATOM 2796 N N . LEU A 1 370 ? 22.945 -1.647 -23.612 1.00 79.19 370 LEU A N 1
ATOM 2797 C CA . LEU A 1 370 ? 21.836 -2.600 -23.477 1.00 79.19 370 LEU A CA 1
ATOM 2798 C C . LEU A 1 370 ? 21.836 -3.643 -24.598 1.00 79.19 370 LEU A C 1
ATOM 2800 O O . LEU A 1 370 ? 21.650 -4.834 -24.347 1.00 79.19 370 LEU A O 1
ATOM 2804 N N . VAL A 1 371 ? 22.097 -3.209 -25.833 1.00 75.75 371 VAL A N 1
ATOM 2805 C CA . VAL A 1 371 ? 22.279 -4.095 -26.989 1.00 75.75 371 VAL A CA 1
ATOM 2806 C C . VAL A 1 371 ? 23.407 -5.089 -26.722 1.00 75.75 371 VAL A C 1
ATOM 2808 O O . VAL A 1 371 ? 23.220 -6.295 -26.879 1.00 75.75 371 VAL A O 1
ATOM 2811 N N . MET A 1 372 ? 24.574 -4.605 -26.293 1.00 75.81 372 MET A N 1
ATOM 2812 C CA . MET A 1 372 ? 25.730 -5.461 -26.043 1.00 75.81 372 MET A CA 1
ATOM 2813 C C . MET A 1 372 ? 25.514 -6.397 -24.857 1.00 75.81 372 MET A C 1
ATOM 2815 O O . MET A 1 372 ? 25.955 -7.545 -24.909 1.00 75.81 372 MET A O 1
ATOM 2819 N N . GLN A 1 373 ? 24.825 -5.943 -23.812 1.00 77.62 373 GLN A N 1
ATOM 2820 C CA . GLN A 1 373 ? 24.430 -6.782 -22.689 1.00 77.62 373 GLN A CA 1
ATOM 2821 C C . GLN A 1 373 ? 23.515 -7.921 -23.155 1.00 77.62 373 GLN A C 1
ATOM 2823 O O . GLN A 1 373 ? 23.845 -9.083 -22.927 1.00 77.62 373 GLN A O 1
ATOM 2828 N N . CYS A 1 374 ? 22.449 -7.610 -23.899 1.00 75.31 374 CYS A N 1
ATOM 2829 C CA . CYS A 1 374 ? 21.523 -8.606 -24.442 1.00 75.31 374 CYS A CA 1
ATOM 2830 C C . CYS A 1 374 ? 22.240 -9.619 -25.347 1.00 75.31 374 CYS A C 1
ATOM 2832 O O . CYS A 1 374 ? 22.064 -10.829 -25.205 1.00 75.31 374 CYS A O 1
ATOM 2834 N N . VAL A 1 375 ? 23.121 -9.146 -26.233 1.00 73.12 375 VAL A N 1
ATOM 2835 C CA . VAL A 1 375 ? 23.953 -10.015 -27.076 1.00 73.12 375 VAL A CA 1
ATOM 2836 C C . VAL A 1 375 ? 24.856 -10.908 -26.220 1.00 73.12 375 VAL A C 1
ATOM 2838 O O . VAL A 1 375 ? 24.969 -12.104 -26.480 1.00 73.12 375 VAL A O 1
ATOM 2841 N N . ASN A 1 376 ? 25.505 -10.371 -25.186 1.00 74.75 376 ASN A N 1
ATOM 2842 C CA . ASN A 1 376 ? 26.376 -11.153 -24.310 1.00 74.75 376 ASN A CA 1
ATOM 2843 C C . ASN A 1 376 ? 25.612 -12.225 -23.525 1.00 74.75 376 ASN A C 1
ATOM 2845 O O . ASN A 1 376 ? 26.105 -13.349 -23.419 1.00 74.75 376 ASN A O 1
ATOM 2849 N N . GLU A 1 377 ? 24.430 -11.895 -23.007 1.00 77.75 377 GLU A N 1
ATOM 2850 C CA . GLU A 1 377 ? 23.551 -12.822 -22.291 1.00 77.75 377 GLU A CA 1
ATOM 2851 C C . GLU A 1 377 ? 23.039 -13.923 -23.227 1.00 77.75 377 GLU A C 1
ATOM 2853 O O . GLU A 1 377 ? 23.231 -15.107 -22.943 1.00 77.75 377 GLU A O 1
ATOM 2858 N N . ALA A 1 378 ? 22.511 -13.554 -24.399 1.00 72.19 378 ALA A N 1
ATOM 2859 C CA . ALA A 1 378 ? 22.019 -14.498 -25.403 1.00 72.19 378 ALA A CA 1
ATOM 2860 C C . ALA A 1 378 ? 23.117 -15.447 -25.920 1.00 72.19 378 ALA A C 1
ATOM 2862 O O . ALA A 1 378 ? 22.856 -16.613 -26.221 1.00 72.19 378 ALA A O 1
ATOM 2863 N N . LEU A 1 379 ? 24.365 -14.975 -26.010 1.00 72.00 379 LEU A N 1
ATOM 2864 C CA . LEU A 1 379 ? 25.505 -15.778 -26.464 1.00 72.00 379 LEU A CA 1
ATOM 2865 C C . LEU A 1 379 ? 26.251 -16.491 -25.322 1.00 72.00 379 LEU A C 1
ATOM 2867 O O . LEU A 1 379 ? 27.156 -17.284 -25.603 1.00 72.00 379 LEU A O 1
ATOM 2871 N N . SER A 1 380 ? 25.916 -16.244 -24.053 1.00 76.69 380 SER A N 1
ATOM 2872 C CA . SER A 1 380 ? 26.590 -16.856 -22.897 1.00 76.69 380 SER A CA 1
ATOM 2873 C C . SER A 1 380 ? 26.590 -18.397 -22.950 1.00 76.69 380 SER A C 1
ATOM 2875 O O . SER A 1 380 ? 27.672 -18.991 -22.833 1.00 76.69 380 SER A O 1
ATOM 2877 N N . PRO A 1 381 ? 25.467 -19.077 -23.278 1.00 74.00 381 PRO A N 1
ATOM 2878 C CA . PRO A 1 381 ? 25.457 -20.534 -23.447 1.00 74.00 381 PRO A CA 1
ATOM 2879 C C . PRO A 1 381 ? 26.404 -21.015 -24.557 1.00 74.00 381 PRO A C 1
ATOM 2881 O O . PRO A 1 381 ? 27.067 -22.044 -24.419 1.00 74.00 381 PRO A O 1
ATOM 2884 N N . LEU A 1 382 ? 26.537 -20.247 -25.646 1.00 66.88 382 LEU A N 1
ATOM 2885 C CA . LEU A 1 382 ? 27.453 -20.575 -26.746 1.00 66.88 382 LEU A CA 1
ATOM 2886 C C . LEU A 1 382 ? 28.917 -20.452 -26.329 1.00 66.88 382 LEU A C 1
ATOM 2888 O O . LEU A 1 382 ? 29.747 -21.250 -26.766 1.00 66.88 382 LEU A O 1
ATOM 2892 N N . ARG A 1 383 ? 29.248 -19.469 -25.485 1.00 68.62 383 ARG A N 1
ATOM 2893 C CA . ARG A 1 383 ? 30.602 -19.312 -24.934 1.00 68.62 383 ARG A CA 1
ATOM 2894 C C . ARG A 1 383 ? 30.951 -20.487 -24.025 1.00 68.62 383 ARG A C 1
ATOM 2896 O O . ARG A 1 383 ? 32.019 -21.070 -24.200 1.00 68.62 383 ARG A O 1
ATOM 2903 N N . ALA A 1 384 ? 30.031 -20.887 -23.146 1.00 70.00 384 ALA A N 1
ATOM 2904 C CA . ALA A 1 384 ? 30.196 -22.063 -22.295 1.00 70.00 384 ALA A CA 1
ATOM 2905 C C . ALA A 1 384 ? 30.409 -23.340 -23.131 1.00 70.00 384 ALA A C 1
ATOM 2907 O O . ALA A 1 384 ? 31.379 -24.069 -22.918 1.00 70.00 384 ALA A O 1
ATOM 2908 N N . MET A 1 385 ? 29.589 -23.560 -24.165 1.00 63.09 385 MET A N 1
ATOM 2909 C CA . MET A 1 385 ? 29.734 -24.713 -25.064 1.00 63.09 385 MET A CA 1
ATOM 2910 C C . MET A 1 385 ? 31.005 -24.663 -25.921 1.00 63.09 385 MET A C 1
ATOM 2912 O O . MET A 1 385 ? 31.625 -25.698 -26.156 1.00 63.09 385 MET A O 1
ATOM 2916 N N . SER A 1 386 ? 31.452 -23.482 -26.359 1.00 60.78 386 SER A N 1
ATOM 2917 C CA . SER A 1 386 ? 32.722 -23.342 -27.083 1.00 60.78 386 SER A CA 1
ATOM 2918 C C . SER A 1 386 ? 33.927 -23.701 -26.210 1.00 60.78 386 SER A C 1
ATOM 2920 O O . SER A 1 386 ? 34.926 -24.181 -26.750 1.00 60.78 386 SER A O 1
ATOM 2922 N N . CYS A 1 387 ? 33.861 -23.471 -24.896 1.00 60.56 387 CYS A N 1
ATOM 2923 C CA . CYS A 1 387 ? 34.894 -23.907 -23.957 1.00 60.56 387 CYS A CA 1
ATOM 2924 C C . CYS A 1 387 ? 34.900 -25.438 -23.802 1.00 60.56 387 CYS A C 1
ATOM 2926 O O . CYS A 1 387 ? 35.973 -26.035 -23.823 1.00 60.56 387 CYS A O 1
ATOM 2928 N N . VAL A 1 388 ? 33.724 -26.076 -23.759 1.00 56.22 388 VAL A N 1
ATOM 2929 C CA . VAL A 1 388 ? 33.576 -27.546 -23.683 1.00 56.22 388 VAL A CA 1
ATOM 2930 C C . VAL A 1 388 ? 33.976 -28.243 -24.994 1.00 56.22 388 VAL A C 1
ATOM 2932 O O . VAL A 1 388 ? 34.627 -29.284 -24.990 1.00 56.22 388 VAL A O 1
ATOM 2935 N N . SER A 1 389 ? 33.662 -27.660 -26.153 1.00 55.34 389 SER A N 1
ATOM 2936 C CA . SER A 1 389 ? 34.034 -28.235 -27.453 1.00 55.34 389 SER A CA 1
ATOM 2937 C C . SER A 1 389 ? 35.546 -28.211 -27.707 1.00 55.34 389 SER A C 1
ATOM 2939 O O . SER A 1 389 ? 36.054 -29.082 -28.412 1.00 55.34 389 SER A O 1
ATOM 2941 N N . ARG A 1 390 ? 36.289 -27.254 -27.132 1.00 54.28 390 ARG A N 1
ATOM 2942 C CA . ARG A 1 390 ? 37.758 -27.229 -27.246 1.00 54.28 390 ARG A CA 1
ATOM 2943 C C . ARG A 1 390 ? 38.434 -28.357 -26.477 1.00 54.28 390 ARG A C 1
ATOM 2945 O O . ARG A 1 390 ? 39.519 -28.769 -26.873 1.00 54.28 390 ARG A O 1
ATOM 2952 N N . THR A 1 391 ? 37.815 -28.848 -25.407 1.00 53.19 391 THR A N 1
ATOM 2953 C CA . THR A 1 391 ? 38.363 -29.948 -24.607 1.00 53.19 391 THR A CA 1
ATOM 2954 C C . THR A 1 391 ? 37.967 -31.325 -25.147 1.00 53.19 391 THR A C 1
ATOM 2956 O O . THR A 1 391 ? 38.683 -32.287 -24.890 1.00 53.19 391 THR A O 1
ATOM 2959 N N . HIS A 1 392 ? 36.915 -31.437 -25.972 1.00 48.62 392 HIS A N 1
ATOM 2960 C CA . HIS A 1 392 ? 36.478 -32.710 -26.561 1.00 48.62 392 HIS A CA 1
ATOM 2961 C C . HIS A 1 392 ? 36.235 -32.638 -28.082 1.00 48.62 392 HIS A C 1
ATOM 2963 O O . HIS A 1 392 ? 35.230 -32.105 -28.549 1.00 48.62 392 HIS A O 1
ATOM 2969 N N . ARG A 1 393 ? 37.107 -33.297 -28.867 1.00 53.12 393 ARG A N 1
ATOM 2970 C CA . ARG A 1 393 ? 37.023 -33.415 -30.346 1.00 53.12 393 ARG A CA 1
ATOM 2971 C C . ARG A 1 393 ? 35.749 -34.096 -30.884 1.00 53.12 393 ARG A C 1
ATOM 2973 O O . ARG A 1 393 ? 35.494 -34.015 -32.078 1.00 53.12 393 ARG A O 1
ATOM 2980 N N . VAL A 1 394 ? 34.958 -34.758 -30.039 1.00 51.31 394 VAL A N 1
ATOM 2981 C CA . VAL A 1 394 ? 33.834 -35.629 -30.450 1.00 51.31 394 VAL A CA 1
ATOM 2982 C C . VAL A 1 394 ? 32.508 -34.863 -30.647 1.00 51.31 394 VAL A C 1
ATOM 2984 O O . VAL A 1 394 ? 31.562 -35.399 -31.207 1.00 51.31 394 VAL A O 1
ATOM 2987 N N . PHE A 1 395 ? 32.422 -33.589 -30.253 1.00 49.91 395 PHE A N 1
ATOM 2988 C CA . PHE A 1 395 ? 31.143 -32.861 -30.169 1.00 49.91 395 PHE A CA 1
ATOM 2989 C C . PHE A 1 395 ? 30.753 -32.000 -31.390 1.00 49.91 395 PHE A C 1
ATOM 2991 O O . PHE A 1 395 ? 29.748 -31.292 -31.336 1.00 49.91 395 PHE A O 1
ATOM 2998 N N . SER A 1 396 ? 31.497 -32.029 -32.500 1.00 54.06 396 SER A N 1
ATOM 2999 C CA . SER A 1 396 ? 31.334 -31.022 -33.567 1.00 54.06 396 SER A CA 1
ATOM 3000 C C . SER A 1 396 ? 29.983 -31.050 -34.304 1.00 54.06 396 SER A C 1
ATOM 3002 O O . SER A 1 396 ? 29.529 -29.992 -34.732 1.00 54.06 396 SER A O 1
ATOM 3004 N N . GLN A 1 397 ? 29.312 -32.202 -34.426 1.00 54.72 397 GLN A N 1
ATOM 3005 C CA . GLN A 1 397 ? 28.031 -32.303 -35.151 1.00 54.72 397 GLN A CA 1
ATOM 3006 C C . GLN A 1 397 ? 26.791 -32.193 -34.246 1.00 54.72 397 GLN A C 1
ATOM 3008 O O . GLN A 1 397 ? 25.815 -31.552 -34.630 1.00 54.72 397 GLN A O 1
ATOM 3013 N N . SER A 1 398 ? 26.818 -32.734 -33.024 1.00 56.53 398 SER A N 1
ATOM 3014 C CA . SER A 1 398 ? 25.656 -32.688 -32.115 1.00 56.53 398 SER A CA 1
ATOM 3015 C C . SER A 1 398 ? 25.436 -31.313 -31.468 1.00 56.53 398 SER A C 1
ATOM 3017 O O . SER A 1 398 ? 24.303 -30.960 -31.145 1.00 56.53 398 SER A O 1
ATOM 3019 N N . VAL A 1 399 ? 26.488 -30.498 -31.319 1.00 56.03 399 VAL A N 1
ATOM 3020 C CA . VAL A 1 399 ? 26.388 -29.153 -30.720 1.00 56.03 399 VAL A CA 1
ATOM 3021 C C . VAL A 1 399 ? 25.629 -28.179 -31.623 1.00 56.03 399 VAL A C 1
ATOM 3023 O O . VAL A 1 399 ? 24.894 -27.343 -31.109 1.00 56.03 399 VAL A O 1
ATOM 3026 N N . ALA A 1 400 ? 25.722 -28.305 -32.951 1.00 55.12 400 ALA A N 1
ATOM 3027 C CA . ALA A 1 400 ? 24.979 -27.443 -33.876 1.00 55.12 400 ALA A CA 1
ATOM 3028 C C . ALA A 1 400 ? 23.452 -27.603 -33.723 1.00 55.12 400 ALA A C 1
ATOM 3030 O O . ALA A 1 400 ? 22.730 -26.608 -33.683 1.00 55.12 400 ALA A O 1
ATOM 3031 N N . GLY A 1 401 ? 22.967 -28.839 -33.540 1.00 60.66 401 GLY A N 1
ATOM 3032 C CA . GLY A 1 401 ? 21.550 -29.112 -33.265 1.00 60.66 401 GLY A CA 1
ATOM 3033 C C . GLY A 1 401 ? 21.090 -28.578 -31.903 1.00 60.66 401 GLY A C 1
ATOM 3034 O O . GLY A 1 401 ? 20.008 -28.006 -31.790 1.00 60.66 401 GLY A O 1
ATOM 3035 N N . TYR A 1 402 ? 21.943 -28.683 -30.879 1.00 58.97 402 TYR A N 1
ATOM 3036 C CA . TYR A 1 402 ? 21.643 -28.194 -29.529 1.00 58.97 402 TYR A CA 1
ATOM 3037 C C . TYR A 1 402 ? 21.612 -26.655 -29.458 1.00 58.97 402 TYR A C 1
ATOM 3039 O O . TYR A 1 402 ? 20.704 -26.073 -28.865 1.00 58.97 402 TYR A O 1
ATOM 3047 N N . VAL A 1 403 ? 22.541 -25.982 -30.147 1.00 57.38 403 VAL A N 1
ATOM 3048 C CA . VAL A 1 403 ? 22.563 -24.518 -30.330 1.00 57.38 403 VAL A CA 1
ATOM 3049 C C . VAL A 1 403 ? 21.309 -24.022 -31.050 1.00 57.38 403 VAL A C 1
ATOM 3051 O O . VAL A 1 403 ? 20.724 -23.019 -30.639 1.00 57.38 403 VAL A O 1
ATOM 3054 N N . GLY A 1 404 ? 20.871 -24.747 -32.084 1.00 60.03 404 GLY A N 1
ATOM 3055 C CA . GLY A 1 404 ? 19.624 -24.464 -32.789 1.00 60.03 404 GLY A CA 1
ATOM 3056 C C . GLY A 1 404 ? 18.413 -24.483 -31.855 1.00 60.03 404 GLY A C 1
ATOM 3057 O O . GLY A 1 404 ? 17.595 -23.572 -31.929 1.00 60.03 404 GLY A O 1
ATOM 3058 N N . SER A 1 405 ? 18.347 -25.456 -30.934 1.00 63.69 405 SER A N 1
ATOM 3059 C CA . SER A 1 405 ? 17.248 -25.592 -29.963 1.00 63.69 405 SER A CA 1
ATOM 3060 C C . SER A 1 405 ? 17.236 -24.517 -28.862 1.00 63.69 405 SER A C 1
ATOM 3062 O O . SER A 1 405 ? 16.166 -24.063 -28.466 1.00 63.69 405 SER A O 1
ATOM 3064 N N . PHE A 1 406 ? 18.404 -24.043 -28.412 1.00 61.22 406 PHE A N 1
ATOM 3065 C CA . PHE A 1 406 ? 18.509 -23.016 -27.361 1.00 61.22 406 PHE A CA 1
ATOM 3066 C C . PHE A 1 406 ? 18.086 -21.619 -27.829 1.00 61.22 406 PHE A C 1
ATOM 3068 O O . PHE A 1 406 ? 17.619 -20.815 -27.029 1.00 61.22 406 PHE A O 1
ATOM 3075 N N . LEU A 1 407 ? 18.231 -21.330 -29.123 1.00 59.50 407 LEU A N 1
ATOM 3076 C CA . LEU A 1 407 ? 17.856 -20.048 -29.728 1.00 59.50 407 LEU A CA 1
ATOM 3077 C C . LEU A 1 407 ? 16.452 -20.070 -30.359 1.00 59.50 407 LEU A C 1
ATOM 3079 O O . LEU A 1 407 ? 16.082 -19.122 -31.050 1.00 59.50 407 LEU A O 1
ATOM 3083 N N . VAL A 1 408 ? 15.660 -21.129 -30.129 1.00 63.47 408 VAL A N 1
ATOM 3084 C CA . VAL A 1 408 ? 14.236 -21.179 -30.526 1.00 63.47 408 VAL A CA 1
ATOM 3085 C C . VAL A 1 408 ? 13.435 -20.106 -29.786 1.00 63.47 408 VAL A C 1
ATOM 3087 O O . VAL A 1 408 ? 12.523 -19.508 -30.356 1.00 63.47 408 VAL A O 1
ATOM 3090 N N . HIS A 1 409 ? 13.828 -19.799 -28.550 1.00 67.00 409 HIS A N 1
ATOM 3091 C CA . HIS A 1 409 ? 13.261 -18.716 -27.762 1.00 67.00 409 HIS A CA 1
ATOM 3092 C C . HIS A 1 409 ? 14.292 -17.595 -27.646 1.00 67.00 409 HIS A C 1
ATOM 3094 O O . HIS A 1 409 ? 15.180 -17.633 -26.798 1.00 67.00 409 HIS A O 1
ATOM 3100 N N . VAL A 1 410 ? 14.196 -16.602 -28.538 1.00 65.69 410 VAL A N 1
ATOM 3101 C CA . VAL A 1 410 ? 14.925 -15.338 -28.369 1.00 65.69 410 VAL A CA 1
ATOM 3102 C C . VAL A 1 410 ? 14.518 -14.781 -26.999 1.00 65.69 410 VAL A C 1
ATOM 3104 O O . VAL A 1 410 ? 13.311 -14.675 -26.759 1.00 65.69 410 VAL A O 1
ATOM 3107 N N . PRO A 1 411 ? 15.469 -14.486 -26.093 1.00 67.81 411 PRO A N 1
ATOM 3108 C CA . PRO A 1 411 ? 15.133 -13.929 -24.789 1.00 67.81 411 PRO A CA 1
ATOM 3109 C C . PRO A 1 411 ? 14.303 -12.650 -24.960 1.00 67.81 411 PRO A C 1
ATOM 3111 O O . PRO A 1 411 ? 14.405 -12.002 -26.010 1.00 67.81 411 PRO A O 1
ATOM 3114 N N . PRO A 1 412 ? 13.476 -12.281 -23.964 1.00 75.62 412 PRO A N 1
ATOM 3115 C CA . PRO A 1 412 ? 12.755 -11.017 -24.001 1.00 75.62 412 PRO A CA 1
ATOM 3116 C C . PRO A 1 412 ? 13.750 -9.895 -24.298 1.00 75.62 412 PRO A C 1
ATOM 3118 O O . PRO A 1 412 ? 14.786 -9.764 -23.644 1.00 75.62 412 PRO A O 1
ATOM 3121 N N . LEU A 1 413 ? 13.478 -9.158 -25.370 1.00 80.25 413 LEU A N 1
ATOM 3122 C CA . LEU A 1 413 ? 14.386 -8.133 -25.856 1.00 80.25 413 LEU A CA 1
ATOM 3123 C C . LEU A 1 413 ? 14.317 -6.911 -24.927 1.00 80.25 413 LEU A C 1
ATOM 3125 O O . LEU A 1 413 ? 13.262 -6.643 -24.351 1.00 80.25 413 LEU A O 1
ATOM 3129 N N . PRO A 1 414 ? 15.426 -6.174 -24.754 1.00 76.94 414 PRO A N 1
ATOM 3130 C CA . PRO A 1 414 ? 15.571 -5.212 -23.665 1.00 76.94 414 PRO A CA 1
ATOM 3131 C C . PRO A 1 414 ? 14.800 -3.907 -23.887 1.00 76.94 414 PRO A C 1
ATOM 3133 O O . PRO A 1 414 ? 14.757 -3.076 -22.983 1.00 76.94 414 PRO A O 1
ATOM 3136 N N . PHE A 1 415 ? 14.237 -3.689 -25.080 1.00 82.38 415 PHE A N 1
ATOM 3137 C CA . PHE A 1 415 ? 13.514 -2.464 -25.396 1.00 82.38 415 PHE A CA 1
ATOM 3138 C C . PHE A 1 415 ? 12.009 -2.677 -25.323 1.00 82.38 415 PHE A C 1
ATOM 3140 O O . PHE A 1 415 ? 11.485 -3.731 -25.683 1.00 82.38 415 PHE A O 1
ATOM 3147 N N . SER A 1 416 ? 11.297 -1.647 -24.880 1.00 81.88 416 SER A N 1
ATOM 3148 C CA . SER A 1 416 ? 9.844 -1.703 -24.781 1.00 81.88 416 SER A CA 1
ATOM 3149 C C . SER A 1 416 ? 9.196 -1.818 -26.168 1.00 81.88 416 SER A C 1
ATOM 3151 O O . SER A 1 416 ? 9.493 -1.009 -27.048 1.00 81.88 416 SER A O 1
ATOM 3153 N N . PRO A 1 417 ? 8.268 -2.765 -26.391 1.00 84.19 417 PRO A N 1
ATOM 3154 C CA . PRO A 1 417 ? 7.524 -2.863 -27.646 1.00 84.19 417 PRO A CA 1
ATOM 3155 C C . PRO A 1 417 ? 6.458 -1.765 -27.796 1.00 84.19 417 PRO A C 1
ATOM 3157 O O . PRO A 1 417 ? 5.764 -1.728 -28.807 1.00 84.19 417 PRO A O 1
ATOM 3160 N N . ARG A 1 418 ? 6.297 -0.885 -26.800 1.00 79.94 418 ARG A N 1
ATOM 3161 C CA . ARG A 1 418 ? 5.291 0.185 -26.806 1.00 79.94 418 ARG A CA 1
ATOM 3162 C C . ARG A 1 418 ? 5.650 1.340 -27.735 1.00 79.94 418 ARG A C 1
ATOM 3164 O O . ARG A 1 418 ? 4.761 2.012 -28.244 1.00 79.94 418 ARG A O 1
ATOM 3171 N N . THR A 1 419 ? 6.941 1.569 -27.970 1.00 80.69 419 THR A N 1
ATOM 3172 C CA . THR A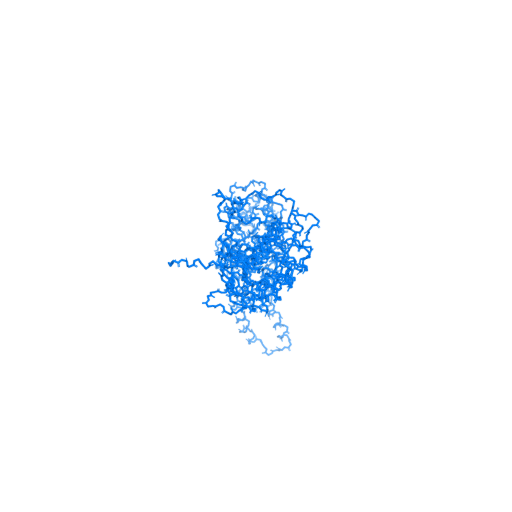 1 419 ? 7.419 2.670 -28.814 1.00 80.69 419 THR A CA 1
ATOM 3173 C C . THR A 1 419 ? 7.881 2.151 -30.169 1.00 80.69 419 THR A C 1
ATOM 3175 O O . THR A 1 419 ? 8.356 1.021 -30.297 1.00 80.69 419 THR A O 1
ATOM 3178 N N . THR A 1 420 ? 7.771 2.976 -31.211 1.00 80.44 420 THR A N 1
ATOM 3179 C CA . THR A 1 420 ? 8.309 2.634 -32.540 1.00 80.44 420 THR A CA 1
ATOM 3180 C C . THR A 1 420 ? 9.821 2.415 -32.488 1.00 80.44 420 THR A C 1
ATOM 3182 O O . THR A 1 420 ? 10.303 1.430 -33.041 1.00 80.44 420 THR A O 1
ATOM 3185 N N . LEU A 1 421 ? 10.568 3.250 -31.751 1.00 80.88 421 LEU A N 1
ATOM 3186 C CA . LEU A 1 421 ? 12.005 3.040 -31.545 1.00 80.88 421 LEU A CA 1
ATOM 3187 C C . LEU A 1 421 ? 12.280 1.672 -30.907 1.00 80.88 421 LEU A C 1
ATOM 3189 O O . LEU A 1 421 ? 13.126 0.927 -31.395 1.00 80.88 421 LEU A O 1
ATOM 3193 N N . GLY A 1 422 ? 11.576 1.331 -29.825 1.00 82.06 422 GLY A N 1
ATOM 3194 C CA . GLY A 1 422 ? 11.787 0.067 -29.129 1.00 82.06 422 GLY A CA 1
ATOM 3195 C C . GLY A 1 422 ? 11.423 -1.145 -29.988 1.00 82.06 422 GLY A C 1
ATOM 3196 O O . GLY A 1 422 ? 12.193 -2.105 -30.034 1.00 82.06 422 GLY A O 1
ATOM 3197 N N . ARG A 1 423 ? 10.329 -1.077 -30.761 1.00 84.88 423 ARG A N 1
ATOM 3198 C CA . ARG A 1 423 ? 9.968 -2.102 -31.758 1.00 84.88 423 ARG A CA 1
ATOM 3199 C C . ARG A 1 423 ? 11.043 -2.264 -32.830 1.00 84.88 423 ARG A C 1
ATOM 3201 O O . ARG A 1 423 ? 11.483 -3.387 -33.063 1.00 84.88 423 ARG A O 1
ATOM 3208 N N . ASN A 1 424 ? 11.538 -1.169 -33.401 1.00 81.50 424 ASN A N 1
ATOM 3209 C CA . ASN A 1 424 ? 12.580 -1.212 -34.427 1.00 81.50 424 ASN A CA 1
ATOM 3210 C C . ASN A 1 424 ? 13.926 -1.716 -33.878 1.00 81.50 424 ASN A C 1
ATOM 3212 O O . ASN A 1 424 ? 14.591 -2.528 -34.524 1.00 81.50 424 ASN A O 1
ATOM 3216 N N . LEU A 1 425 ? 14.315 -1.317 -32.661 1.00 80.44 425 LEU A N 1
ATOM 3217 C CA . LEU A 1 425 ? 15.509 -1.842 -31.985 1.00 80.44 425 LEU A CA 1
ATOM 3218 C C . LEU A 1 425 ? 15.382 -3.340 -31.687 1.00 80.44 425 LEU A C 1
ATOM 3220 O O . LEU A 1 425 ? 16.332 -4.095 -31.900 1.00 80.44 425 LEU A O 1
ATOM 3224 N N . ASN A 1 426 ? 14.211 -3.784 -31.233 1.00 83.56 426 ASN A N 1
ATOM 3225 C CA . ASN A 1 426 ? 13.930 -5.195 -31.003 1.00 83.56 426 ASN A CA 1
ATOM 3226 C C . ASN A 1 426 ? 13.960 -5.998 -32.312 1.00 83.56 426 ASN A C 1
ATOM 3228 O O . ASN A 1 426 ? 14.580 -7.061 -32.363 1.00 83.56 426 ASN A O 1
ATOM 3232 N N . ALA A 1 427 ? 13.355 -5.487 -33.386 1.00 82.75 427 ALA A N 1
ATOM 3233 C CA . ALA A 1 427 ? 13.388 -6.109 -34.708 1.00 82.75 427 ALA A CA 1
ATOM 3234 C C . ALA A 1 427 ? 14.831 -6.242 -35.229 1.00 82.75 427 ALA A C 1
ATOM 3236 O O . ALA A 1 427 ? 15.241 -7.327 -35.654 1.00 82.75 427 ALA A O 1
ATOM 3237 N N . ALA A 1 428 ? 15.635 -5.179 -35.099 1.00 79.94 428 ALA A N 1
ATOM 3238 C CA . ALA A 1 428 ? 17.061 -5.196 -35.419 1.00 79.94 428 ALA A CA 1
ATOM 3239 C C . ALA A 1 428 ? 17.805 -6.273 -34.620 1.00 79.94 428 ALA A C 1
ATOM 3241 O O . ALA A 1 428 ? 18.448 -7.149 -35.198 1.00 79.94 428 ALA A O 1
ATOM 3242 N N . LEU A 1 429 ? 17.695 -6.244 -33.288 1.00 78.75 429 LEU A N 1
ATOM 3243 C CA . LEU A 1 429 ? 18.357 -7.203 -32.405 1.00 78.75 429 LEU A CA 1
ATOM 3244 C C . LEU A 1 429 ? 17.988 -8.641 -32.754 1.00 78.75 429 LEU A C 1
ATOM 3246 O O . LEU A 1 429 ? 18.870 -9.489 -32.888 1.00 78.75 429 LEU A O 1
ATOM 3250 N N . ARG A 1 430 ? 16.696 -8.913 -32.948 1.00 81.94 430 ARG A N 1
ATOM 3251 C CA . ARG A 1 430 ? 16.202 -10.238 -33.320 1.00 81.94 430 ARG A CA 1
ATOM 3252 C C . ARG A 1 430 ? 16.823 -10.714 -34.627 1.00 81.94 430 ARG A C 1
ATOM 3254 O O . ARG A 1 430 ? 17.309 -11.841 -34.688 1.00 81.94 430 ARG A O 1
ATOM 3261 N N . PHE A 1 431 ? 16.853 -9.854 -35.642 1.00 81.56 431 PHE A N 1
ATOM 3262 C CA . PHE A 1 431 ? 17.485 -10.148 -36.925 1.00 81.56 431 PHE A CA 1
ATOM 3263 C C . PHE A 1 431 ? 18.967 -10.510 -36.762 1.00 81.56 431 PHE A C 1
ATOM 3265 O O . PHE A 1 431 ? 19.403 -11.551 -37.257 1.00 81.56 431 PHE A O 1
ATOM 3272 N N . PHE A 1 432 ? 19.735 -9.714 -36.012 1.00 75.19 432 PHE A N 1
ATOM 3273 C CA . PHE A 1 432 ? 21.159 -9.982 -35.792 1.00 75.19 432 PHE A CA 1
ATOM 3274 C C . PHE A 1 432 ? 21.411 -11.244 -34.957 1.00 75.19 432 PHE A C 1
ATOM 3276 O O . PHE A 1 432 ? 22.334 -11.996 -35.266 1.00 75.19 432 PHE A O 1
ATOM 3283 N N . LEU A 1 433 ? 20.588 -11.523 -33.943 1.00 73.25 433 LEU A N 1
ATOM 3284 C CA . LEU A 1 433 ? 20.697 -12.740 -33.131 1.00 73.25 433 LEU A CA 1
ATOM 3285 C C . LEU A 1 433 ? 20.399 -14.003 -33.952 1.00 73.25 433 LEU A C 1
ATOM 3287 O O . LEU A 1 433 ? 21.149 -14.977 -33.872 1.00 73.25 433 LEU A O 1
ATOM 3291 N N . LEU A 1 434 ? 19.355 -13.978 -34.788 1.00 76.12 434 LEU A N 1
ATOM 3292 C CA . LEU A 1 434 ? 19.037 -15.079 -35.705 1.00 76.12 434 LEU A CA 1
ATOM 3293 C C . LEU A 1 434 ? 20.155 -15.292 -36.732 1.00 76.12 434 LEU A C 1
ATOM 3295 O O . LEU A 1 434 ? 20.544 -16.421 -37.008 1.00 76.12 434 LEU A O 1
ATOM 3299 N N . ARG A 1 435 ? 20.754 -14.215 -37.242 1.00 73.62 435 ARG A N 1
ATOM 3300 C CA . ARG A 1 435 ? 21.895 -14.315 -38.160 1.00 73.62 435 ARG A CA 1
ATOM 3301 C C . ARG A 1 435 ? 23.152 -14.853 -37.489 1.00 73.62 435 ARG A C 1
ATOM 3303 O O . ARG A 1 435 ? 23.847 -15.679 -38.072 1.00 73.62 435 ARG A O 1
ATOM 3310 N N . ALA A 1 436 ? 23.429 -14.440 -36.258 1.00 68.44 436 ALA A N 1
ATOM 3311 C CA . ALA A 1 436 ? 24.540 -14.972 -35.480 1.00 68.44 436 ALA A CA 1
ATOM 3312 C C . ALA A 1 436 ? 24.376 -16.463 -35.152 1.00 68.44 436 ALA A C 1
ATOM 3314 O O . ALA A 1 436 ? 25.380 -17.167 -35.030 1.00 68.44 436 ALA A O 1
ATOM 3315 N N . ARG A 1 437 ? 23.132 -16.946 -35.030 1.00 68.12 437 ARG A N 1
ATOM 3316 C CA . ARG A 1 437 ? 22.815 -18.377 -34.928 1.00 68.12 437 ARG A CA 1
ATOM 3317 C C . ARG A 1 437 ? 23.190 -19.124 -36.204 1.00 68.12 437 ARG A C 1
ATOM 3319 O O . ARG A 1 437 ? 23.812 -20.178 -36.123 1.00 68.12 437 ARG A O 1
ATOM 3326 N N . ASP A 1 438 ? 22.807 -18.572 -37.352 1.00 68.00 438 ASP A N 1
ATOM 3327 C CA . ASP A 1 438 ? 22.946 -19.228 -38.655 1.00 68.00 438 ASP A CA 1
ATOM 3328 C C . ASP A 1 438 ? 24.377 -19.101 -39.231 1.00 68.00 438 ASP A C 1
ATOM 3330 O O . ASP A 1 438 ? 24.753 -19.817 -40.159 1.00 68.00 438 ASP A O 1
ATOM 3334 N N . ALA A 1 439 ? 25.207 -18.217 -38.667 1.00 67.44 439 ALA A N 1
ATOM 3335 C CA . ALA A 1 439 ? 26.601 -18.024 -39.056 1.00 67.44 439 ALA A CA 1
ATOM 3336 C C . ALA A 1 439 ? 27.492 -19.218 -38.651 1.00 67.44 439 ALA A C 1
ATOM 3338 O O . ALA A 1 439 ? 27.741 -19.477 -37.469 1.00 67.44 439 ALA A O 1
ATOM 3339 N N . ALA A 1 440 ? 28.017 -19.920 -39.659 1.00 53.28 440 ALA A N 1
ATOM 3340 C CA . ALA A 1 440 ? 28.725 -21.188 -39.500 1.00 53.28 440 ALA A CA 1
ATOM 3341 C C . ALA A 1 440 ? 30.065 -21.073 -38.747 1.00 53.28 440 ALA A C 1
ATOM 3343 O O . ALA A 1 440 ? 30.400 -21.952 -37.948 1.00 53.28 440 ALA A O 1
ATOM 3344 N N . SER A 1 441 ? 30.848 -20.005 -38.958 1.00 61.34 441 SER A N 1
ATOM 3345 C CA . SER A 1 441 ? 32.176 -19.879 -38.347 1.00 61.34 441 SER A CA 1
ATOM 3346 C C . SER A 1 441 ? 32.225 -18.902 -37.164 1.00 61.34 441 SER A C 1
ATOM 3348 O O . SER A 1 441 ? 31.382 -18.025 -36.966 1.00 61.34 441 SER A O 1
ATOM 3350 N N . ARG A 1 442 ? 33.241 -19.063 -36.305 1.00 60.28 442 ARG A N 1
ATOM 3351 C CA . ARG A 1 442 ? 33.539 -18.089 -35.241 1.00 60.28 442 ARG A CA 1
ATOM 3352 C C . ARG A 1 442 ? 33.949 -16.734 -35.826 1.00 60.28 442 ARG A C 1
ATOM 3354 O O . ARG A 1 442 ? 33.636 -15.725 -35.207 1.00 60.28 442 ARG A O 1
ATOM 3361 N N . ALA A 1 443 ? 34.623 -16.726 -36.978 1.00 62.38 443 ALA A N 1
ATOM 3362 C CA . ALA A 1 443 ? 35.032 -15.508 -37.668 1.00 62.38 443 ALA A CA 1
ATOM 3363 C C . ALA A 1 443 ? 33.812 -14.739 -38.190 1.00 62.38 443 ALA A C 1
ATOM 3365 O O . ALA A 1 443 ? 33.732 -13.547 -37.936 1.00 62.38 443 ALA A O 1
ATOM 3366 N N . ASP A 1 444 ? 32.817 -15.420 -38.767 1.00 62.28 444 ASP A N 1
ATOM 3367 C CA . ASP A 1 444 ? 31.572 -14.792 -39.245 1.00 62.28 444 ASP A CA 1
ATOM 3368 C C . ASP A 1 444 ? 30.762 -14.203 -38.088 1.00 62.28 444 ASP A C 1
ATOM 3370 O O . ASP A 1 444 ? 30.266 -13.082 -38.162 1.00 62.28 444 ASP A O 1
ATOM 3374 N N . ARG A 1 445 ? 30.682 -14.931 -36.966 1.00 62.53 445 ARG A N 1
ATOM 3375 C CA . ARG A 1 445 ? 30.046 -14.432 -35.738 1.00 62.53 445 ARG A CA 1
ATOM 3376 C C . ARG A 1 445 ? 30.799 -13.239 -35.166 1.00 62.53 445 ARG A C 1
ATOM 3378 O O . ARG A 1 445 ? 30.185 -12.240 -34.821 1.00 62.53 445 ARG A O 1
ATOM 3385 N N . GLN A 1 446 ? 32.125 -13.313 -35.079 1.00 60.38 446 GLN A N 1
ATOM 3386 C CA . GLN A 1 446 ? 32.931 -12.172 -34.655 1.00 60.38 446 GLN A CA 1
ATOM 3387 C C . GLN A 1 446 ? 32.773 -11.003 -35.626 1.00 60.38 446 GLN A C 1
ATOM 3389 O O . GLN A 1 446 ? 32.639 -9.889 -35.161 1.00 60.38 446 GLN A O 1
ATOM 3394 N N . GLN A 1 447 ? 32.681 -11.221 -36.934 1.00 60.94 447 GLN A N 1
ATOM 3395 C CA . GLN A 1 447 ? 32.490 -10.165 -37.924 1.00 60.94 447 GLN A CA 1
ATOM 3396 C C . GLN A 1 447 ? 31.106 -9.504 -37.824 1.00 60.94 447 GLN A C 1
ATOM 3398 O O . GLN A 1 447 ? 31.029 -8.281 -37.900 1.00 60.94 447 GLN A O 1
ATOM 3403 N N . LEU A 1 448 ? 30.045 -10.276 -37.554 1.00 62.22 448 LEU A N 1
ATOM 3404 C CA . LEU A 1 448 ? 28.696 -9.761 -37.269 1.00 62.22 448 LEU A CA 1
ATOM 3405 C C . LEU A 1 448 ? 28.657 -8.820 -36.047 1.00 62.22 448 LEU A C 1
ATOM 3407 O O . LEU A 1 448 ? 27.816 -7.922 -36.002 1.00 62.22 448 LEU A O 1
ATOM 3411 N N . PHE A 1 449 ? 29.559 -9.010 -35.072 1.00 56.47 449 PHE A N 1
ATOM 3412 C CA . PHE A 1 449 ? 29.577 -8.258 -33.807 1.00 56.47 449 PHE A CA 1
ATOM 3413 C C . PHE A 1 449 ? 30.755 -7.276 -33.625 1.00 56.47 449 PHE A C 1
ATOM 3415 O O . PHE A 1 449 ? 30.636 -6.358 -32.819 1.00 56.47 449 PHE A O 1
ATOM 3422 N N . ALA A 1 450 ? 31.897 -7.456 -34.304 1.00 50.66 450 ALA A N 1
ATOM 3423 C CA . ALA A 1 450 ? 33.177 -6.820 -33.950 1.00 50.66 450 ALA A CA 1
ATOM 3424 C C . ALA A 1 450 ? 33.606 -5.633 -34.829 1.00 50.66 450 ALA A C 1
ATOM 3426 O O . ALA A 1 450 ? 34.467 -4.872 -34.389 1.00 50.66 450 ALA A O 1
ATOM 3427 N N . HIS A 1 451 ? 33.058 -5.427 -36.032 1.00 46.34 451 HIS A N 1
ATOM 3428 C CA . HIS A 1 451 ? 33.582 -4.390 -36.930 1.00 46.34 451 HIS A CA 1
ATOM 3429 C C . HIS A 1 451 ? 32.738 -3.117 -37.006 1.00 46.34 451 HIS A C 1
ATOM 3431 O O . HIS A 1 451 ? 31.722 -3.039 -37.682 1.00 46.34 451 HIS A O 1
ATOM 3437 N N . THR A 1 452 ? 33.281 -2.077 -36.372 1.00 35.16 452 THR A N 1
ATOM 3438 C CA . THR A 1 452 ? 33.584 -0.801 -37.027 1.00 35.16 452 THR A CA 1
ATOM 3439 C C . THR A 1 452 ? 34.462 -0.986 -38.282 1.00 35.16 452 THR A C 1
ATOM 3441 O O . THR A 1 452 ? 35.573 -1.508 -38.172 1.00 35.16 452 THR A O 1
ATOM 3444 N N . CYS A 1 453 ? 33.949 -0.461 -39.407 1.00 29.36 453 CYS A N 1
ATOM 3445 C CA . CYS A 1 453 ? 34.599 0.208 -40.554 1.00 29.36 453 CYS A CA 1
ATOM 3446 C C . CYS A 1 453 ? 35.046 -0.524 -41.863 1.00 29.36 453 CYS A C 1
ATOM 3448 O O . CYS A 1 453 ? 35.810 -1.489 -41.834 1.00 29.36 453 CYS A O 1
ATOM 3450 N N . PHE A 1 454 ? 34.713 0.183 -42.975 1.00 34.34 454 PHE A N 1
ATOM 3451 C CA . PHE A 1 454 ? 35.397 0.436 -44.284 1.00 34.34 454 PHE A CA 1
ATOM 3452 C C . PHE A 1 454 ? 35.047 -0.447 -45.513 1.00 34.34 454 PHE A C 1
ATOM 3454 O O . PHE A 1 454 ? 34.896 -1.651 -45.317 1.00 34.34 454 PHE A O 1
ATOM 3461 N N . PRO A 1 455 ? 35.033 0.054 -46.787 1.00 29.52 455 PRO A N 1
ATOM 3462 C CA . PRO A 1 455 ? 35.192 1.414 -47.361 1.00 29.52 455 PRO A CA 1
ATOM 3463 C C . PRO A 1 455 ? 33.953 1.929 -48.163 1.00 29.52 455 PRO A C 1
ATOM 3465 O O . PRO A 1 455 ? 33.013 1.185 -48.423 1.00 29.52 455 PRO A O 1
ATOM 3468 N N . MET A 1 456 ? 33.959 3.211 -48.562 1.00 29.77 456 MET A N 1
ATOM 3469 C CA . MET A 1 456 ? 32.998 3.820 -49.511 1.00 29.77 456 MET A CA 1
ATOM 3470 C C . MET A 1 456 ? 33.220 3.317 -50.953 1.00 29.77 456 MET A C 1
ATOM 3472 O O . MET A 1 456 ? 34.356 2.967 -51.288 1.00 29.77 456 MET A O 1
ATOM 3476 N N . PRO A 1 457 ? 32.194 3.332 -51.829 1.00 31.84 457 PRO A N 1
ATOM 3477 C CA . PRO A 1 457 ? 32.413 3.133 -53.257 1.00 31.84 457 PRO A CA 1
ATOM 3478 C C . PRO A 1 457 ? 33.289 4.272 -53.809 1.00 31.84 457 PRO A C 1
ATOM 3480 O O . PRO A 1 457 ? 33.164 5.408 -53.339 1.00 31.84 457 PRO A O 1
ATOM 3483 N N . PRO A 1 458 ? 34.150 4.029 -54.815 1.00 33.38 458 PRO A N 1
ATOM 3484 C CA . PRO A 1 458 ? 34.622 5.127 -55.643 1.00 33.38 458 PRO A CA 1
ATOM 3485 C C . PRO A 1 458 ? 33.380 5.807 -56.220 1.00 33.38 458 PRO A C 1
ATOM 3487 O O . PRO A 1 458 ? 32.523 5.147 -56.813 1.00 33.38 458 PRO A O 1
ATOM 3490 N N . SER A 1 459 ? 33.248 7.111 -55.989 1.00 34.31 459 SER A N 1
ATOM 3491 C CA . SER A 1 459 ? 32.242 7.918 -56.658 1.00 34.31 459 SER A CA 1
ATOM 3492 C C . SER A 1 459 ? 32.353 7.649 -58.154 1.00 34.31 459 SER A C 1
ATOM 3494 O O . SER A 1 459 ? 33.414 7.799 -58.762 1.00 34.31 459 SER A O 1
ATOM 3496 N N . THR A 1 460 ? 31.258 7.208 -58.763 1.00 36.31 460 THR A N 1
ATOM 3497 C CA . THR A 1 460 ? 31.129 7.202 -60.214 1.00 36.31 460 THR A CA 1
ATOM 3498 C C . THR A 1 460 ? 31.060 8.656 -60.661 1.00 36.31 460 THR A C 1
ATOM 3500 O O . THR A 1 460 ? 29.982 9.197 -60.895 1.00 36.31 460 THR A O 1
ATOM 3503 N N . HIS A 1 461 ? 32.215 9.311 -60.764 1.00 38.19 461 HIS A N 1
ATOM 3504 C CA . HIS A 1 461 ? 32.355 10.340 -61.773 1.00 38.19 461 HIS A CA 1
ATOM 3505 C C . HIS A 1 461 ? 32.223 9.635 -63.128 1.00 38.19 461 HIS A C 1
ATOM 3507 O O . HIS A 1 461 ? 32.946 8.665 -63.377 1.00 38.19 461 HIS A O 1
ATOM 3513 N N . PRO A 1 462 ? 31.286 10.054 -63.993 1.00 42.97 462 PRO A N 1
ATOM 3514 C CA . PRO A 1 462 ? 31.253 9.553 -65.353 1.00 42.97 462 PRO A CA 1
ATOM 3515 C C . PRO A 1 462 ? 32.563 9.969 -66.022 1.00 42.97 462 PRO A C 1
ATOM 3517 O O . PRO A 1 462 ? 32.959 11.135 -65.971 1.00 42.97 462 PRO A O 1
ATOM 3520 N N . GLY A 1 463 ? 33.260 8.981 -66.576 1.00 38.22 463 GLY A N 1
ATOM 3521 C CA . GLY A 1 463 ? 34.538 9.173 -67.236 1.00 38.22 463 GLY A CA 1
ATOM 3522 C C . GLY A 1 463 ? 34.459 10.157 -68.399 1.00 38.22 463 GLY A C 1
ATOM 3523 O O . GLY A 1 463 ? 33.448 10.265 -69.094 1.00 38.22 463 GLY A O 1
ATOM 3524 N N . GLY A 1 464 ? 35.582 10.828 -68.630 1.00 40.81 464 GLY A N 1
ATOM 3525 C CA . GLY A 1 464 ? 35.899 11.475 -69.891 1.00 40.81 464 GLY A CA 1
ATOM 3526 C C . GLY A 1 464 ? 37.387 11.302 -70.190 1.00 40.81 464 GLY A C 1
ATOM 3527 O O . GLY A 1 464 ? 38.210 11.726 -69.385 1.00 40.81 464 GLY A O 1
ATOM 3528 N N . GLY A 1 465 ? 37.686 10.698 -71.346 1.00 45.25 465 GLY A N 1
ATOM 3529 C CA . GLY A 1 465 ? 38.984 10.716 -72.041 1.00 45.25 465 GLY A CA 1
ATOM 3530 C C . GLY A 1 465 ? 39.987 9.672 -71.548 1.00 45.25 465 GLY A C 1
ATOM 3531 O O . GLY A 1 465 ? 40.581 9.837 -70.492 1.00 45.25 465 GLY A O 1
ATOM 3532 N N . GLU A 1 466 ? 40.067 8.498 -72.176 1.00 51.78 466 GLU A N 1
ATOM 3533 C CA . GLU A 1 466 ? 40.894 8.195 -73.366 1.00 51.78 466 GLU A CA 1
ATOM 3534 C C . GLU A 1 466 ? 42.403 8.321 -73.112 1.00 51.78 466 GLU A C 1
ATOM 3536 O O . GLU A 1 466 ? 42.953 9.409 -72.965 1.00 51.78 466 GLU A O 1
ATOM 3541 N N . GLY A 1 467 ? 43.066 7.165 -73.098 1.00 45.12 467 GLY A N 1
ATOM 3542 C CA . GLY A 1 467 ? 44.513 7.022 -73.029 1.00 45.12 467 GLY A CA 1
ATOM 3543 C C . GLY A 1 467 ? 44.884 5.553 -73.187 1.00 45.12 467 GLY A C 1
ATOM 3544 O O . GLY A 1 467 ? 44.946 4.818 -72.206 1.00 45.12 467 GLY A O 1
ATOM 3545 N N . GLU A 1 468 ? 45.051 5.130 -74.439 1.00 53.47 468 GLU A N 1
ATOM 3546 C CA . GLU A 1 468 ? 45.522 3.805 -74.837 1.00 53.47 468 GLU A CA 1
ATOM 3547 C C . GLU A 1 468 ? 46.910 3.516 -74.250 1.00 53.47 468 GLU A C 1
ATOM 3549 O O . GLU A 1 468 ? 47.833 4.327 -74.338 1.00 53.47 468 GLU A O 1
ATOM 3554 N N . GLY A 1 469 ? 47.055 2.330 -73.668 1.00 48.16 469 GLY A N 1
ATOM 3555 C CA . GLY A 1 469 ? 48.322 1.801 -73.190 1.00 48.16 469 GLY A CA 1
ATOM 3556 C C . GLY A 1 469 ? 48.228 0.287 -73.124 1.00 48.16 469 GLY A C 1
ATOM 3557 O O . GLY A 1 469 ? 47.784 -0.267 -72.121 1.00 48.16 469 GLY A O 1
ATOM 3558 N N . GLU A 1 470 ? 48.605 -0.368 -74.219 1.00 55.31 470 GLU A N 1
ATOM 3559 C CA . GLU A 1 470 ? 48.782 -1.815 -74.292 1.00 55.31 470 GLU A CA 1
ATOM 3560 C C . GLU A 1 470 ? 49.873 -2.247 -73.304 1.00 55.31 470 GLU A C 1
ATOM 3562 O O . GLU A 1 470 ? 51.037 -1.859 -73.407 1.00 55.31 470 GLU A O 1
ATOM 3567 N N . GLY A 1 471 ? 49.475 -3.050 -72.324 1.00 48.06 471 GLY A N 1
ATOM 3568 C CA . GLY A 1 471 ? 50.360 -3.659 -71.346 1.00 48.06 471 GLY A CA 1
ATOM 3569 C C . GLY A 1 471 ? 49.759 -4.976 -70.892 1.00 48.06 471 GLY A C 1
ATOM 3570 O O . GLY A 1 471 ? 49.038 -5.026 -69.898 1.00 48.06 471 GLY A O 1
ATOM 3571 N N . GLU A 1 472 ? 50.037 -6.037 -71.647 1.00 52.25 472 GLU A N 1
ATOM 3572 C CA . GLU A 1 472 ? 49.772 -7.414 -71.242 1.00 52.25 472 GLU A CA 1
ATOM 3573 C C . GLU A 1 472 ? 50.610 -7.739 -69.999 1.00 52.25 472 GLU A C 1
ATOM 3575 O O . GLU A 1 472 ? 51.821 -7.946 -70.055 1.00 52.25 472 GLU A O 1
ATOM 3580 N N . GLY A 1 473 ? 49.944 -7.751 -68.849 1.00 46.47 473 GLY A N 1
ATOM 3581 C CA . GLY A 1 473 ? 50.482 -8.234 -67.590 1.00 46.47 473 GLY A CA 1
ATOM 3582 C C . GLY A 1 473 ? 49.409 -9.037 -66.878 1.00 46.47 473 GLY A C 1
ATOM 3583 O O . GLY A 1 473 ? 48.573 -8.472 -66.175 1.00 46.47 473 GLY A O 1
ATOM 3584 N N . GLU A 1 474 ? 49.437 -10.359 -67.058 1.00 50.50 474 GLU A N 1
ATOM 3585 C CA . GLU A 1 474 ? 48.703 -11.325 -66.241 1.00 50.50 474 GLU A CA 1
ATOM 3586 C C . GLU A 1 474 ? 49.186 -11.241 -64.785 1.00 50.50 474 GLU A C 1
ATOM 3588 O O . GLU A 1 474 ? 50.062 -11.971 -64.327 1.00 50.50 474 GLU A O 1
ATOM 3593 N N . GLY A 1 475 ? 48.611 -10.306 -64.039 1.00 41.47 475 GLY A N 1
ATOM 3594 C CA . GLY A 1 475 ? 48.659 -10.258 -62.590 1.00 41.47 475 GLY A CA 1
ATOM 3595 C C . GLY A 1 475 ? 47.246 -10.440 -62.073 1.00 41.47 475 GLY A C 1
ATOM 3596 O O . GLY A 1 475 ? 46.478 -9.483 -62.043 1.00 41.47 475 GLY A O 1
ATOM 3597 N N . GLY A 1 476 ? 46.901 -11.666 -61.670 1.00 42.12 476 GLY A N 1
ATOM 3598 C CA . GLY A 1 476 ? 45.662 -12.005 -60.968 1.00 42.12 476 GLY A CA 1
ATOM 3599 C C . GLY A 1 476 ? 45.582 -11.315 -59.604 1.00 42.12 476 GLY A C 1
ATOM 3600 O O . GLY A 1 476 ? 45.726 -11.944 -58.560 1.00 42.12 476 GLY A O 1
ATOM 3601 N N . GLY A 1 477 ? 45.372 -10.003 -59.614 1.00 37.06 477 GLY A N 1
ATOM 3602 C CA . GLY A 1 477 ? 44.997 -9.213 -58.460 1.00 37.06 477 GLY A CA 1
ATOM 3603 C C . GLY A 1 477 ? 43.509 -9.393 -58.237 1.00 37.06 477 GLY A C 1
ATOM 3604 O O . GLY A 1 477 ? 42.691 -8.747 -58.884 1.00 37.06 477 GLY A O 1
ATOM 3605 N N . GLN A 1 478 ? 43.161 -10.290 -57.320 1.00 40.78 478 GLN A N 1
ATOM 3606 C CA . GLN A 1 478 ? 41.823 -10.439 -56.767 1.00 40.78 478 GLN A CA 1
ATOM 3607 C C . GLN A 1 478 ? 41.469 -9.154 -55.994 1.00 40.78 478 GLN A C 1
ATOM 3609 O O . GLN A 1 478 ? 41.516 -9.103 -54.766 1.00 40.78 478 GLN A O 1
ATOM 3614 N N . ALA A 1 479 ? 41.156 -8.082 -56.723 1.00 36.88 479 ALA A N 1
ATOM 3615 C CA . ALA A 1 479 ? 40.567 -6.862 -56.200 1.00 36.88 479 ALA A CA 1
ATOM 3616 C C . ALA A 1 479 ? 39.109 -7.179 -55.857 1.00 36.88 479 ALA A C 1
ATOM 3618 O O . ALA A 1 479 ? 38.178 -6.877 -56.597 1.00 36.88 479 ALA A O 1
ATOM 3619 N N . GLY A 1 480 ? 38.927 -7.899 -54.749 1.00 37.81 480 GLY A N 1
ATOM 3620 C CA . GLY A 1 480 ? 37.615 -8.158 -54.189 1.00 37.81 480 GLY A CA 1
ATOM 3621 C C . GLY A 1 480 ? 36.962 -6.825 -53.856 1.00 37.81 480 GLY A C 1
ATOM 3622 O O . GLY A 1 480 ? 37.420 -6.128 -52.948 1.00 37.81 480 GLY A O 1
ATOM 3623 N N . SER A 1 481 ? 35.895 -6.486 -54.579 1.00 38.59 481 SER A N 1
ATOM 3624 C CA . SER A 1 481 ? 34.956 -5.442 -54.190 1.00 38.59 481 SER A CA 1
ATOM 3625 C C . SER A 1 481 ? 34.403 -5.796 -52.807 1.00 38.59 481 SER A C 1
ATOM 3627 O O . SER A 1 481 ? 33.515 -6.631 -52.630 1.00 38.59 481 SER A O 1
ATOM 3629 N N . ARG A 1 482 ? 35.021 -5.224 -51.772 1.00 41.44 482 ARG A N 1
ATOM 3630 C CA . ARG A 1 482 ? 34.512 -5.258 -50.402 1.00 41.44 482 ARG A CA 1
ATOM 3631 C C . ARG A 1 482 ? 33.365 -4.262 -50.327 1.00 41.44 482 ARG A C 1
ATOM 3633 O O . ARG A 1 482 ? 33.562 -3.114 -49.951 1.00 41.44 482 ARG A O 1
ATOM 3640 N N . GLU A 1 483 ? 32.187 -4.707 -50.743 1.00 43.06 483 GLU A N 1
ATOM 3641 C CA . GLU A 1 483 ? 30.943 -3.967 -50.551 1.00 43.06 483 GLU A CA 1
ATOM 3642 C C . GLU A 1 483 ? 30.417 -4.139 -49.119 1.00 43.06 483 GLU A C 1
ATOM 3644 O O . GLU A 1 483 ? 30.631 -5.165 -48.466 1.00 43.06 483 GLU A O 1
ATOM 3649 N N . ALA A 1 484 ? 29.783 -3.074 -48.627 1.00 44.25 484 ALA A N 1
ATOM 3650 C CA . ALA A 1 484 ? 29.491 -2.815 -47.224 1.00 44.25 484 ALA A CA 1
ATOM 3651 C C . ALA A 1 484 ? 28.524 -3.839 -46.605 1.00 44.25 484 ALA A C 1
ATOM 3653 O O . ALA A 1 484 ? 27.374 -3.968 -47.020 1.00 44.25 484 ALA A O 1
ATOM 3654 N N . ALA A 1 485 ? 28.976 -4.529 -45.556 1.00 47.84 485 ALA A N 1
ATOM 3655 C CA . ALA A 1 485 ? 28.109 -5.275 -44.652 1.00 47.84 485 ALA A CA 1
ATOM 3656 C C . ALA A 1 485 ? 27.786 -4.386 -43.445 1.00 47.84 485 ALA A C 1
ATOM 3658 O O . ALA A 1 485 ? 28.702 -3.937 -42.759 1.00 47.84 485 ALA A O 1
ATOM 3659 N N . PHE A 1 486 ? 26.501 -4.136 -43.185 1.00 52.72 486 PHE A N 1
ATOM 3660 C CA . PHE A 1 486 ? 26.067 -3.375 -42.013 1.00 52.72 486 PHE A CA 1
ATOM 3661 C C . PHE A 1 486 ? 26.089 -4.269 -40.770 1.00 52.72 486 PHE A C 1
ATOM 3663 O O . PHE A 1 486 ? 25.386 -5.280 -40.701 1.00 52.72 486 PHE A O 1
ATOM 3670 N N . GLY A 1 487 ? 26.889 -3.894 -39.778 1.00 64.94 487 GLY A N 1
ATOM 3671 C CA . GLY A 1 487 ? 26.863 -4.495 -38.453 1.00 64.94 487 GLY A CA 1
ATOM 3672 C C . GLY A 1 487 ? 25.727 -3.933 -37.596 1.00 64.94 487 GLY A C 1
ATOM 3673 O O . GLY A 1 487 ? 25.111 -2.912 -37.907 1.00 64.94 487 GLY A O 1
ATOM 3674 N N . LEU A 1 488 ? 25.486 -4.564 -36.446 1.00 66.19 488 LEU A N 1
ATOM 3675 C CA . LEU A 1 488 ? 24.514 -4.096 -35.447 1.00 66.19 488 LEU A CA 1
ATOM 3676 C C . LEU A 1 488 ? 24.761 -2.636 -35.032 1.00 66.19 488 LEU A C 1
ATOM 3678 O O . LEU A 1 488 ? 23.822 -1.867 -34.840 1.00 66.19 488 LEU A O 1
ATOM 3682 N N . ARG A 1 489 ? 26.034 -2.234 -34.965 1.00 67.06 489 ARG A N 1
ATOM 3683 C CA . ARG A 1 489 ? 26.441 -0.852 -34.693 1.00 67.06 489 ARG A CA 1
ATOM 3684 C C . ARG A 1 489 ? 25.950 0.127 -35.761 1.00 67.06 489 ARG A C 1
ATOM 3686 O O . ARG A 1 489 ? 25.559 1.237 -35.409 1.00 67.06 489 ARG A O 1
ATOM 3693 N N . ASP A 1 490 ? 25.951 -0.273 -37.030 1.00 68.56 490 ASP A N 1
ATOM 3694 C CA . ASP A 1 490 ? 25.511 0.587 -38.126 1.00 68.56 490 ASP A CA 1
ATOM 3695 C C . ASP A 1 490 ? 23.984 0.731 -38.136 1.00 68.56 490 ASP A C 1
ATOM 3697 O O . ASP A 1 490 ? 23.480 1.831 -38.332 1.00 68.56 490 ASP A O 1
ATOM 3701 N N . VAL A 1 491 ? 23.232 -0.329 -37.816 1.00 67.94 491 VAL A N 1
ATOM 3702 C CA . VAL A 1 491 ? 21.765 -0.240 -37.662 1.00 67.94 491 VAL A CA 1
ATOM 3703 C C . VAL A 1 491 ? 21.374 0.641 -36.476 1.00 67.94 491 VAL A C 1
ATOM 3705 O O . VAL A 1 491 ? 20.497 1.493 -36.611 1.00 67.94 491 VAL A O 1
ATOM 3708 N N . VAL A 1 492 ? 22.066 0.517 -35.339 1.00 69.44 492 VAL A N 1
ATOM 3709 C CA . VAL A 1 492 ? 21.873 1.427 -34.195 1.00 69.44 492 VAL A CA 1
ATOM 3710 C C . VAL A 1 492 ? 22.193 2.872 -34.588 1.00 69.44 492 VAL A C 1
ATOM 3712 O O . VAL A 1 492 ? 21.490 3.795 -34.185 1.00 69.44 492 VAL A O 1
ATOM 3715 N N . HIS A 1 493 ? 23.229 3.092 -35.396 1.00 73.00 493 HIS A N 1
ATOM 3716 C CA . HIS A 1 493 ? 23.560 4.420 -35.899 1.00 73.00 493 HIS A CA 1
ATOM 3717 C C . HIS A 1 493 ? 22.500 4.975 -36.867 1.00 73.00 493 HIS A C 1
ATOM 3719 O O . HIS A 1 493 ? 22.109 6.130 -36.730 1.00 73.00 493 HIS A O 1
ATOM 3725 N N . MET A 1 494 ? 21.968 4.165 -37.782 1.00 71.88 494 MET A N 1
ATOM 3726 C CA . MET A 1 494 ? 20.884 4.589 -38.675 1.00 71.88 494 MET A CA 1
ATOM 3727 C C . MET A 1 494 ? 19.608 4.940 -37.905 1.00 71.88 494 MET A C 1
ATOM 3729 O O . MET A 1 494 ? 18.979 5.953 -38.202 1.00 71.88 494 MET A O 1
ATOM 3733 N N . LEU A 1 495 ? 19.265 4.165 -36.871 1.00 72.06 495 LEU A N 1
ATOM 3734 C CA . LEU A 1 495 ? 18.158 4.491 -35.969 1.00 72.06 495 LEU A CA 1
ATOM 3735 C C . LEU A 1 495 ? 18.383 5.820 -35.245 1.00 72.06 495 LEU A C 1
ATOM 3737 O O . LEU A 1 495 ? 17.470 6.636 -35.176 1.00 72.06 495 LEU A O 1
ATOM 3741 N N . ARG A 1 496 ? 19.610 6.085 -34.778 1.00 72.00 496 ARG A N 1
ATOM 3742 C CA . ARG A 1 496 ? 19.977 7.385 -34.187 1.00 72.00 496 ARG A CA 1
ATOM 3743 C C . ARG A 1 496 ? 19.737 8.540 -35.151 1.00 72.00 496 ARG A C 1
ATOM 3745 O O . ARG A 1 496 ? 19.167 9.549 -34.747 1.00 72.00 496 ARG A O 1
ATOM 3752 N N . CYS A 1 497 ? 20.159 8.395 -36.406 1.00 71.50 497 CYS A N 1
ATOM 3753 C CA . CYS A 1 497 ? 19.962 9.419 -37.430 1.00 71.50 497 CYS A CA 1
ATOM 3754 C C . CYS A 1 497 ? 18.475 9.637 -37.735 1.00 71.50 497 CYS A C 1
ATOM 3756 O O . CYS A 1 497 ? 18.030 10.781 -37.786 1.00 71.50 497 CYS A O 1
ATOM 3758 N N . ALA A 1 498 ? 17.698 8.560 -37.883 1.00 74.50 498 ALA A N 1
ATOM 3759 C CA . ALA A 1 498 ? 16.262 8.645 -38.142 1.00 74.50 498 ALA A CA 1
ATOM 3760 C C . ALA A 1 498 ? 15.509 9.355 -37.003 1.00 74.50 498 ALA A C 1
ATOM 3762 O O . ALA A 1 498 ? 14.712 10.256 -37.258 1.00 74.50 498 ALA A O 1
ATOM 3763 N N . GLU A 1 499 ? 15.806 9.007 -35.750 1.00 78.19 499 GLU A N 1
ATOM 3764 C CA . GLU A 1 499 ? 15.194 9.633 -34.573 1.00 78.19 499 GLU A CA 1
ATOM 3765 C C . GLU A 1 499 ? 15.585 11.110 -34.428 1.00 78.19 499 GLU A C 1
ATOM 3767 O O . GLU A 1 499 ? 14.745 11.953 -34.117 1.00 78.19 499 GLU A O 1
ATOM 3772 N N . ALA A 1 500 ? 16.841 11.461 -34.709 1.00 71.38 500 ALA A N 1
ATOM 3773 C CA . ALA A 1 500 ? 17.276 12.853 -34.678 1.00 71.38 500 ALA A CA 1
ATOM 3774 C C . ALA A 1 500 ? 16.575 13.714 -35.737 1.00 71.38 500 ALA A C 1
ATOM 3776 O O . ALA A 1 500 ? 16.158 14.831 -35.432 1.00 71.38 500 ALA A O 1
ATOM 3777 N N . VAL A 1 501 ? 16.398 13.185 -36.954 1.00 75.12 501 VAL A N 1
ATOM 3778 C CA . VAL A 1 501 ? 15.631 13.851 -38.017 1.00 75.12 501 VAL A CA 1
ATOM 3779 C C . VAL A 1 501 ? 14.170 14.010 -37.601 1.00 75.12 501 VAL A C 1
ATOM 3781 O O . VAL A 1 501 ? 13.624 15.104 -37.723 1.00 75.12 501 VAL A O 1
ATOM 3784 N N . ARG A 1 502 ? 13.556 12.950 -37.059 1.00 80.75 502 ARG A N 1
ATOM 3785 C CA . ARG A 1 502 ? 12.158 12.950 -36.604 1.00 80.75 502 ARG A CA 1
ATOM 3786 C C . ARG A 1 502 ? 11.871 14.058 -35.591 1.00 80.75 502 ARG A C 1
ATOM 3788 O O . ARG A 1 502 ? 10.836 14.708 -35.688 1.00 80.75 502 ARG A O 1
ATOM 3795 N N . TYR A 1 503 ? 12.784 14.284 -34.649 1.00 81.62 503 TYR A N 1
ATOM 3796 C CA . TYR A 1 503 ? 12.606 15.282 -33.593 1.00 81.62 503 TYR A CA 1
ATOM 3797 C C . TYR A 1 503 ? 13.319 16.616 -33.850 1.00 81.62 503 TYR A C 1
ATOM 3799 O O . TYR A 1 503 ? 13.384 17.452 -32.950 1.00 81.62 503 TYR A O 1
ATOM 3807 N N . GLY A 1 504 ? 13.859 16.833 -35.054 1.00 77.56 504 GLY A N 1
ATOM 3808 C CA . GLY A 1 504 ? 14.529 18.088 -35.406 1.00 77.56 504 GLY A CA 1
ATOM 3809 C C . GLY A 1 504 ? 15.753 18.400 -34.538 1.00 77.56 504 GLY A C 1
ATOM 3810 O O . GLY A 1 504 ? 16.038 19.567 -34.275 1.00 77.56 504 GLY A O 1
ATOM 3811 N N . ILE A 1 505 ? 16.471 17.375 -34.067 1.00 73.44 505 ILE A N 1
ATOM 3812 C CA . ILE A 1 505 ? 17.685 17.540 -33.259 1.00 73.44 505 ILE A CA 1
ATOM 3813 C C . ILE A 1 505 ? 18.799 18.026 -34.195 1.00 73.44 505 ILE A C 1
ATOM 3815 O O . ILE A 1 505 ? 19.388 17.249 -34.940 1.00 73.44 505 ILE A O 1
ATOM 3819 N N . SER A 1 506 ? 19.042 19.338 -34.184 1.00 58.88 506 SER A N 1
ATOM 3820 C CA . SER A 1 506 ? 19.934 20.044 -35.114 1.00 58.88 506 SER A CA 1
ATOM 3821 C C . SER A 1 506 ? 21.425 19.944 -34.775 1.00 58.88 506 SER A C 1
ATOM 3823 O O . SER A 1 506 ? 22.258 20.410 -35.553 1.00 58.88 506 SER A O 1
ATOM 3825 N N . GLU A 1 507 ? 21.787 19.380 -33.619 1.00 57.59 507 GLU A N 1
ATOM 3826 C CA . GLU A 1 507 ? 23.188 19.055 -33.337 1.00 57.59 507 GLU A CA 1
ATOM 3827 C C . GLU A 1 507 ? 23.673 17.967 -34.298 1.00 57.59 507 GLU A C 1
ATOM 3829 O O . GLU A 1 507 ? 22.884 17.106 -34.695 1.00 57.59 507 GLU A O 1
ATOM 3834 N N . PRO A 1 508 ? 24.962 17.963 -34.683 1.00 49.78 508 PRO A N 1
ATOM 3835 C CA . PRO A 1 508 ? 25.474 16.925 -35.550 1.00 49.78 508 PRO A CA 1
ATOM 3836 C C . PRO A 1 508 ? 25.382 15.609 -34.786 1.00 49.78 508 PRO A C 1
ATOM 3838 O O . PRO A 1 508 ? 26.235 15.305 -33.948 1.00 49.78 508 PRO A O 1
ATOM 3841 N N . VAL A 1 509 ? 24.352 14.814 -35.088 1.00 49.12 509 VAL A N 1
ATOM 3842 C CA . VAL A 1 509 ? 24.372 13.369 -34.882 1.00 49.12 509 VAL A CA 1
ATOM 3843 C C . VAL A 1 509 ? 25.725 12.941 -35.408 1.00 49.12 509 VAL A C 1
ATOM 3845 O O . VAL A 1 509 ? 25.994 13.102 -36.597 1.00 49.12 509 VAL A O 1
ATOM 3848 N N . VAL A 1 510 ? 26.607 12.583 -34.471 1.00 45.81 510 VAL A N 1
ATOM 3849 C CA . VAL A 1 510 ? 28.044 12.360 -34.667 1.00 45.81 510 VAL A CA 1
ATOM 3850 C C . VAL A 1 510 ? 28.312 11.910 -36.092 1.00 45.81 510 VAL A C 1
ATOM 3852 O O . VAL A 1 510 ? 27.795 10.849 -36.438 1.00 45.81 510 VAL A O 1
ATOM 3855 N N . ARG A 1 511 ? 29.068 12.720 -36.865 1.00 47.22 511 ARG A N 1
ATOM 3856 C CA . ARG A 1 511 ? 29.426 12.499 -38.282 1.00 47.22 511 ARG A CA 1
ATOM 3857 C C . ARG A 1 511 ? 29.443 11.011 -38.593 1.00 47.22 511 ARG A C 1
ATOM 3859 O O . ARG A 1 511 ? 30.399 10.292 -38.299 1.00 47.22 511 ARG A O 1
ATOM 3866 N N . GLY A 1 512 ? 28.313 10.573 -39.108 1.00 40.50 512 GLY A N 1
ATOM 3867 C CA . GLY A 1 512 ? 28.048 9.209 -39.459 1.00 40.50 512 GLY A CA 1
ATOM 3868 C C . GLY A 1 512 ? 28.404 9.027 -40.905 1.00 40.50 512 GLY A C 1
ATOM 3869 O O . GLY A 1 512 ? 27.635 9.461 -41.745 1.00 40.50 512 GLY A O 1
ATOM 3870 N N . TYR A 1 513 ? 29.554 8.406 -41.161 1.00 40.47 513 TYR A N 1
ATOM 3871 C CA . TYR A 1 513 ? 30.003 7.962 -42.481 1.00 40.47 513 TYR A CA 1
ATOM 3872 C C . TYR A 1 513 ? 30.114 9.053 -43.568 1.00 40.47 513 TYR A C 1
ATOM 3874 O O . TYR A 1 513 ? 29.145 9.459 -44.193 1.00 40.47 513 TYR A O 1
ATOM 3882 N N . GLY A 1 514 ? 31.363 9.453 -43.838 1.00 37.88 514 GLY A N 1
ATOM 3883 C CA . GLY A 1 514 ? 31.753 10.407 -44.880 1.00 37.88 514 GLY A CA 1
ATOM 3884 C C . GLY A 1 514 ? 32.591 11.535 -44.282 1.00 37.88 514 GLY A C 1
ATOM 3885 O O . GLY A 1 514 ? 32.085 12.353 -43.522 1.00 37.88 514 GLY A O 1
ATOM 3886 N N . ASN A 1 515 ? 33.891 11.571 -44.584 1.00 37.59 515 ASN A N 1
ATOM 3887 C CA . ASN A 1 515 ? 34.754 12.703 -44.212 1.00 37.59 515 ASN A CA 1
ATOM 3888 C C . ASN A 1 515 ? 34.511 13.939 -45.094 1.00 37.59 515 ASN A C 1
ATOM 3890 O O . ASN A 1 515 ? 35.128 14.977 -44.858 1.00 37.59 515 ASN A O 1
ATOM 3894 N N . ASP A 1 516 ? 33.600 13.844 -46.060 1.00 45.00 516 ASP A N 1
ATOM 3895 C CA . ASP A 1 516 ? 33.270 14.937 -46.958 1.00 45.00 516 ASP A CA 1
ATOM 3896 C C . ASP A 1 516 ? 32.220 15.822 -46.291 1.00 45.00 516 ASP A C 1
ATOM 3898 O O . ASP A 1 516 ? 31.045 15.482 -46.161 1.00 45.00 516 ASP A O 1
ATOM 3902 N N . SER A 1 517 ? 32.682 16.977 -45.821 1.00 44.72 517 SER A N 1
ATOM 3903 C CA . SER A 1 517 ? 31.923 17.983 -45.076 1.00 44.72 517 SER A CA 1
ATOM 3904 C C . SER A 1 517 ? 30.772 18.639 -45.848 1.00 44.72 517 SER A C 1
ATOM 3906 O O . SER A 1 517 ? 30.162 19.566 -45.323 1.00 44.72 517 SER A O 1
ATOM 3908 N N . GLU A 1 518 ? 30.478 18.200 -47.072 1.00 45.81 518 GLU A N 1
ATOM 3909 C CA . GLU A 1 518 ? 29.589 18.910 -47.999 1.00 45.81 518 GLU A CA 1
ATOM 3910 C C . GLU A 1 518 ? 28.292 18.163 -48.334 1.00 45.81 518 GLU A C 1
ATOM 3912 O O . GLU A 1 518 ? 27.367 18.773 -48.866 1.00 45.81 518 GLU A O 1
ATOM 3917 N N . THR A 1 519 ? 28.150 16.885 -47.967 1.00 42.84 519 THR A N 1
ATOM 3918 C CA . THR A 1 519 ? 26.919 16.127 -48.244 1.00 42.84 519 THR A CA 1
ATOM 3919 C C . THR A 1 519 ? 26.431 15.376 -47.014 1.00 42.84 519 THR A C 1
ATOM 3921 O O . THR A 1 519 ? 26.696 14.186 -46.840 1.00 42.84 519 THR A O 1
ATOM 3924 N N . THR A 1 520 ? 25.669 16.060 -46.162 1.00 42.22 520 THR A N 1
ATOM 3925 C CA . THR A 1 520 ? 24.833 15.422 -45.138 1.00 42.22 520 THR A CA 1
ATOM 3926 C C . THR A 1 520 ? 23.736 14.629 -45.851 1.00 42.22 520 THR A C 1
ATOM 3928 O O . THR A 1 520 ? 22.646 15.132 -46.117 1.00 42.22 520 THR A O 1
ATOM 3931 N N . THR A 1 521 ? 24.033 13.398 -46.256 1.00 41.59 521 THR A N 1
ATOM 3932 C CA . THR A 1 521 ? 23.019 12.509 -46.818 1.00 41.59 521 THR A CA 1
ATOM 3933 C C . THR A 1 521 ? 22.106 12.064 -45.682 1.00 41.59 521 THR A C 1
ATOM 3935 O O . THR A 1 521 ? 22.522 11.414 -44.725 1.00 41.59 521 THR A O 1
ATOM 3938 N N . VAL A 1 522 ? 20.838 12.468 -45.760 1.00 44.03 522 VAL A N 1
ATOM 3939 C CA . VAL A 1 522 ? 19.786 11.995 -44.860 1.00 44.03 522 VAL A CA 1
ATOM 3940 C C . VAL A 1 522 ? 19.500 10.541 -45.229 1.00 44.03 522 VAL A C 1
ATOM 3942 O O . VAL A 1 522 ? 18.714 10.252 -46.129 1.00 44.03 522 VAL A O 1
ATOM 3945 N N . CYS A 1 523 ? 20.190 9.610 -44.578 1.00 46.34 523 CYS A N 1
ATOM 3946 C CA . CYS A 1 523 ? 19.934 8.188 -44.753 1.00 46.34 523 CYS A CA 1
ATOM 3947 C C . CYS A 1 523 ? 18.607 7.830 -44.075 1.00 46.34 523 CYS A C 1
ATOM 3949 O O . CYS A 1 523 ? 18.506 7.825 -42.849 1.00 46.34 523 CYS A O 1
ATOM 3951 N N . THR A 1 524 ? 17.589 7.512 -44.873 1.00 49.16 524 THR A N 1
ATOM 3952 C CA . THR A 1 524 ? 16.367 6.866 -44.386 1.00 49.16 524 THR A CA 1
ATOM 3953 C C . THR A 1 524 ? 16.551 5.355 -44.493 1.00 49.16 524 THR A C 1
ATOM 3955 O O . THR A 1 524 ? 16.819 4.821 -45.568 1.00 49.16 524 THR A O 1
ATOM 3958 N N . PHE A 1 525 ? 16.467 4.645 -43.367 1.00 61.12 525 PHE A N 1
ATOM 3959 C CA . PHE A 1 525 ? 16.574 3.188 -43.352 1.00 61.12 525 PHE A CA 1
ATOM 3960 C C . PHE A 1 525 ? 15.175 2.573 -43.404 1.00 61.12 525 PHE A C 1
ATOM 3962 O O . PHE A 1 525 ? 14.441 2.584 -42.420 1.00 61.12 525 PHE A O 1
ATOM 3969 N N . ALA A 1 526 ? 14.809 2.025 -44.561 1.00 63.41 526 ALA A N 1
ATOM 3970 C CA . ALA A 1 526 ? 13.481 1.465 -44.822 1.00 63.41 526 ALA A CA 1
ATOM 3971 C C . ALA A 1 526 ? 13.296 0.018 -44.305 1.00 63.41 526 ALA A C 1
ATOM 3973 O O . ALA A 1 526 ? 12.461 -0.723 -44.818 1.00 63.41 526 ALA A O 1
ATOM 3974 N N . GLY A 1 527 ? 14.107 -0.423 -43.336 1.00 62.97 527 GLY A N 1
ATOM 3975 C CA . GLY A 1 527 ? 14.031 -1.785 -42.799 1.00 62.97 527 GLY A CA 1
ATOM 3976 C C . GLY A 1 527 ? 14.622 -2.866 -43.708 1.00 62.97 527 GLY A C 1
ATOM 3977 O O . GLY A 1 527 ? 14.352 -4.046 -43.498 1.00 62.97 527 GLY A O 1
ATOM 3978 N N . TYR A 1 528 ? 15.408 -2.503 -44.724 1.00 66.00 528 TYR A N 1
ATOM 3979 C CA . TYR A 1 528 ? 16.048 -3.450 -45.642 1.00 66.00 528 TYR A CA 1
ATOM 3980 C C . TYR A 1 528 ? 17.550 -3.530 -45.381 1.00 66.00 528 TYR A C 1
ATOM 3982 O O . TYR A 1 528 ? 18.227 -2.508 -45.306 1.00 66.00 528 TYR A O 1
ATOM 3990 N N . VAL A 1 529 ? 18.082 -4.748 -45.286 1.00 63.09 529 VAL A N 1
ATOM 3991 C CA . VAL A 1 529 ? 19.517 -5.012 -45.140 1.00 63.09 529 VAL A CA 1
ATOM 3992 C C . VAL A 1 529 ? 20.008 -5.740 -46.387 1.00 63.09 529 VAL A C 1
ATOM 3994 O O . VAL A 1 529 ? 19.442 -6.763 -46.781 1.00 63.09 529 VAL A O 1
ATOM 3997 N N . CYS A 1 530 ? 21.068 -5.222 -47.008 1.00 58.56 530 CYS A N 1
ATOM 3998 C CA . CYS A 1 530 ? 21.782 -5.928 -48.067 1.00 58.56 530 CYS A CA 1
ATOM 3999 C C . CYS A 1 530 ? 22.648 -7.022 -47.442 1.00 58.56 530 CYS A C 1
ATOM 4001 O O . CYS A 1 530 ? 23.474 -6.767 -46.566 1.00 58.56 530 CYS A O 1
ATOM 4003 N N . LEU A 1 531 ? 22.447 -8.251 -47.894 1.00 57.00 531 LEU A N 1
ATOM 4004 C CA . LEU A 1 531 ? 23.137 -9.436 -47.419 1.00 57.00 531 LEU A CA 1
ATOM 4005 C C . LEU A 1 531 ? 23.840 -10.108 -48.579 1.00 57.00 531 LEU A C 1
ATOM 4007 O O . LEU A 1 531 ? 23.329 -10.125 -49.690 1.00 57.00 531 LEU A O 1
ATOM 4011 N N . ARG A 1 532 ? 24.978 -10.738 -48.318 1.00 52.12 532 ARG A N 1
ATOM 4012 C CA . ARG A 1 532 ? 25.612 -11.599 -49.311 1.00 52.12 532 ARG A CA 1
ATOM 4013 C C . ARG A 1 532 ? 25.097 -13.026 -49.142 1.00 52.12 532 ARG A C 1
ATOM 4015 O O . ARG A 1 532 ? 25.179 -13.578 -48.043 1.00 52.12 532 ARG A O 1
ATOM 4022 N N . GLY A 1 533 ? 24.543 -13.605 -50.203 1.00 51.41 533 GLY A N 1
ATOM 4023 C CA . GLY A 1 533 ? 24.234 -15.031 -50.262 1.00 51.41 533 GLY A CA 1
ATOM 4024 C C . GLY A 1 533 ? 25.508 -15.879 -50.205 1.00 51.41 533 GLY A C 1
ATOM 4025 O O . GLY A 1 533 ? 26.617 -15.378 -50.406 1.00 51.41 533 GLY A O 1
ATOM 4026 N N . ALA A 1 534 ? 25.367 -17.179 -49.927 1.00 47.53 534 ALA A N 1
ATOM 4027 C CA . ALA A 1 534 ? 26.495 -18.123 -49.930 1.00 47.53 534 ALA A CA 1
ATOM 4028 C C . ALA A 1 534 ? 27.188 -18.227 -51.308 1.00 47.53 534 ALA A C 1
ATOM 4030 O O . ALA A 1 534 ? 28.337 -18.645 -51.400 1.00 47.53 534 ALA A O 1
ATOM 4031 N N . ASP A 1 535 ? 26.486 -17.815 -52.362 1.00 55.28 535 ASP A N 1
ATOM 4032 C CA . ASP A 1 535 ? 26.922 -17.698 -53.754 1.00 55.28 535 ASP A CA 1
ATOM 4033 C C . ASP A 1 535 ? 27.651 -16.379 -54.069 1.00 55.28 535 ASP A C 1
ATOM 4035 O O . ASP A 1 535 ? 28.117 -16.168 -55.188 1.00 55.28 535 ASP A O 1
ATOM 4039 N N . GLY A 1 536 ? 27.765 -15.477 -53.094 1.00 56.69 536 GLY A N 1
ATOM 4040 C CA . GLY A 1 536 ? 28.423 -14.192 -53.264 1.00 56.69 536 GLY A CA 1
ATOM 4041 C C . GLY A 1 536 ? 27.542 -13.091 -53.863 1.00 56.69 536 GLY A C 1
ATOM 4042 O O . GLY A 1 536 ? 28.055 -11.977 -53.996 1.00 56.69 536 GLY A O 1
ATOM 4043 N N . GLN A 1 537 ? 26.267 -13.355 -54.181 1.00 54.66 537 GLN A N 1
ATOM 4044 C CA . GLN A 1 537 ? 25.341 -12.368 -54.750 1.00 54.66 537 GLN A CA 1
ATOM 4045 C C . GLN A 1 537 ? 24.679 -11.508 -53.656 1.00 54.66 537 GLN A C 1
ATOM 4047 O O . GLN A 1 537 ? 24.359 -12.027 -52.580 1.00 54.66 537 GLN A O 1
ATOM 4052 N N . PRO A 1 538 ? 24.462 -10.200 -53.889 1.00 54.75 538 PRO A N 1
ATOM 4053 C CA . PRO A 1 538 ? 23.737 -9.344 -52.958 1.00 54.75 538 PRO A CA 1
ATOM 4054 C C . PRO A 1 538 ? 22.235 -9.673 -52.986 1.00 54.75 538 PRO A C 1
ATOM 4056 O O . PRO A 1 538 ? 21.544 -9.447 -53.974 1.00 54.75 538 PRO A O 1
ATOM 4059 N N . GLY A 1 539 ? 21.717 -10.204 -51.882 1.00 60.41 539 GLY A N 1
ATOM 4060 C CA . GLY A 1 539 ? 20.294 -10.360 -51.609 1.00 60.41 539 GLY A CA 1
ATOM 4061 C C . GLY A 1 539 ? 19.810 -9.274 -50.653 1.00 60.41 539 GLY A C 1
ATOM 4062 O O . GLY A 1 539 ? 20.392 -9.064 -49.591 1.00 60.41 539 GLY A O 1
ATOM 4063 N N . VAL A 1 540 ? 18.724 -8.589 -50.997 1.00 66.94 540 VAL A N 1
ATOM 4064 C CA . VAL A 1 540 ? 18.068 -7.643 -50.087 1.00 66.94 540 VAL A CA 1
ATOM 4065 C C . VAL A 1 540 ? 17.082 -8.415 -49.219 1.00 66.94 540 VAL A C 1
ATOM 4067 O O . VAL A 1 540 ? 16.195 -9.091 -49.739 1.00 66.94 540 VAL A O 1
ATOM 4070 N N . GLN A 1 541 ? 17.212 -8.312 -47.897 1.00 72.88 541 GLN A N 1
ATOM 4071 C CA . GLN A 1 541 ? 16.248 -8.891 -46.965 1.00 72.88 541 GLN A CA 1
ATOM 4072 C C . GLN A 1 541 ? 15.584 -7.798 -46.135 1.00 72.88 541 GLN A C 1
ATOM 4074 O O . GLN A 1 541 ? 16.247 -6.913 -45.598 1.00 72.88 541 GLN A O 1
ATOM 4079 N N . ARG A 1 542 ? 14.260 -7.889 -45.998 1.00 79.38 542 ARG A N 1
ATOM 4080 C CA . ARG A 1 542 ? 13.495 -7.058 -45.068 1.00 79.38 542 ARG A CA 1
ATOM 4081 C C . ARG A 1 542 ? 13.662 -7.582 -43.640 1.00 79.38 542 ARG A C 1
ATOM 4083 O O . ARG A 1 542 ? 13.513 -8.780 -43.402 1.00 79.38 542 ARG A O 1
ATOM 4090 N N . VAL A 1 543 ? 13.946 -6.687 -42.701 1.00 75.94 543 VAL A N 1
ATOM 4091 C CA . VAL A 1 543 ? 13.910 -6.970 -41.265 1.00 75.94 543 VAL A CA 1
ATOM 4092 C C . VAL A 1 543 ? 12.446 -7.138 -40.865 1.00 75.94 543 VAL A C 1
ATOM 4094 O O . VAL A 1 543 ? 11.647 -6.206 -40.951 1.00 75.94 543 VAL A O 1
ATOM 4097 N N . GLU A 1 544 ? 12.069 -8.356 -40.488 1.00 78.00 544 GLU A N 1
ATOM 4098 C CA . GLU A 1 544 ? 10.705 -8.665 -40.065 1.00 78.00 544 GLU A CA 1
ATOM 4099 C C . GLU A 1 544 ? 10.343 -7.880 -38.794 1.00 78.00 544 GLU A C 1
ATOM 4101 O O . GLU A 1 544 ? 11.115 -7.850 -37.835 1.00 78.00 544 GLU A O 1
ATOM 4106 N N . GLY A 1 545 ? 9.169 -7.242 -38.794 1.00 75.31 545 GLY A N 1
ATOM 4107 C CA . GLY A 1 545 ? 8.708 -6.400 -37.685 1.00 75.31 545 GLY A CA 1
ATOM 4108 C C . GLY A 1 545 ? 9.290 -4.981 -37.659 1.00 75.31 545 GLY A C 1
ATOM 4109 O O . GLY A 1 545 ? 9.051 -4.273 -36.688 1.00 75.31 545 GLY A O 1
ATOM 4110 N N . TRP A 1 546 ? 10.034 -4.565 -38.692 1.00 75.44 546 TRP A N 1
ATOM 4111 C CA . TRP A 1 546 ? 10.423 -3.164 -38.879 1.00 75.44 546 TRP A CA 1
ATOM 4112 C C . TRP A 1 546 ? 9.234 -2.336 -39.383 1.00 75.44 546 TRP A C 1
ATOM 4114 O O . TRP A 1 546 ? 8.649 -2.681 -40.421 1.00 75.44 546 TRP A O 1
ATOM 4124 N N . GLU A 1 547 ? 8.900 -1.272 -38.651 1.00 67.88 547 GLU A N 1
ATOM 4125 C CA . GLU A 1 547 ? 7.788 -0.352 -38.948 1.00 67.88 547 GLU A CA 1
ATOM 4126 C C . GLU A 1 547 ? 8.182 0.825 -39.832 1.00 67.88 547 GLU A C 1
ATOM 4128 O O . GLU A 1 547 ? 9.295 1.377 -39.644 1.00 67.88 547 GLU A O 1
#

Radius of gyration: 38.16 Å; chains: 1; bounding box: 96×60×121 Å

pLDDT: mean 76.81, std 18.03, range [29.36, 97.81]

Secondary structure (DSSP, 8-state):
---------TTSHHHHHHHHHHTT-S-HHHHHHHHHHS---TTPEEEE--SSTTS--EEEEEHHHHHHHH--HHHHHHHHHHHHHTT--TT--BTTB-HHHHHHHHHHH-TTT--TTS----TTS-SSS----HHHHHHHHHHHHHHHHHTT---TT---HHHHHHHHHHHHHTT-TT-PPPHHHHHHHHHHHHHHHHHSPPPSSSS-TTS-TTHHHHHHT---S-HHHHHHHHHHHHHHHTT---HHHHHHHHHHHHH-TTTHHHHHHHHHHTT---SEE-GGGGG-HHHHHHHHHTS--EEEEESSTT--S-HHHHHHHTT-HHHHHHHHHTT--HHHHHHSTT--HHHHHHHHHHHHHIIIIIHHHHHHHHHHHHHHHHHHHHHHHHH-TT-TTHHHHHHHHHTSSPPPPSS-TTSHHHHHHHHHHHHHHHHHHH--SHHHHHHHHH-----PPPP-PPP-------------------PPPPPHHHHHHHHHHHHHHHTT--S--S--S-S-TT--------SEEEEE-TTS-EEEEE-TT--

Sequence (547 aa):
MSRLEVVLTERSPTWQLASGIEDGTLSAEAALDLMDKHTIDPHVELVRVSDGDDEPRKAMGPLLHAAAHRYQGQAGAAVLDRLIHLGADVNRVFEGKTVLEVVLLAVREGPDILDIHSRPVPPHFLLHSSVSPLPSALESALPLIVVLLRHGATMVQGMGALRMIIYYINVMGNFSPDGAFSAKTLLHAVTQLIDAAQQAPPPASPRPSLMGEKLLSRACALILDDPADHLTILDKLLEIADDGLGEGDGARAWSVACGTAPHATHVMHFLLDKGFRPPAIDREALFDVDVLSRVAGEAGADVDVSGRQGDTSPPILYAAFEQRYSAVHCLIRHGASIDLALADDLCADLYRHRILSVYHSFINRSVPELVMQCVNEALSPLRAMSCVSRTHRVFSQSVAGYVGSFLVHVPPLPFSPRTTLGRNLNAALRFFLLRARDAASRADRQQLFAHTCFPMPPSTHPGGGEGEGEGEGEGGGQAGSREAAFGLRDVVHMLRCAEAVRYGISEPVVRGYGNDSETTTVCTFAGYVCLRGADGQPGVQRVEGWE

InterPro domains:
  IPR036770 Ankyrin repeat-containing domain superfamily [G3DSA:1.25.40.20] (26-365)
  IPR036770 Ankyrin repeat-containing domain superfamily [SSF48403] (229-341)

Foldseek 3Di:
DPPPPPPDDCPALQNVLLCCLQVVVADLVNSVVSLVVDLHDQADWDWDDDPDPPDDTDTSGGSLLSLLLRAWAQSSLVSNLSSVVSPHDQADADPNWGSLRSLLVCLWQPSPRPPVPPDDDPPPPPPDDDTDQSLVSCNGSLSNLLSSLLQQHATNPLCASLNSVLVSLLVVCVVDPPRRDALVSVLVSLVSNLVSNVNHDDDPDPRGSNQGALNLLSLLQDDHPDVVSSLSSSVSSVVVCVVDPDLVSLLSSLQSLLVHPDNSVSSLVSSVVVVRAHQADELSCLVPLVSLLCNLPVNVHDQQQYSDPPDNAGSLLSCLVVVSLSSLLSSVQSPHDLVSNCPDPPCDPSSNVSSVVSVLVCLVPVLVVLLVVLVCVLCVVVVVVVVVCVVDVPCPPVVLVVLVVSPPDRPDRSFDCNYLLSLQLSLLSNVLSVVLSVDDDPVSNCVLAPDDDDDDDDPPPPDDDDDDDDDDDPDPPCPPPPDDADHSVNSSLLSSLVVCVVSVVVPPSPPDDDPPPPDPDSDDDPQWGFDQDPVRDTDIDGRPSND